Protein 8HGV (pdb70)

Solvent-accessible surface area: 23787 Å² total; per-residue (Å²): 111,96,87,35,70,1,137,43,12,95,0,20,26,36,31,48,59,66,154,93,66,12,2,0,0,0,4,5,12,25,1,14,33,30,10,11,24,0,0,36,34,6,44,94,6,16,134,30,1,11,134,65,2,53,0,0,0,0,0,6,6,5,12,11,95,0,25,36,16,116,78,80,112,53,11,24,5,69,15,9,3,67,9,1,6,35,0,1,89,88,45,52,11,162,75,1,2,2,0,0,12,18,67,0,0,4,2,0,13,1,6,0,24,74,75,51,156,38,10,73,12,0,0,1,0,1,4,30,29,7,1,38,20,17,96,89,72,107,111,35,72,66,50,6,92,82,86,26,133,51,27,38,24,6,133,50,25,25,66,19,0,11,35,65,111,50,102,49,89,83,117,33,12,30,57,0,15,129,14,26,114,39,140,51,25,120,77,1,72,36,8,61,81,179,8,6,137,127,28,9,70,63,23,30,61,83,6,40,119,60,1,45,78,61,3,81,88,79,5,8,74,9,38,0,10,0,0,0,0,52,64,11,147,24,4,41,33,51,17,0,107,14,8,39,95,54,2,45,68,59,5,175,88,26,51,57,78,63,3,91,70,0,0,5,32,0,18,59,12,25,105,128,101,1,19,63,27,0,0,65,23,12,78,159,98,95,106,47,87,0,151,56,12,62,0,42,30,50,33,42,16,35,90,86,66,15,2,0,0,0,2,4,9,22,2,11,26,27,1,10,19,0,8,37,18,4,18,81,3,28,74,31,0,16,139,65,2,27,0,1,0,0,0,7,10,9,13,21,61,10,28,56,14,125,79,57,67,52,11,29,8,56,20,7,0,53,13,0,4,46,0,2,93,94,29,34,13,66,84,1,1,2,0,0,11,19,67,0,0,4,2,0,6,2,10,0,23,76,76,54,183,44,11,77,16,0,0,0,0,2,4,24,20,4,0,43,83,74,186,129,85,42,52,110,151,6,91,193,78,28,76,68,46,19,20,79,29,1,139,49,10,41,74,23,0,45,52,29,122,69,87,106,8,45,39,55,0,26,142,28,25,114,36,69,60,20,118,81,2,66,56,3,54,82,150,6,11,89,70,59,10,84,63,12,32,72,90,4,66,113,68,0,52,86,63,3,80,86,80,5,8,72,10,44,0,10,0,0,0,0,51,60,11,137,26,5,61,30,72,20,0,100,13,5,43,90,54,1,45,70,65,7,170,97,26,55,49,72,67,1,94,74,0,0,6,35,0,10,57,16,38,117,79,108,0,15,65,25,0,0,63,22,14,86,171

Foldseek 3Di:
DDWDQQVNKIWDKDKQDDPWAEEEEFEDDAQQGLFADADCNLPCCQPLCVVQGIYMYIAWALGQPIAHDPDLQCLFLVNRLVSVVSVCVVVPRFAYEYAAAASRLLSQQVCLAVPVRRYAHYEYALYQLLFDDDPDAACQSVVLVVPAPVLRSVQSVQVSFWQLDDGDDVVVSVSRVCRSPDPSSVVRNVSCVVRVVPHYVVSSVVSSVVQLVCLQPQARPHQYEYEYECAARHRHVNRSVRVVVSRVNRPVRYYYYYHYSGYSPRCNNPVVVCSVVVSVVSND/DDWDAFPNKIWDKDKQDDPWAEEEEFEDDAFLQLFADAPCLCPCVQVLCVVLGIYMYIGWALGDPIYHDPDLLCLFLVNRLVRVVSVCVVVVHAQYEYEAAASRLLSQQVCLLVPVRRYAAYEHELYLLLFDDDPVQLSVVLVVPFDDDDLSSVVSVCVSWAQAAGPVCSVSRRVVSPDPSSVVRNVSCVPRVVPHYVVSSVVSSVVSLVSLQPQARPHQYEYEYECAAPNHHCVRSVRVQVSRVNRPVRYYYYYDYSAYSSRCVRPVVVVSVVVSVVSND

Structure (mmCIF, N/CA/C/O backbone):
data_8HGV
#
_entry.id   8HGV
#
_cell.length_a   77.69
_cell.length_b   128.12
_cell.length_c   54.46
_cell.angle_alpha   90.0
_cell.angle_beta   90.0
_cell.angle_gamma   90.0
#
_symmetry.space_group_name_H-M   'P 21 21 21'
#
loop_
_entity.id
_entity.type
_entity.pdbx_description
1 polymer 'Monoethylhexylphthalate hydrolase'
2 water water
#
loop_
_atom_site.group_PDB
_atom_site.id
_atom_site.type_symbol
_atom_site.label_atom_id
_atom_site.label_alt_id
_atom_site.label_comp_id
_atom_site.label_asym_id
_atom_site.label_entity_id
_atom_site.label_seq_id
_atom_site.pdbx_PDB_ins_code
_atom_site.Cartn_x
_atom_site.Cartn_y
_atom_site.Cartn_z
_atom_site.occupancy
_atom_site.B_iso_or_equiv
_atom_site.auth_seq_id
_atom_site.auth_comp_id
_atom_site.auth_asym_id
_atom_site.auth_atom_id
_atom_site.pdbx_PDB_model_num
ATOM 1 N N . PHE A 1 1 ? 13.52384 64.10194 66.01760 1.000 49.32946 24 PHE A N 1
ATOM 2 C CA . PHE A 1 1 ? 14.74468 63.69372 65.33387 1.000 48.51482 24 PHE A CA 1
ATOM 3 C C . PHE A 1 1 ? 15.59490 64.89020 64.93169 1.000 47.13346 24 PHE A C 1
ATOM 4 O O . PHE A 1 1 ? 15.24822 66.03994 65.21595 1.000 49.87957 24 PHE A O 1
ATOM 12 N N . HIS A 1 2 ? 16.70321 64.60572 64.25414 1.000 42.50332 25 HIS A N 1
ATOM 13 C CA . HIS A 1 2 ? 17.62392 65.63770 63.80451 1.000 47.07718 25 HIS A CA 1
ATOM 14 C C . HIS A 1 2 ? 17.87640 65.51082 62.30937 1.000 47.92252 25 HIS A C 1
ATOM 15 O O . HIS A 1 2 ? 17.64852 64.45381 61.72143 1.000 48.38094 25 HIS A O 1
ATOM 22 N N . THR A 1 3 ? 18.34948 66.59422 61.70266 1.000 47.90609 26 THR A N 1
ATOM 23 C CA . THR A 1 3 ? 18.73423 66.58723 60.29719 1.000 46.66275 26 THR A CA 1
ATOM 24 C C . THR A 1 3 ? 20.14234 67.14877 60.14461 1.000 47.30131 26 THR A C 1
ATOM 25 O O . THR A 1 3 ? 20.46271 68.19110 60.71639 1.000 49.58749 26 THR A O 1
ATOM 29 N N . VAL A 1 4 ? 20.97942 66.45197 59.38049 1.000 45.08748 27 VAL A N 1
ATOM 30 C CA . VAL A 1 4 ? 22.34340 66.89827 59.12529 1.000 45.28482 27 VAL A CA 1
ATOM 31 C C . VAL A 1 4 ? 22.71129 66.69959 57.65056 1.000 49.78941 27 VAL A C 1
ATOM 32 O O . VAL A 1 4 ? 22.29702 65.72302 57.02333 1.000 49.65080 27 VAL A O 1
ATOM 36 N N . ASP A 1 5 ? 23.46854 67.64297 57.09713 1.000 51.73214 28 ASP A N 1
ATOM 37 C CA . ASP A 1 5 ? 23.94233 67.54891 55.71909 1.000 53.74544 28 ASP A CA 1
ATOM 38 C C . ASP A 1 5 ? 25.10159 66.56147 55.61462 1.000 51.38048 28 ASP A C 1
ATOM 39 O O . ASP A 1 5 ? 26.17828 66.79990 56.15840 1.000 56.78402 28 ASP A O 1
ATOM 44 N N . VAL A 1 6 ? 24.87788 65.45555 54.91368 1.000 45.85900 29 VAL A N 1
ATOM 45 C CA . VAL A 1 6 ? 25.92354 64.46655 54.67757 1.000 42.86617 29 VAL A CA 1
ATOM 46 C C . VAL A 1 6 ? 26.31947 64.44470 53.20093 1.000 48.17043 29 VAL A C 1
ATOM 47 O O . VAL A 1 6 ? 25.62627 63.84893 52.37347 1.000 51.52089 29 VAL A O 1
ATOM 51 N N . LYS A 1 7 ? 27.43048 65.10840 52.88464 1.000 49.87738 30 LYS A N 1
ATOM 52 C CA . LYS A 1 7 ? 27.93849 65.20172 51.51540 1.000 52.34013 30 LYS A CA 1
ATOM 53 C C . LYS A 1 7 ? 26.88169 65.73271 50.55040 1.000 52.11243 30 LYS A C 1
ATOM 54 O O . LYS A 1 7 ? 26.76547 65.26221 49.41863 1.000 57.57834 30 LYS A O 1
ATOM 60 N N . GLY A 1 8 ? 26.11197 66.71332 51.00896 1.000 47.02460 31 GLY A N 1
ATOM 61 C CA . GLY A 1 8 ? 25.08429 67.32126 50.18556 1.000 43.29355 31 GLY A CA 1
ATOM 62 C C . GLY A 1 8 ? 23.73439 66.63898 50.29029 1.000 44.73539 31 GLY A C 1
ATOM 63 O O . GLY A 1 8 ? 22.74594 67.12363 49.73896 1.000 50.11771 31 GLY A O 1
ATOM 64 N N . VAL A 1 9 ? 23.68767 65.51049 50.99204 1.000 41.90575 32 VAL A N 1
ATOM 65 C CA . VAL A 1 9 ? 22.43487 64.78839 51.17497 1.000 40.25392 32 VAL A CA 1
ATOM 66 C C . VAL A 1 9 ? 21.82936 65.09089 52.53719 1.000 46.16993 32 VAL A C 1
ATOM 67 O O . VAL A 1 9 ? 22.43044 64.78923 53.56564 1.000 42.39766 32 VAL A O 1
ATOM 71 N N . GLN A 1 10 ? 20.63875 65.68459 52.54151 1.000 46.39904 33 GLN A N 1
ATOM 72 C CA . GLN A 1 10 ? 19.95343 65.99600 53.79091 1.000 49.84636 33 GLN A CA 1
ATOM 73 C C . GLN A 1 10 ? 19.53782 64.70333 54.48064 1.000 49.97789 33 GLN A C 1
ATOM 74 O O . GLN A 1 10 ? 18.77256 63.91472 53.93120 1.000 50.74862 33 GLN A O 1
ATOM 80 N N . THR A 1 11 ? 20.04708 64.49090 55.68783 1.000 49.60466 34 THR A N 1
ATOM 81 C CA . THR A 1 11 ? 19.93752 63.19304 56.34238 1.000 43.77157 34 THR A CA 1
ATOM 82 C C . THR A 1 11 ? 19.28053 63.26208 57.71899 1.000 44.07849 34 THR A C 1
ATOM 83 O O . THR A 1 11 ? 19.77602 63.93727 58.61796 1.000 50.82504 34 THR A O 1
ATOM 87 N N . ARG A 1 12 ? 18.16771 62.55039 57.87910 1.000 38.39743 35 ARG A N 1
ATOM 88 C CA . ARG A 1 12 ? 17.45950 62.49327 59.15517 1.000 37.75018 35 ARG A CA 1
ATOM 89 C C . ARG A 1 12 ? 18.01384 61.37277 60.03560 1.000 40.81227 35 ARG A C 1
ATOM 90 O O . ARG A 1 12 ? 18.36794 60.30288 59.53475 1.000 39.42725 35 ARG A O 1
ATOM 98 N N . TYR A 1 13 ? 18.09453 61.61583 61.34250 1.000 40.29314 36 TYR A N 1
ATOM 99 C CA . TYR A 1 13 ? 18.51790 60.57045 62.27304 1.000 33.93197 36 TYR A CA 1
ATOM 100 C C . TYR A 1 13 ? 17.97171 60.76048 63.68996 1.000 42.55579 36 TYR A C 1
ATOM 101 O O . TYR A 1 13 ? 17.48879 61.83002 64.05521 1.000 47.47585 36 TYR A O 1
ATOM 110 N N . PHE A 1 14 ? 18.05802 59.69009 64.47095 1.000 42.45095 37 PHE A N 1
ATOM 111 C CA . PHE A 1 14 ? 17.63894 59.64084 65.86226 1.000 40.17935 37 PHE A CA 1
ATOM 112 C C . PHE A 1 14 ? 18.87276 59.45012 66.73320 1.000 44.43984 37 PHE A C 1
ATOM 113 O O . PHE A 1 14 ? 19.75795 58.66797 66.38429 1.000 43.29624 37 PHE A O 1
ATOM 121 N N . ASP A 1 15 ? 18.92867 60.16772 67.85397 1.000 43.90358 38 ASP A N 1
ATOM 122 C CA . ASP A 1 15 ? 20.06245 60.10199 68.77584 1.000 47.41940 38 ASP A CA 1
ATOM 123 C C . ASP A 1 15 ? 19.56290 60.07187 70.21904 1.000 53.09884 38 ASP A C 1
ATOM 124 O O . ASP A 1 15 ? 18.58146 60.73264 70.55134 1.000 54.73318 38 ASP A O 1
ATOM 129 N N . ASP A 1 16 ? 20.26166 59.32950 71.07402 1.000 59.21720 39 ASP A N 1
ATOM 130 C CA . ASP A 1 16 ? 19.75346 59.00009 72.40523 1.000 63.27859 39 ASP A CA 1
ATOM 131 C C . ASP A 1 16 ? 19.54754 60.20818 73.34461 1.000 63.75291 39 ASP A C 1
ATOM 132 O O . ASP A 1 16 ? 18.44865 60.34565 73.87942 1.000 75.01356 39 ASP A O 1
ATOM 137 N N . GLY A 1 17 ? 20.54112 61.06802 73.59669 1.000 56.38178 40 GLY A N 1
ATOM 138 C CA . GLY A 1 17 ? 21.94257 60.91707 73.24344 1.000 52.44334 40 GLY A CA 1
ATOM 139 C C . GLY A 1 17 ? 22.72141 60.73995 74.53850 1.000 52.00877 40 GLY A C 1
ATOM 140 O O . GLY A 1 17 ? 23.27080 61.69759 75.08855 1.000 48.99214 40 GLY A O 1
ATOM 141 N N . GLN A 1 18 ? 22.74599 59.50668 75.03661 1.000 49.20468 41 GLN A N 1
ATOM 142 C CA . GLN A 1 18 ? 23.38351 59.19035 76.31060 1.000 50.44513 41 GLN A CA 1
ATOM 143 C C . GLN A 1 18 ? 24.90714 59.22848 76.22968 1.000 44.31160 41 GLN A C 1
ATOM 144 O O . GLN A 1 18 ? 25.48428 59.17754 75.14620 1.000 40.33113 41 GLN A O 1
ATOM 150 N N . ASP A 1 19 ? 25.55208 59.30979 77.38838 1.000 46.46298 42 ASP A N 1
ATOM 151 C CA . ASP A 1 19 ? 27.00674 59.25154 77.45795 1.000 53.65309 42 ASP A CA 1
ATOM 152 C C . ASP A 1 19 ? 27.46868 57.79703 77.47642 1.000 54.94806 42 ASP A C 1
ATOM 153 O O . ASP A 1 19 ? 27.98681 57.30871 78.48011 1.000 57.60785 42 ASP A O 1
ATOM 158 N N . LYS A 1 20 ? 27.26258 57.10692 76.35956 1.000 53.74696 43 LYS A N 1
ATOM 159 C CA . LYS A 1 20 ? 27.65173 55.70979 76.22828 1.000 52.32861 43 LYS A CA 1
ATOM 160 C C . LYS A 1 20 ? 28.25975 55.46722 74.85549 1.000 50.45822 43 LYS A C 1
ATOM 161 O O . LYS A 1 20 ? 28.16145 56.31737 73.96971 1.000 50.27512 43 LYS A O 1
ATOM 167 N N . ASP A 1 21 ? 28.88321 54.30672 74.67807 1.000 54.16632 44 ASP A N 1
ATOM 168 C CA . ASP A 1 21 ? 29.37457 53.91348 73.36361 1.000 53.23083 44 ASP A CA 1
ATOM 169 C C . ASP A 1 21 ? 28.20001 53.76980 72.39754 1.000 51.18402 44 ASP A C 1
ATOM 170 O O . ASP A 1 21 ? 27.16239 53.21092 72.75372 1.000 51.58244 44 ASP A O 1
ATOM 175 N N . PRO A 1 22 ? 28.35992 54.28554 71.16947 1.000 49.92713 45 PRO A N 1
ATOM 176 C CA . PRO A 1 22 ? 27.26687 54.34621 70.19036 1.000 45.85704 45 PRO A CA 1
ATOM 177 C C . PRO A 1 22 ? 26.84109 52.99114 69.61865 1.000 43.86191 45 PRO A C 1
ATOM 178 O O . PRO A 1 22 ? 27.67421 52.12587 69.35757 1.000 46.60625 45 PRO A O 1
ATOM 182 N N . ILE A 1 23 ? 25.53394 52.82580 69.44324 1.000 39.35965 46 ILE A N 1
ATOM 183 C CA . ILE A 1 23 ? 24.96054 51.70838 68.70323 1.000 39.57710 46 ILE A CA 1
ATOM 184 C C . ILE A 1 23 ? 24.22077 52.25925 67.48917 1.000 38.22420 46 ILE A C 1
ATOM 185 O O . ILE A 1 23 ? 23.26290 53.00625 67.64287 1.000 36.60454 46 ILE A O 1
ATOM 190 N N . LEU A 1 24 ? 24.65664 51.90219 66.28608 1.000 40.77219 47 LEU A N 1
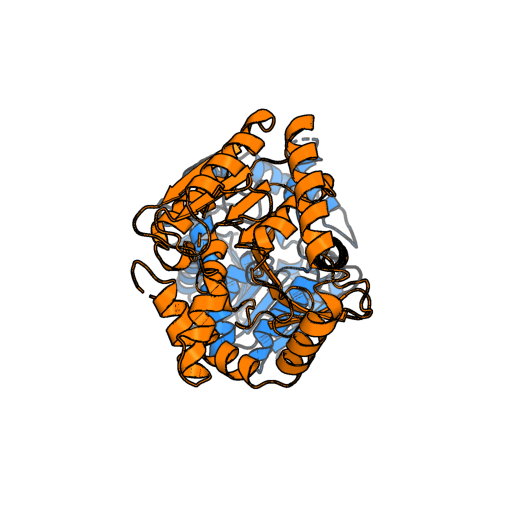ATOM 191 C CA . LEU A 1 24 ? 24.02942 52.44337 65.08271 1.000 39.15778 47 LEU A CA 1
ATOM 192 C C . LEU A 1 24 ? 23.11167 51.42898 64.41358 1.000 40.20012 47 LEU A C 1
ATOM 193 O O . LEU A 1 24 ? 23.56164 50.38595 63.93428 1.000 36.42660 47 LEU A O 1
ATOM 198 N N . LEU A 1 25 ? 21.82204 51.74869 64.38328 1.000 34.85887 48 LEU A N 1
ATOM 199 C CA . LEU A 1 25 ? 20.82996 50.88938 63.75072 1.000 33.31661 48 LEU A CA 1
ATOM 200 C C . LEU A 1 25 ? 20.66004 51.25279 62.27616 1.000 41.41472 48 LEU A C 1
ATOM 201 O O . LEU A 1 25 ? 20.46977 52.42407 61.93641 1.000 40.93231 48 LEU A O 1
ATOM 206 N N . ILE A 1 26 ? 20.73113 50.24394 61.40972 1.000 38.64408 49 ILE A N 1
ATOM 207 C CA . ILE A 1 26 ? 20.58930 50.43338 59.96540 1.000 38.75968 49 ILE A CA 1
ATOM 208 C C . ILE A 1 26 ? 19.44243 49.57959 59.41064 1.000 42.05286 49 ILE A C 1
ATOM 209 O O . ILE A 1 26 ? 19.57910 48.36061 59.25466 1.000 43.00000 49 ILE A O 1
ATOM 214 N N . HIS A 1 27 ? 18.31856 50.22337 59.10553 1.000 38.51103 50 HIS A N 1
ATOM 215 C CA . HIS A 1 27 ? 17.09629 49.50947 58.73633 1.000 40.05948 50 HIS A CA 1
ATOM 216 C C . HIS A 1 27 ? 17.18277 48.82355 57.37147 1.000 42.59347 50 HIS A C 1
ATOM 217 O O . HIS A 1 27 ? 18.17315 48.96472 56.65421 1.000 45.13582 50 HIS A O 1
ATOM 224 N N . GLY A 1 28 ? 16.13346 48.08368 57.02127 1.000 41.53923 51 GLY A N 1
ATOM 225 C CA . GLY A 1 28 ? 16.09269 47.35323 55.76545 1.000 42.44223 51 GLY A CA 1
ATOM 226 C C . GLY A 1 28 ? 15.53855 48.13960 54.59057 1.000 40.12925 51 GLY A C 1
ATOM 227 O O . GLY A 1 28 ? 15.56054 49.37216 54.58550 1.000 37.84275 51 GLY A O 1
ATOM 228 N N . GLY A 1 29 ? 15.04921 47.41649 53.58696 1.000 41.14331 52 GLY A N 1
ATOM 229 C CA . GLY A 1 29 ? 14.51437 48.02398 52.38083 1.000 41.25303 52 GLY A CA 1
ATOM 230 C C . GLY A 1 29 ? 15.58985 48.60691 51.47936 1.000 44.24646 52 GLY A C 1
ATOM 231 O O . GLY A 1 29 ? 16.78124 48.43529 51.72598 1.000 40.02366 52 GLY A O 1
ATOM 232 N N . HIS A 1 30 ? 15.16124 49.29367 50.42505 1.000 48.01113 53 HIS A N 1
ATOM 233 C CA . HIS A 1 30 ? 16.07251 50.00708 49.53496 1.000 47.86730 53 HIS A CA 1
ATOM 234 C C . HIS A 1 30 ? 15.33758 51.17317 48.87719 1.000 48.07826 53 HIS A C 1
ATOM 235 O O . HIS A 1 30 ? 14.11030 51.23483 48.91931 1.000 49.15291 53 HIS A O 1
ATOM 242 N N . PHE A 1 31 ? 16.07702 52.10781 48.28729 1.000 48.06611 54 PHE A N 1
ATOM 243 C CA . PHE A 1 31 ? 15.43116 53.23483 47.62434 1.000 41.51756 54 PHE A CA 1
ATOM 244 C C . PHE A 1 31 ? 14.57558 52.74842 46.45954 1.000 44.99816 54 PHE A C 1
ATOM 245 O O . PHE A 1 31 ? 15.03707 51.98238 45.61306 1.000 46.05176 54 PHE A O 1
ATOM 253 N N . GLY A 1 32 ? 13.31709 53.17894 46.43855 1.000 46.72699 55 GLY A N 1
ATOM 254 C CA . GLY A 1 32 ? 12.39274 52.78259 45.39246 1.000 50.54541 55 GLY A CA 1
ATOM 255 C C . GLY A 1 32 ? 11.56953 51.55046 45.72844 1.000 54.95632 55 GLY A C 1
ATOM 256 O O . GLY A 1 32 ? 10.67031 51.17858 44.97130 1.000 58.43504 55 GLY A O 1
ATOM 257 N N . PHE A 1 33 ? 11.88059 50.91519 46.85735 1.000 54.29739 56 PHE A N 1
ATOM 258 C CA . PHE A 1 33 ? 11.15694 49.72548 47.30630 1.000 53.21687 56 PHE A CA 1
ATOM 259 C C . PHE A 1 33 ? 9.69585 50.07348 47.56220 1.000 48.50382 56 PHE A C 1
ATOM 260 O O . PHE A 1 33 ? 9.39188 51.17671 48.01655 1.000 49.36693 56 PHE A O 1
ATOM 268 N N . PHE A 1 34 ? 8.79323 49.14007 47.27106 1.000 47.09625 57 PHE A N 1
ATOM 269 C CA . PHE A 1 34 ? 7.36673 49.45238 47.28872 1.000 50.84573 57 PHE A CA 1
ATOM 270 C C . PHE A 1 34 ? 6.83752 49.66591 48.70875 1.000 46.20925 57 PHE A C 1
ATOM 271 O O . PHE A 1 34 ? 5.77410 50.25691 48.89839 1.000 46.58930 57 PHE A O 1
ATOM 279 N N . ILE A 1 35 ? 7.58186 49.19097 49.70061 1.000 44.50142 58 ILE A N 1
ATOM 280 C CA . ILE A 1 35 ? 7.27367 49.49651 51.09564 1.000 46.42450 58 ILE A CA 1
ATOM 281 C C . ILE A 1 35 ? 8.27417 50.51478 51.63314 1.000 43.08750 58 ILE A C 1
ATOM 282 O O . ILE A 1 35 ? 9.47785 50.27747 51.59221 1.000 43.82472 58 ILE A O 1
ATOM 287 N N . PRO A 1 36 ? 7.77766 51.65744 52.13405 1.000 44.62060 59 PRO A N 1
ATOM 288 C CA . PRO A 1 36 ? 8.65834 52.67968 52.70704 1.000 44.18100 59 PRO A CA 1
ATOM 289 C C . PRO A 1 36 ? 9.21073 52.23016 54.05181 1.000 49.86742 59 PRO A C 1
ATOM 290 O O . PRO A 1 36 ? 8.46163 51.71628 54.88216 1.000 55.94691 59 PRO A O 1
ATOM 294 N N . VAL A 1 37 ? 10.50839 52.41077 54.25956 1.000 45.32298 60 VAL A N 1
ATOM 295 C CA . VAL A 1 37 ? 11.13525 52.02007 55.51189 1.000 42.28213 60 VAL A CA 1
ATOM 296 C C . VAL A 1 37 ? 11.91027 53.19786 56.08599 1.000 45.08629 60 VAL A C 1
ATOM 297 O O . VAL A 1 37 ? 12.53763 53.95388 55.34575 1.000 44.85856 60 VAL A O 1
ATOM 301 N N . GLY A 1 38 ? 11.85883 53.35599 57.40465 1.000 45.76566 61 GLY A N 1
ATOM 302 C CA . GLY A 1 38 ? 12.58378 54.42302 58.06791 1.000 43.96562 61 GLY A CA 1
ATOM 303 C C . GLY A 1 38 ? 12.91851 54.09209 59.50759 1.000 45.26448 61 GLY A C 1
ATOM 304 O O . GLY A 1 38 ? 12.78504 52.94663 59.93742 1.000 46.56896 61 GLY A O 1
ATOM 305 N N . ILE A 1 39 ? 13.35254 55.10497 60.25061 1.000 44.39945 62 ILE A N 1
ATOM 306 C CA . ILE A 1 39 ? 13.73553 54.94454 61.64917 1.000 45.36829 62 ILE A CA 1
ATOM 307 C C . ILE A 1 39 ? 12.61393 54.34134 62.49942 1.000 44.55803 62 ILE A C 1
ATOM 308 O O . ILE A 1 39 ? 12.84497 53.40532 63.26298 1.000 42.16493 62 ILE A O 1
ATOM 313 N N . GLU A 1 40 ? 11.40126 54.86864 62.34994 1.000 44.22808 63 GLU A N 1
ATOM 314 C CA . GLU A 1 40 ? 10.25160 54.41943 63.13477 1.000 46.02357 63 GLU A CA 1
ATOM 315 C C . GLU A 1 40 ? 9.94730 52.92950 62.95600 1.000 47.92399 63 GLU A C 1
ATOM 316 O O . GLU A 1 40 ? 9.27539 52.32182 63.79046 1.000 50.48375 63 GLU A O 1
ATOM 322 N N . SER A 1 41 ? 10.45737 52.34328 61.87773 1.000 44.02813 64 SER A N 1
ATOM 323 C CA . SER A 1 41 ? 10.26506 50.92109 61.61955 1.000 46.02658 64 SER A CA 1
ATOM 324 C C . SER A 1 41 ? 10.99700 50.05482 62.63979 1.000 46.20490 64 SER A C 1
ATOM 325 O O . SER A 1 41 ? 10.74320 48.85602 62.73388 1.000 47.42602 64 SER A O 1
ATOM 328 N N . TRP A 1 42 ? 11.90761 50.66364 63.39561 1.000 41.71967 65 TRP A N 1
ATOM 329 C CA . TRP A 1 42 ? 12.60782 49.96456 64.46996 1.000 41.99802 65 TRP A CA 1
ATOM 330 C C . TRP A 1 42 ? 11.72326 49.81244 65.70921 1.000 43.28726 65 TRP A C 1
ATOM 331 O O . TRP A 1 42 ? 12.06784 49.08393 66.65549 1.000 45.42920 65 TRP A O 1
ATOM 342 N N . GLY A 1 43 ? 10.59509 50.52068 65.69975 1.000 43.69879 66 GLY A N 1
ATOM 343 C CA . GLY A 1 43 ? 9.63151 50.45240 66.78165 1.000 44.33923 66 GLY A CA 1
ATOM 344 C C . GLY A 1 43 ? 10.26791 50.59605 68.14923 1.000 51.26918 66 GLY A C 1
ATOM 345 O O . GLY A 1 43 ? 10.94617 51.58562 68.42788 1.000 53.57885 66 GLY A O 1
ATOM 346 N N . ASN A 1 44 ? 10.07516 49.58473 68.99000 1.000 51.22692 67 ASN A N 1
ATOM 347 C CA . ASN A 1 44 ? 10.53852 49.63086 70.37175 1.000 47.60788 67 ASN A CA 1
ATOM 348 C C . ASN A 1 44 ? 12.05621 49.58924 70.54947 1.000 46.15231 67 ASN A C 1
ATOM 349 O O . ASN A 1 44 ? 12.55741 50.03809 71.58828 1.000 45.89249 67 ASN A O 1
ATOM 354 N N . VAL A 1 45 ? 12.79616 49.06825 69.56449 1.000 43.37737 68 VAL A N 1
ATOM 355 C CA . VAL A 1 45 ? 14.22170 48.81824 69.81789 1.000 43.36957 68 VAL A CA 1
ATOM 356 C C . VAL A 1 45 ? 14.94951 50.13407 70.12688 1.000 42.37823 68 VAL A C 1
ATOM 357 O O . VAL A 1 45 ? 15.82473 50.16695 71.00203 1.000 39.48661 68 VAL A O 1
ATOM 361 N N . LEU A 1 46 ? 14.52293 51.21600 69.46873 1.000 40.89921 69 LEU A N 1
ATOM 362 C CA . LEU A 1 46 ? 15.08468 52.55075 69.67415 1.000 44.11517 69 LEU A CA 1
ATOM 363 C C . LEU A 1 46 ? 15.19447 52.88174 71.15077 1.000 49.34012 69 LEU A C 1
ATOM 364 O O . LEU A 1 46 ? 16.18871 53.45301 71.59917 1.000 45.98812 69 LEU A O 1
ATOM 369 N N . GLU A 1 47 ? 14.16619 52.50529 71.90418 1.000 57.04630 70 GLU A N 1
ATOM 370 C CA . GLU A 1 47 ? 14.13721 52.78856 73.32917 1.000 57.81590 70 GLU A CA 1
ATOM 371 C C . GLU A 1 47 ? 14.87928 51.70371 74.09683 1.000 52.75702 70 GLU A C 1
ATOM 372 O O . GLU A 1 47 ? 15.70055 51.99682 74.96863 1.000 51.48829 70 GLU A O 1
ATOM 378 N N . ASP A 1 48 ? 14.61232 50.45018 73.74042 1.000 49.41150 71 ASP A N 1
ATOM 379 C CA . ASP A 1 48 ? 15.04948 49.32577 74.56139 1.000 48.36411 71 ASP A CA 1
ATOM 380 C C . ASP A 1 48 ? 16.56893 49.21488 74.59966 1.000 45.92300 71 ASP A C 1
ATOM 381 O O . ASP A 1 48 ? 17.16984 49.01801 75.65989 1.000 45.99739 71 ASP A O 1
ATOM 386 N N . PHE A 1 49 ? 17.18743 49.38291 73.43845 1.000 43.04763 72 PHE A N 1
ATOM 387 C CA . PHE A 1 49 ? 18.63578 49.29368 73.32201 1.000 47.34098 72 PHE A CA 1
ATOM 388 C C . PHE A 1 49 ? 19.32855 50.45934 74.01903 1.000 51.30082 72 PHE A C 1
ATOM 389 O O . PHE A 1 49 ? 20.55699 50.50248 74.09537 1.000 53.36505 72 PHE A O 1
ATOM 397 N N . GLY A 1 50 ? 18.53465 51.39715 74.53368 1.000 51.40267 73 GLY A N 1
ATOM 398 C CA . GLY A 1 50 ? 19.05458 52.45837 75.37469 1.000 49.63417 73 GLY A CA 1
ATOM 399 C C . GLY A 1 50 ? 19.63626 51.88534 76.65233 1.000 53.19140 73 GLY A C 1
ATOM 400 O O . GLY A 1 50 ? 20.39589 52.55440 77.35573 1.000 55.73247 73 GLY A O 1
ATOM 401 N N . GLU A 1 51 ? 19.27889 50.63891 76.95384 1.000 56.06240 74 GLU A N 1
ATOM 402 C CA . GLU A 1 51 ? 19.84147 49.94803 78.10970 1.000 60.24471 74 GLU A CA 1
ATOM 403 C C . GLU A 1 51 ? 21.29041 49.52627 77.87611 1.000 56.31977 74 GLU A C 1
ATOM 404 O O . GLU A 1 51 ? 22.03614 49.30909 78.82919 1.000 56.16769 74 GLU A O 1
ATOM 410 N N . TYR A 1 52 ? 21.68997 49.42313 76.61013 1.000 54.61228 75 TYR A N 1
ATOM 411 C CA . TYR A 1 52 ? 22.97972 48.82165 76.27100 1.000 49.53955 75 TYR A CA 1
ATOM 412 C C . TYR A 1 52 ? 23.97146 49.78446 75.62954 1.000 45.55184 75 TYR A C 1
ATOM 413 O O . TYR A 1 52 ? 25.10680 49.40430 75.34496 1.000 46.19183 75 TYR A O 1
ATOM 422 N N . GLY A 1 53 ? 23.54709 51.02226 75.39839 1.000 40.51486 76 GLY A N 1
ATOM 423 C CA . GLY A 1 53 ? 24.42738 52.01297 74.80975 1.000 37.57337 76 GLY A CA 1
ATOM 424 C C . GLY A 1 53 ? 23.70014 53.24653 74.31507 1.000 47.84985 76 GLY A C 1
ATOM 425 O O . GLY A 1 53 ? 22.49638 53.39639 74.52477 1.000 44.81166 76 GLY A O 1
ATOM 426 N N . ARG A 1 54 ? 24.44023 54.13654 73.66212 1.000 43.08395 77 ARG A N 1
ATOM 427 C CA . ARG A 1 54 ? 23.86077 55.32782 73.05947 1.000 41.27657 77 ARG A CA 1
ATOM 428 C C . ARG A 1 54 ? 23.28559 54.99160 71.69368 1.000 44.97805 77 ARG A C 1
ATOM 429 O O . ARG A 1 54 ? 24.01415 54.91706 70.70602 1.000 46.89198 77 ARG A O 1
ATOM 437 N N . VAL A 1 55 ? 21.97590 54.78644 71.63803 1.000 44.30577 78 VAL A N 1
ATOM 438 C CA . VAL A 1 55 ? 21.32845 54.40063 70.39353 1.000 40.37568 78 VAL A CA 1
ATOM 439 C C . VAL A 1 55 ? 21.21335 55.55542 69.40456 1.000 43.02147 78 VAL A C 1
ATOM 440 O O . VAL A 1 55 ? 20.76581 56.64871 69.75298 1.000 46.95696 78 VAL A O 1
ATOM 444 N N . LEU A 1 56 ? 21.64350 55.29308 68.17422 1.000 42.57626 79 LEU A N 1
ATOM 445 C CA . LEU A 1 56 ? 21.38683 56.16016 67.03523 1.000 42.59054 79 LEU A CA 1
ATOM 446 C C . LEU A 1 56 ? 20.73494 55.34487 65.92917 1.000 43.11215 79 LEU A C 1
ATOM 447 O O . LEU A 1 56 ? 20.96535 54.13710 65.81797 1.000 41.66544 79 LEU A O 1
ATOM 452 N N . ALA A 1 57 ? 19.91893 56.00297 65.11483 1.000 42.05592 80 ALA A N 1
ATOM 453 C CA . ALA A 1 57 ? 19.30938 55.33966 63.96617 1.000 37.38885 80 ALA A CA 1
ATOM 454 C C . ALA A 1 57 ? 19.20961 56.30740 62.79853 1.000 42.95968 80 ALA A C 1
ATOM 455 O O . ALA A 1 57 ? 18.73196 57.41906 62.95314 1.000 43.06258 80 ALA A O 1
ATOM 457 N N . VAL A 1 58 ? 19.65755 55.89444 61.62238 1.000 45.10843 81 VAL A N 1
ATOM 458 C CA . VAL A 1 58 ? 19.64859 56.80509 60.48722 1.000 44.91820 81 VAL A CA 1
ATOM 459 C C . VAL A 1 58 ? 18.74545 56.28513 59.36944 1.000 48.28154 81 VAL A C 1
ATOM 460 O O . VAL A 1 58 ? 18.71613 55.08485 59.09721 1.000 49.41737 81 VAL A O 1
ATOM 464 N N . ASP A 1 59 ? 17.97442 57.18290 58.75553 1.000 47.71910 82 ASP A N 1
ATOM 465 C CA . ASP A 1 59 ? 17.26664 56.84805 57.52409 1.000 45.52023 82 ASP A CA 1
ATOM 466 C C . ASP A 1 59 ? 18.30401 56.69464 56.41494 1.000 43.65356 82 ASP A C 1
ATOM 467 O O . ASP A 1 59 ? 19.08864 57.60863 56.16289 1.000 40.76564 82 ASP A O 1
ATOM 472 N N . LYS A 1 60 ? 18.31811 55.54122 55.75837 1.000 40.04910 83 LYS A N 1
ATOM 473 C CA . LYS A 1 60 ? 19.30170 55.29011 54.71243 1.000 37.87664 83 LYS A CA 1
ATOM 474 C C . LYS A 1 60 ? 19.07731 56.17637 53.49447 1.000 40.93662 83 LYS A C 1
ATOM 475 O O . LYS A 1 60 ? 18.02830 56.80719 53.35547 1.000 46.02364 83 LYS A O 1
ATOM 481 N N . LEU A 1 61 ? 20.07719 56.20815 52.61956 1.000 40.28205 84 LEU A N 1
ATOM 482 C CA . LEU A 1 61 ? 20.03629 56.98429 51.38485 1.000 39.11739 84 LEU A CA 1
ATOM 483 C C . LEU A 1 61 ? 18.76109 56.71820 50.59304 1.000 40.37776 84 LEU A C 1
ATOM 484 O O . LEU A 1 61 ? 18.44566 55.56985 50.28304 1.000 47.32877 84 LEU A O 1
ATOM 489 N N . GLY A 1 62 ? 18.02073 57.78137 50.28873 1.000 39.48918 85 GLY A N 1
ATOM 490 C CA . GLY A 1 62 ? 16.80485 57.67498 49.49818 1.000 41.19801 85 GLY A CA 1
ATOM 491 C C . GLY A 1 62 ? 15.63336 56.97623 50.17384 1.000 44.93894 85 GLY A C 1
ATOM 492 O O . GLY A 1 62 ? 14.67342 56.57155 49.50892 1.000 44.18110 85 GLY A O 1
ATOM 493 N N . GLN A 1 63 ? 15.70657 56.83045 51.49347 1.000 40.16030 86 GLN A N 1
ATOM 494 C CA . GLN A 1 63 ? 14.62021 56.22722 52.25673 1.000 39.09861 86 GLN A CA 1
ATOM 495 C C . GLN A 1 63 ? 14.20710 57.13046 53.41089 1.000 43.98564 86 GLN A C 1
ATOM 496 O O . GLN A 1 63 ? 14.89069 58.10994 53.71440 1.000 44.62582 86 GLN A O 1
ATOM 502 N N . GLY A 1 64 ? 13.09739 56.78635 54.05802 1.000 47.14093 87 GLY A N 1
ATOM 503 C CA . GLY A 1 64 ? 12.58028 57.56814 55.16414 1.000 45.55676 87 GLY A CA 1
ATOM 504 C C . GLY A 1 64 ? 12.40990 59.01924 54.77078 1.000 45.35239 87 GLY A C 1
ATOM 505 O O . GLY A 1 64 ? 11.57336 59.34658 53.93376 1.000 45.11152 87 GLY A O 1
ATOM 506 N N . GLU A 1 65 ? 13.22544 59.88739 55.35926 1.000 47.90131 88 GLU A N 1
ATOM 507 C CA . GLU A 1 65 ? 13.16845 61.30859 55.04801 1.000 49.76732 88 GLU A CA 1
ATOM 508 C C . GLU A 1 65 ? 14.52096 61.86976 54.62400 1.000 51.88286 88 GLU A C 1
ATOM 509 O O . GLU A 1 65 ? 14.70986 63.08495 54.61073 1.000 58.49086 88 GLU A O 1
ATOM 515 N N . THR A 1 66 ? 15.46411 60.99621 54.28147 1.000 48.03120 89 THR A N 1
ATOM 516 C CA . THR A 1 66 ? 16.71898 61.46969 53.70347 1.000 48.96650 89 THR A CA 1
ATOM 517 C C . THR A 1 66 ? 16.60793 61.52717 52.19011 1.000 44.29208 89 THR A C 1
ATOM 518 O O . THR A 1 66 ? 15.95807 60.68234 51.57413 1.000 43.74058 89 THR A O 1
ATOM 522 N N . GLY A 1 67 ? 17.24956 62.52841 51.59967 1.000 40.39239 90 GLY A N 1
ATOM 523 C CA . GLY A 1 67 ? 17.18838 62.73534 50.16822 1.000 38.40933 90 GLY A CA 1
ATOM 524 C C . GLY A 1 67 ? 17.72214 61.58150 49.33942 1.000 39.23093 90 GLY A C 1
ATOM 525 O O . GLY A 1 67 ? 18.42656 60.70151 49.83323 1.000 41.49427 90 GLY A O 1
ATOM 526 N N . LEU A 1 68 ? 17.36786 61.59819 48.06245 1.000 38.49816 91 LEU A N 1
ATOM 527 C CA . LEU A 1 68 ? 17.84508 60.62442 47.09425 1.000 39.89490 91 LEU A CA 1
ATOM 528 C C . LEU A 1 68 ? 19.30455 60.89380 46.73391 1.000 45.51676 91 LEU A C 1
ATOM 529 O O . LEU A 1 68 ? 19.81954 61.97739 47.02001 1.000 35.78641 91 LEU A O 1
ATOM 534 N N . PRO A 1 69 ? 19.98336 59.90239 46.12654 1.000 41.00585 92 PRO A N 1
ATOM 535 C CA . PRO A 1 69 ? 21.35656 60.10891 45.64706 1.000 41.93326 92 PRO A CA 1
ATOM 536 C C . PRO A 1 69 ? 21.45729 61.29750 44.69784 1.000 41.65515 92 PRO A C 1
ATOM 537 O O . PRO A 1 69 ? 20.51808 61.54463 43.94840 1.000 42.25418 92 PRO A O 1
ATOM 541 N N . LEU A 1 70 ? 22.57497 62.01695 44.72911 1.000 46.52443 93 LEU A N 1
ATOM 542 C CA . LEU A 1 70 ? 22.75672 63.18382 43.86810 1.000 41.45046 93 LEU A CA 1
ATOM 543 C C . LEU A 1 70 ? 23.29544 62.77306 42.50185 1.000 45.99785 93 LEU A C 1
ATOM 544 O O . LEU A 1 70 ? 23.29415 63.56296 41.55459 1.000 45.68178 93 LEU A O 1
ATOM 549 N N . ASN A 1 71 ? 23.76613 61.53164 42.41484 1.000 46.56125 94 ASN A N 1
ATOM 550 C CA . ASN A 1 71 ? 24.28725 60.97534 41.17005 1.000 49.42694 94 ASN A CA 1
ATOM 551 C C . ASN A 1 71 ? 23.54775 59.70084 40.78599 1.000 43.89797 94 ASN A C 1
ATOM 552 O O . ASN A 1 71 ? 23.06124 58.97769 41.65485 1.000 41.73309 94 ASN A O 1
ATOM 557 N N . ASP A 1 72 ? 23.47336 59.42026 39.48798 1.000 46.02099 95 ASP A N 1
ATOM 558 C CA . ASP A 1 72 ? 22.97706 58.13043 39.02254 1.000 45.89312 95 ASP A CA 1
ATOM 559 C C . ASP A 1 72 ? 23.94031 57.03363 39.46249 1.000 49.53106 95 ASP A C 1
ATOM 560 O O . ASP A 1 72 ? 23.53244 55.91309 39.77049 1.000 51.39669 95 ASP A O 1
ATOM 565 N N . GLU A 1 73 ? 25.22306 57.37677 39.49912 1.000 50.58230 96 GLU A N 1
ATOM 566 C CA . GLU A 1 73 ? 26.26734 56.44282 39.89845 1.000 58.48092 96 GLU A CA 1
ATOM 567 C C . GLU A 1 73 ? 26.15387 56.03950 41.36555 1.000 52.99885 96 GLU A C 1
ATOM 568 O O . GLU A 1 73 ? 26.75718 55.05417 41.78500 1.000 52.23591 96 GLU A O 1
ATOM 574 N N . ASP A 1 74 ? 25.38405 56.79826 42.14168 1.000 48.76481 97 ASP A N 1
ATOM 575 C CA . ASP A 1 74 ? 25.24972 56.53004 43.57157 1.000 44.13354 97 ASP A CA 1
ATOM 576 C C . ASP A 1 74 ? 24.03792 55.66570 43.90289 1.000 43.77305 97 ASP A C 1
ATOM 577 O O . ASP A 1 74 ? 23.64681 55.56060 45.06436 1.000 41.93698 97 ASP A O 1
ATOM 582 N N . TRP A 1 75 ? 23.43311 55.05862 42.88887 1.000 38.31242 98 TRP A N 1
ATOM 583 C CA . TRP A 1 75 ? 22.38564 54.07536 43.13379 1.000 39.94067 98 TRP A CA 1
ATOM 584 C C . TRP A 1 75 ? 23.03913 52.70491 43.27172 1.000 44.43181 98 TRP A C 1
ATOM 585 O O . TRP A 1 75 ? 22.76949 51.79252 42.48999 1.000 45.64745 98 TRP A O 1
ATOM 596 N N . THR A 1 76 ? 23.92587 52.58620 44.25971 1.000 47.85130 99 THR A N 1
ATOM 597 C CA . THR A 1 76 ? 24.68685 51.36039 44.50233 1.000 48.88861 99 THR A CA 1
ATOM 598 C C . THR A 1 76 ? 24.74479 51.03206 45.99315 1.000 48.26263 99 THR A C 1
ATOM 599 O O . THR A 1 76 ? 24.45385 51.88492 46.83948 1.000 43.59579 99 THR A O 1
ATOM 603 N N . VAL A 1 77 ? 25.13191 49.79693 46.30576 1.000 48.69464 100 VAL A N 1
ATOM 604 C CA . VAL A 1 77 ? 25.26537 49.35369 47.69114 1.000 48.27711 100 VAL A CA 1
ATOM 605 C C . VAL A 1 77 ? 26.43351 50.06580 48.36692 1.000 47.23049 100 VAL A C 1
ATOM 606 O O . VAL A 1 77 ? 26.36676 50.43209 49.55070 1.000 47.18818 100 VAL A O 1
ATOM 610 N N . ASP A 1 78 ? 27.50378 50.25516 47.59970 1.000 47.60899 101 ASP A N 1
ATOM 611 C CA . ASP A 1 78 ? 28.68306 50.96254 48.07588 1.000 51.06015 101 ASP A CA 1
ATOM 612 C C . ASP A 1 78 ? 28.35881 52.40487 48.43905 1.000 49.79339 101 ASP A C 1
ATOM 613 O O . ASP A 1 78 ? 28.93071 52.94971 49.37336 1.000 48.78630 101 ASP A O 1
ATOM 618 N N . ALA A 1 79 ? 27.44457 53.02119 47.69716 1.000 49.30289 102 ALA A N 1
ATOM 619 C CA . ALA A 1 79 ? 27.07186 54.40930 47.95598 1.000 44.02952 102 ALA A CA 1
ATOM 620 C C . ALA A 1 79 ? 26.20329 54.52973 49.20945 1.000 44.37623 102 ALA A C 1
ATOM 621 O O . ALA A 1 79 ? 26.27181 55.52674 49.92806 1.000 43.36488 102 ALA A O 1
ATOM 623 N N . VAL A 1 80 ? 25.38603 53.51175 49.46363 1.000 43.03833 103 VAL A N 1
ATOM 624 C CA . VAL A 1 80 ? 24.57420 53.45846 50.67545 1.000 39.18634 103 VAL A CA 1
ATOM 625 C C . VAL A 1 80 ? 25.47857 53.31313 51.89828 1.000 41.55214 103 VAL A C 1
ATOM 626 O O . VAL A 1 80 ? 25.39245 54.09876 52.86039 1.000 41.42806 103 VAL A O 1
ATOM 630 N N . ALA A 1 81 ? 26.35977 52.31613 51.84044 1.000 38.93097 104 ALA A N 1
ATOM 631 C CA . ALA A 1 81 ? 27.34566 52.09896 52.89686 1.000 40.47312 104 ALA A CA 1
ATOM 632 C C . ALA A 1 81 ? 28.20573 53.34326 53.13201 1.000 45.28752 104 ALA A C 1
ATOM 633 O O . ALA A 1 81 ? 28.46272 53.71907 54.27536 1.000 47.43987 104 ALA A O 1
ATOM 635 N N . GLU A 1 82 ? 28.64446 53.97491 52.04579 1.000 46.73486 105 GLU A N 1
ATOM 636 C CA . GLU A 1 82 ? 29.43582 55.20065 52.12141 1.000 49.59771 105 GLU A CA 1
ATOM 637 C C . GLU A 1 82 ? 28.65731 56.33790 52.75854 1.000 50.27101 105 GLU A C 1
ATOM 638 O O . GLU A 1 82 ? 29.22604 57.15390 53.48017 1.000 54.21308 105 GLU A O 1
ATOM 644 N N . HIS A 1 83 ? 27.36009 56.39958 52.47449 1.000 47.22139 106 HIS A N 1
ATOM 645 C CA . HIS A 1 83 ? 26.50444 57.40788 53.08421 1.000 46.39849 106 HIS A CA 1
ATOM 646 C C . HIS A 1 83 ? 26.46296 57.21599 54.59368 1.000 44.91073 106 HIS A C 1
ATOM 647 O O . HIS A 1 83 ? 26.60897 58.17785 55.35493 1.000 40.58649 106 HIS A O 1
ATOM 654 N N . VAL A 1 84 ? 26.26658 55.97065 55.02230 1.000 36.03249 107 VAL A N 1
ATOM 655 C CA . VAL A 1 84 ? 26.23842 55.67772 56.45219 1.000 39.07384 107 VAL A CA 1
ATOM 656 C C . VAL A 1 84 ? 27.58467 55.98038 57.11346 1.000 37.42313 107 VAL A C 1
ATOM 657 O O . VAL A 1 84 ? 27.63151 56.53236 58.21082 1.000 40.93664 107 VAL A O 1
ATOM 661 N N . ALA A 1 85 ? 28.67553 55.63723 56.43389 1.000 39.78153 108 ALA A N 1
ATOM 662 C CA . ALA A 1 85 ? 30.01582 55.86693 56.96710 1.000 42.08075 108 ALA A CA 1
ATOM 663 C C . ALA A 1 85 ? 30.32020 57.35358 57.12183 1.000 47.91633 108 ALA A C 1
ATOM 664 O O . ALA A 1 85 ? 30.84048 57.78602 58.15293 1.000 50.63525 108 ALA A O 1
ATOM 666 N N . ASN A 1 86 ? 30.00686 58.12466 56.08533 1.000 43.46614 109 ASN A N 1
ATOM 667 C CA . ASN A 1 86 ? 30.18325 59.56890 56.12327 1.000 47.59040 109 ASN A CA 1
ATOM 668 C C . ASN A 1 86 ? 29.32754 60.18284 57.22107 1.000 49.53031 109 ASN A C 1
ATOM 669 O O . ASN A 1 86 ? 29.76180 61.10543 57.92182 1.000 49.68519 109 ASN A O 1
ATOM 674 N N . PHE A 1 87 ? 28.11247 59.65724 57.36843 1.000 49.61766 110 PHE A N 1
ATOM 675 C CA . PHE A 1 87 ? 27.21735 60.08880 58.43291 1.000 46.43718 110 PHE A CA 1
ATOM 676 C C . PHE A 1 87 ? 27.85815 59.88065 59.80182 1.000 48.78562 110 PHE A C 1
ATOM 677 O O . PHE A 1 87 ? 27.89649 60.79690 60.62311 1.000 49.22406 110 PHE A O 1
ATOM 685 N N . ALA A 1 88 ? 28.35272 58.66953 60.04124 1.000 45.20165 111 ALA A N 1
ATOM 686 C CA . ALA A 1 88 ? 28.96803 58.33783 61.31855 1.000 40.41375 111 ALA A CA 1
ATOM 687 C C . ALA A 1 88 ? 30.19248 59.20859 61.57619 1.000 46.79321 111 ALA A C 1
ATOM 688 O O . ALA A 1 88 ? 30.42479 59.63860 62.70530 1.000 49.09943 111 ALA A O 1
ATOM 690 N N . THR A 1 89 ? 30.96891 59.47238 60.52751 1.000 41.38339 112 THR A N 1
ATOM 691 C CA . THR A 1 89 ? 32.16702 60.29490 60.66219 1.000 46.55843 112 THR A CA 1
ATOM 692 C C . THR A 1 89 ? 31.81338 61.73779 61.02913 1.000 49.90191 112 THR A C 1
ATOM 693 O O . THR A 1 89 ? 32.48313 62.34994 61.86240 1.000 54.13593 112 THR A O 1
ATOM 697 N N . GLN A 1 90 ? 30.75882 62.27644 60.42161 1.000 50.05673 113 GLN A N 1
ATOM 698 C CA . GLN A 1 90 ? 30.33394 63.64162 60.73234 1.000 52.77492 113 GLN A CA 1
ATOM 699 C C . GLN A 1 90 ? 30.00892 63.82525 62.21433 1.000 55.89912 113 GLN A C 1
ATOM 700 O O . GLN A 1 90 ? 30.28057 64.87672 62.78972 1.000 60.64771 113 GLN A O 1
ATOM 706 N N . LEU A 1 91 ? 29.42948 62.80027 62.82894 1.000 50.96351 114 LEU A N 1
ATOM 707 C CA . LEU A 1 91 ? 29.05654 62.87512 64.23686 1.000 50.57339 114 LEU A CA 1
ATOM 708 C C . LEU A 1 91 ? 30.19335 62.44130 65.15662 1.000 50.80012 114 LEU A C 1
ATOM 709 O O . LEU A 1 91 ? 30.05042 62.46738 66.37779 1.000 57.44856 114 LEU A O 1
ATOM 714 N N . GLY A 1 92 ? 31.31947 62.04727 64.56844 1.000 47.48682 115 GLY A N 1
ATOM 715 C CA . GLY A 1 92 ? 32.47689 61.62703 65.33788 1.000 47.27014 115 GLY A CA 1
ATOM 716 C C . GLY A 1 92 ? 32.26178 60.34788 66.12857 1.000 49.39077 115 GLY A C 1
ATOM 717 O O . GLY A 1 92 ? 32.82916 60.18151 67.21023 1.000 53.93779 115 GLY A O 1
ATOM 718 N N . LEU A 1 93 ? 31.44194 59.44550 65.59428 1.000 44.52653 116 LEU A N 1
ATOM 719 C CA . LEU A 1 93 ? 31.18875 58.15993 66.24280 1.000 48.70293 116 LEU A CA 1
ATOM 720 C C . LEU A 1 93 ? 32.44736 57.30183 66.23652 1.000 53.97594 116 LEU A C 1
ATOM 721 O O . LEU A 1 93 ? 33.08991 57.14850 65.19880 1.000 55.91505 116 LEU A O 1
ATOM 726 N N . LYS A 1 94 ? 32.79089 56.73694 67.39286 1.000 62.24989 117 LYS A N 1
ATOM 727 C CA . LYS A 1 94 ? 34.07204 56.04981 67.55437 1.000 69.29748 117 LYS A CA 1
ATOM 728 C C . LYS A 1 94 ? 33.97176 54.54278 67.80583 1.000 72.92002 117 LYS A C 1
ATOM 729 O O . LYS A 1 94 ? 34.37060 53.74492 66.96037 1.000 82.00407 117 LYS A O 1
ATOM 735 N N . ASN A 1 95 ? 33.46752 54.15217 68.97034 1.000 64.64758 118 ASN A N 1
ATOM 736 C CA . ASN A 1 95 ? 33.39653 52.73587 69.31945 1.000 59.52296 118 ASN A CA 1
ATOM 737 C C . ASN A 1 95 ? 32.06335 52.12289 68.90597 1.000 53.31004 118 ASN A C 1
ATOM 738 O O . ASN A 1 95 ? 31.30120 51.64746 69.74367 1.000 50.74618 118 ASN A O 1
ATOM 743 N N . LEU A 1 96 ? 31.81209 52.12282 67.60016 1.000 55.91062 119 LEU A N 1
ATOM 744 C CA . LEU A 1 96 ? 30.49712 51.82697 67.03889 1.000 53.59025 119 LEU A CA 1
ATOM 745 C C . LEU A 1 96 ? 30.09148 50.35644 67.03866 1.000 50.61040 119 LEU A C 1
ATOM 746 O O . LEU A 1 96 ? 30.84357 49.49113 66.59956 1.000 50.51214 119 LEU A O 1
ATOM 751 N N . THR A 1 97 ? 28.88242 50.08541 67.51562 1.000 48.28602 120 THR A N 1
ATOM 752 C CA . THR A 1 97 ? 28.26224 48.78725 67.30365 1.000 44.23825 120 THR A CA 1
ATOM 753 C C . THR A 1 97 ? 27.23974 48.92929 66.18538 1.000 43.40224 120 THR A C 1
ATOM 754 O O . THR A 1 97 ? 26.26033 49.66191 66.32957 1.000 49.59832 120 THR A O 1
ATOM 758 N N . LEU A 1 98 ? 27.47879 48.25138 65.06553 1.000 35.71547 121 LEU A N 1
ATOM 759 C CA . LEU A 1 98 ? 26.55919 48.30424 63.93185 1.000 36.46653 121 LEU A CA 1
ATOM 760 C C . LEU A 1 98 ? 25.48581 47.22684 64.03543 1.000 40.61618 121 LEU A C 1
ATOM 761 O O . LEU A 1 98 ? 25.79192 46.04297 64.19423 1.000 37.77905 121 LEU A O 1
ATOM 766 N N . VAL A 1 99 ? 24.22653 47.63880 63.94616 1.000 38.86933 122 VAL A N 1
ATOM 767 C CA . VAL A 1 99 ? 23.12219 46.68723 63.95474 1.000 39.90662 122 VAL A CA 1
ATOM 768 C C . VAL A 1 99 ? 22.32409 46.82705 62.66324 1.000 39.87569 122 VAL A C 1
ATOM 769 O O . VAL A 1 99 ? 21.70085 47.86283 62.41286 1.000 39.88454 122 VAL A O 1
ATOM 773 N N . GLY A 1 100 ? 22.35767 45.78643 61.83691 1.000 36.29855 123 GLY A N 1
ATOM 774 C CA . GLY A 1 100 ? 21.74083 45.84942 60.52519 1.000 34.75091 123 GLY A CA 1
ATOM 775 C C . GLY A 1 100 ? 20.65899 44.81427 60.30060 1.000 36.85853 123 GLY A C 1
ATOM 776 O O . GLY A 1 100 ? 20.88625 43.61827 60.47757 1.000 37.27537 123 GLY A O 1
ATOM 777 N N . HIS A 1 101 ? 19.47611 45.27671 59.90459 1.000 40.03297 124 HIS A N 1
ATOM 778 C CA . HIS A 1 101 ? 18.37602 44.37500 59.58658 1.000 40.24977 124 HIS A CA 1
ATOM 779 C C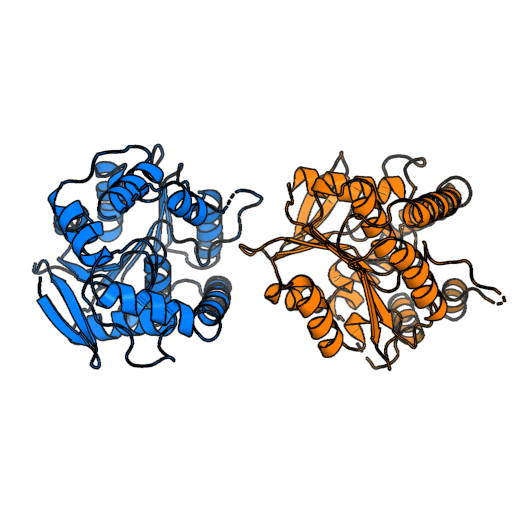 . HIS A 1 101 ? 18.14400 44.29194 58.08313 1.000 44.38386 124 HIS A C 1
ATOM 780 O O . HIS A 1 101 ? 18.09222 45.31971 57.40269 1.000 44.10925 124 HIS A O 1
ATOM 787 N N . SER A 1 102 ? 17.99965 43.06556 57.57860 1.000 44.76310 125 SER A N 1
ATOM 788 C CA . SER A 1 102 ? 17.76420 42.81479 56.15494 1.000 42.88170 125 SER A CA 1
ATOM 789 C C . SER A 1 102 ? 18.88172 43.44764 55.32161 1.000 42.40145 125 SER A C 1
ATOM 790 O O . SER A 1 102 ? 20.06050 43.18102 55.55852 1.000 44.29611 125 SER A O 1
ATOM 793 N N . ARG A 1 103 ? 18.52322 44.29822 54.36481 1.000 42.89026 126 ARG A N 1
ATOM 794 C CA . ARG A 1 103 ? 19.52995 44.91949 53.50339 1.000 46.14121 126 ARG A CA 1
ATOM 795 C C . ARG A 1 103 ? 20.51208 45.77128 54.30271 1.000 45.39899 126 ARG A C 1
ATOM 796 O O . ARG A 1 103 ? 21.68158 45.88564 53.93708 1.000 49.93496 126 ARG A O 1
ATOM 804 N N . GLY A 1 104 ? 20.03454 46.35373 55.39806 1.000 40.92730 127 GLY A N 1
ATOM 805 C CA . GLY A 1 104 ? 20.89230 47.10463 56.29669 1.000 42.04663 127 GLY A CA 1
ATOM 806 C C . GLY A 1 104 ? 22.04756 46.25181 56.78234 1.000 41.01868 127 GLY A C 1
ATOM 807 O O . GLY A 1 104 ? 23.18715 46.72083 56.87366 1.000 43.20564 127 GLY A O 1
ATOM 808 N N . GLY A 1 105 ? 21.74691 44.98964 57.07997 1.000 44.23574 128 GLY A N 1
ATOM 809 C CA . GLY A 1 105 ? 22.76623 44.01444 57.41717 1.000 42.56421 128 GLY A CA 1
ATOM 810 C C . GLY A 1 105 ? 23.88423 44.04015 56.39574 1.000 43.89612 128 GLY A C 1
ATOM 811 O O . GLY A 1 105 ? 25.05431 44.18911 56.75797 1.000 47.61494 128 GLY A O 1
ATOM 812 N N . MET A 1 106 ? 23.51933 43.92874 55.11881 1.000 43.03310 129 MET A N 1
ATOM 813 C CA . MET A 1 106 ? 24.49248 44.01741 54.03545 1.000 45.94680 129 MET A CA 1
ATOM 814 C C . MET A 1 106 ? 25.32482 45.27843 54.21213 1.000 46.14672 129 MET A C 1
ATOM 815 O O . MET A 1 106 ? 26.55525 45.20591 54.32078 1.000 47.11439 129 MET A O 1
ATOM 820 N N . THR A 1 107 ? 24.63840 46.41847 54.29669 1.000 44.78857 130 THR A N 1
ATOM 821 C CA . THR A 1 107 ? 25.29616 47.70131 54.51099 1.000 44.63867 130 THR A CA 1
ATOM 822 C C . THR A 1 107 ? 26.26601 47.56443 55.67289 1.000 46.48142 130 THR A C 1
ATOM 823 O O . THR A 1 107 ? 27.46645 47.83882 55.53997 1.000 49.46628 130 THR A O 1
ATOM 827 N N . ALA A 1 108 ? 25.74196 47.05847 56.78549 1.000 43.25744 131 ALA A N 1
ATOM 828 C CA . ALA A 1 108 ? 26.52557 46.88569 57.99493 1.000 42.63691 131 ALA A CA 1
ATOM 829 C C . ALA A 1 108 ? 27.79004 46.07967 57.70815 1.000 45.73695 131 ALA A C 1
ATOM 830 O O . ALA A 1 108 ? 28.89954 46.53735 58.01300 1.000 46.71674 131 ALA A O 1
ATOM 832 N N . VAL A 1 109 ? 27.62569 44.91001 57.08504 1.000 45.81795 132 VAL A N 1
ATOM 833 C CA . VAL A 1 109 ? 28.77094 44.05717 56.77611 1.000 45.83728 132 VAL A CA 1
ATOM 834 C C . VAL A 1 109 ? 29.79929 44.84360 55.98129 1.000 46.59371 132 VAL A C 1
ATOM 835 O O . VAL A 1 109 ? 30.98759 44.84718 56.32326 1.000 49.86734 132 VAL A O 1
ATOM 839 N N . LEU A 1 110 ? 29.32461 45.55491 54.95965 1.000 42.88723 133 LEU A N 1
ATOM 840 C CA . LEU A 1 110 ? 30.21812 46.27708 54.06642 1.000 46.81761 133 LEU A CA 1
ATOM 841 C C . LEU A 1 110 ? 31.05018 47.28612 54.83969 1.000 45.11925 133 LEU A C 1
ATOM 842 O O . LEU A 1 110 ? 32.20303 47.53440 54.50082 1.000 46.09735 133 LEU A O 1
ATOM 847 N N . LEU A 1 111 ? 30.47236 47.84890 55.89370 1.000 46.52615 134 LEU A N 1
ATOM 848 C CA . LEU A 1 111 ? 31.20275 48.80531 56.71165 1.000 52.26194 134 LEU A CA 1
ATOM 849 C C . LEU A 1 111 ? 32.24380 48.07654 57.54951 1.000 52.49979 134 LEU A C 1
ATOM 850 O O . LEU A 1 111 ? 33.41463 48.46856 57.58364 1.000 53.76684 134 LEU A O 1
ATOM 855 N N . ALA A 1 112 ? 31.81925 46.98945 58.18844 1.000 50.93412 135 ALA A N 1
ATOM 856 C CA . ALA A 1 112 ? 32.70115 46.22919 59.06528 1.000 47.85654 135 ALA A CA 1
ATOM 857 C C . ALA A 1 112 ? 33.89381 45.68086 58.28933 1.000 49.83034 135 ALA A C 1
ATOM 858 O O . ALA A 1 112 ? 34.98100 45.52049 58.83876 1.000 53.27286 135 ALA A O 1
ATOM 860 N N . LEU A 1 113 ? 33.68078 45.40650 57.00626 1.000 50.96394 136 LEU A N 1
ATOM 861 C CA . LEU A 1 113 ? 34.73705 44.89711 56.13957 1.000 50.93703 136 LEU A CA 1
ATOM 862 C C . LEU A 1 113 ? 35.64022 46.01407 55.62758 1.000 52.91480 136 LEU A C 1
ATOM 863 O O . LEU A 1 113 ? 36.82404 45.79294 55.37534 1.000 52.89827 136 LEU A O 1
ATOM 868 N N . LYS A 1 114 ? 35.08619 47.21604 55.49112 1.000 53.80117 137 LYS A N 1
ATOM 869 C CA . LYS A 1 114 ? 35.81999 48.30943 54.86009 1.000 60.48835 137 LYS A CA 1
ATOM 870 C C . LYS A 1 114 ? 36.38832 49.30764 55.86178 1.000 64.02302 137 LYS A C 1
ATOM 871 O O . LYS A 1 114 ? 37.40711 49.94240 55.59497 1.000 71.80665 137 LYS A O 1
ATOM 877 N N . TYR A 1 115 ? 35.73916 49.44754 57.01223 1.000 60.52334 138 TYR A N 1
ATOM 878 C CA . TYR A 1 115 ? 36.19361 50.41797 58.00255 1.000 60.92899 138 TYR A CA 1
ATOM 879 C C . TYR A 1 115 ? 36.26321 49.82989 59.40709 1.000 61.00741 138 TYR A C 1
ATOM 880 O O . TYR A 1 115 ? 35.50469 50.23278 60.28750 1.000 63.60543 138 TYR A O 1
ATOM 889 N N . PRO A 1 116 ? 37.19124 48.88090 59.62306 1.000 62.12186 139 PRO A N 1
ATOM 890 C CA . PRO A 1 116 ? 37.32533 48.19880 60.91539 1.000 60.35224 139 PRO A CA 1
ATOM 891 C C . PRO A 1 116 ? 37.68252 49.15803 62.04615 1.000 59.49999 139 PRO A C 1
ATOM 892 O O . PRO A 1 116 ? 37.25259 48.95303 63.18222 1.000 56.70825 139 PRO A O 1
ATOM 896 N N . GLU A 1 117 ? 38.46243 50.18785 61.72888 1.000 61.80022 140 GLU A N 1
ATOM 897 C CA . GLU A 1 117 ? 38.89089 51.17303 62.71653 1.000 66.94041 140 GLU A CA 1
ATOM 898 C C . GLU A 1 117 ? 37.69436 51.81026 63.41436 1.000 66.25709 140 GLU A C 1
ATOM 899 O O . GLU A 1 117 ? 37.73931 52.10957 64.60706 1.000 67.71629 140 GLU A O 1
ATOM 905 N N . MET A 1 118 ? 36.62330 52.00078 62.65253 1.000 65.42073 141 MET A N 1
ATOM 906 C CA . MET A 1 118 ? 35.41696 52.65997 63.13314 1.000 66.25371 141 MET A CA 1
ATOM 907 C C . MET A 1 118 ? 34.50369 51.70449 63.89823 1.000 62.74684 141 MET A C 1
ATOM 908 O O . MET A 1 118 ? 33.75568 52.12108 64.78149 1.000 63.20519 141 MET A O 1
ATOM 913 N N . VAL A 1 119 ? 34.57526 50.42071 63.56185 1.000 58.37545 142 VAL A N 1
ATOM 914 C CA . VAL A 1 119 ? 33.63065 49.44205 64.08946 1.000 52.44731 142 VAL A CA 1
ATOM 915 C C . VAL A 1 119 ? 34.22481 48.54461 65.17787 1.000 55.05858 142 VAL A C 1
ATOM 916 O O . VAL A 1 119 ? 35.31795 48.00186 65.02792 1.000 56.70879 142 VAL A O 1
ATOM 920 N N . LYS A 1 120 ? 33.48081 48.39659 66.27025 1.000 58.81733 143 LYS A N 1
ATOM 921 C CA . LYS A 1 120 ? 33.84391 47.51016 67.37090 1.000 56.08331 143 LYS A CA 1
ATOM 922 C C . LYS A 1 120 ? 33.09742 46.18088 67.27636 1.000 52.78543 143 LYS A C 1
ATOM 923 O O . LYS A 1 120 ? 33.67152 45.11534 67.50441 1.000 51.82081 143 LYS A O 1
ATOM 929 N N . LYS A 1 121 ? 31.81499 46.25830 66.93095 1.000 50.99224 144 LYS A N 1
ATOM 930 C CA . LYS A 1 121 ? 30.93358 45.09213 66.90719 1.000 49.29569 144 LYS A CA 1
ATOM 931 C C . LYS A 1 121 ? 29.96265 45.12815 65.73427 1.000 44.82485 144 LYS A C 1
ATOM 932 O O . LYS A 1 121 ? 29.55755 46.20179 65.28407 1.000 43.92765 144 LYS A O 1
ATOM 938 N N . LEU A 1 122 ? 29.56536 43.94670 65.27095 1.000 36.75452 145 LEU A N 1
ATOM 939 C CA . LEU A 1 122 ? 28.59991 43.83506 64.18509 1.000 35.31010 145 LEU A CA 1
ATOM 940 C C . LEU A 1 122 ? 27.46665 42.87560 64.53753 1.000 36.67029 145 LEU A C 1
ATOM 941 O O . LEU A 1 122 ? 27.70395 41.73802 64.94542 1.000 34.48110 145 LEU A O 1
ATOM 946 N N . VAL A 1 123 ? 26.23400 43.34619 64.38378 1.000 36.98106 146 VAL A N 1
ATOM 947 C CA . VAL A 1 123 ? 25.06336 42.49822 64.55459 1.000 35.85252 146 VAL A CA 1
ATOM 948 C C . VAL A 1 123 ? 24.30384 42.42034 63.23839 1.000 39.41495 146 VAL A C 1
ATOM 949 O O . VAL A 1 123 ? 23.98089 43.44744 62.63974 1.000 38.79344 146 VAL A O 1
ATOM 953 N N . ILE A 1 124 ? 24.02810 41.20135 62.78765 1.000 35.05369 147 ILE A N 1
ATOM 954 C CA . ILE A 1 124 ? 23.34618 40.99468 61.51734 1.000 43.39863 147 ILE A CA 1
ATOM 955 C C . ILE A 1 124 ? 22.01270 40.29090 61.72101 1.000 43.60578 147 ILE A C 1
ATOM 956 O O . ILE A 1 124 ? 21.95920 39.18307 62.25837 1.000 45.93351 147 ILE A O 1
ATOM 961 N N . ILE A 1 125 ? 20.93700 40.93907 61.28867 1.000 39.54925 148 ILE A N 1
ATOM 962 C CA . ILE A 1 125 ? 19.59552 40.40210 61.48167 1.000 40.17013 148 ILE A CA 1
ATOM 963 C C . ILE A 1 125 ? 18.87420 40.16713 60.15479 1.000 44.39155 148 ILE A C 1
ATOM 964 O O . ILE A 1 125 ? 18.53659 41.12044 59.44938 1.000 46.67084 148 ILE A O 1
ATOM 969 N N . SER A 1 126 ? 18.64253 38.89673 59.82834 1.000 43.73947 149 SER A N 1
ATOM 970 C CA . SER A 1 126 ? 17.83304 38.50869 58.67102 1.000 42.28494 149 SER A CA 1
ATOM 971 C C . SER A 1 126 ? 18.32558 39.10318 57.35227 1.000 45.57614 149 SER A C 1
ATOM 972 O O . SER A 1 126 ? 17.52400 39.57016 56.54223 1.000 49.03918 149 SER A O 1
ATOM 975 N N . SER A 1 127 ? 19.63820 39.08262 57.13984 1.000 46.21857 150 SER A N 1
ATOM 976 C CA . SER A 1 127 ? 20.22686 39.61521 55.91349 1.000 49.33081 150 SER A CA 1
ATOM 977 C C . SER A 1 127 ? 20.59860 38.49332 54.94594 1.000 55.37840 150 SER A C 1
ATOM 978 O O . SER A 1 127 ? 21.47262 37.67931 55.23394 1.000 58.09913 150 SER A O 1
ATOM 981 N N . ALA A 1 128 ? 19.94717 38.46513 53.78826 1.000 55.02488 151 ALA A N 1
ATOM 982 C CA . ALA A 1 128 ? 20.07646 37.32955 52.88391 1.000 56.53353 151 ALA A CA 1
ATOM 983 C C . ALA A 1 128 ? 20.82172 37.65269 51.59284 1.000 57.60673 151 ALA A C 1
ATOM 984 O O . ALA A 1 128 ? 20.93334 36.79733 50.71536 1.000 62.29349 151 ALA A O 1
ATOM 986 N N . THR A 1 129 ? 21.33305 38.87483 51.47650 1.000 54.22452 152 THR A N 1
ATOM 987 C CA . THR A 1 129 ? 21.99184 39.30890 50.24704 1.000 57.90895 152 THR A CA 1
ATOM 988 C C . THR A 1 129 ? 23.23167 38.47508 49.92927 1.000 54.34773 152 THR A C 1
ATOM 989 O O . THR A 1 129 ? 23.46012 38.10232 48.77607 1.000 56.22191 152 THR A O 1
ATOM 993 N N . ALA A 1 130 ? 24.02458 38.17854 50.95376 1.000 46.24599 153 ALA A N 1
ATOM 994 C CA . ALA A 1 130 ? 25.23804 37.39048 50.77077 1.000 47.12741 153 ALA A CA 1
ATOM 995 C C . ALA A 1 130 ? 24.99482 35.91644 51.08258 1.000 49.19247 153 ALA A C 1
ATOM 996 O O . ALA A 1 130 ? 25.84149 35.06719 50.81316 1.000 51.62985 153 ALA A O 1
ATOM 998 N N . ALA A 1 131 ? 23.83072 35.62045 51.64867 1.000 53.86728 154 ALA A N 1
ATOM 999 C CA . ALA A 1 131 ? 23.49290 34.25951 52.05199 1.000 57.79049 154 ALA A CA 1
ATOM 1000 C C . ALA A 1 131 ? 23.45416 33.29262 50.87156 1.000 63.04988 154 ALA A C 1
ATOM 1001 O O . ALA A 1 131 ? 23.05138 33.66147 49.76639 1.000 62.57232 154 ALA A O 1
ATOM 1003 N N . PRO A 1 132 ? 23.88000 32.04424 51.10668 1.000 69.10340 155 PRO A N 1
ATOM 1004 C CA . PRO A 1 132 ? 23.76604 30.98671 50.09747 1.000 76.86667 155 PRO A CA 1
ATOM 1005 C C . PRO A 1 132 ? 22.30513 30.69301 49.77203 1.000 82.05209 155 PRO A C 1
ATOM 1006 O O . PRO A 1 132 ? 21.46468 30.71893 50.67036 1.000 85.15247 155 PRO A O 1
ATOM 1010 N N . ALA A 1 133 ? 22.01165 30.41708 48.506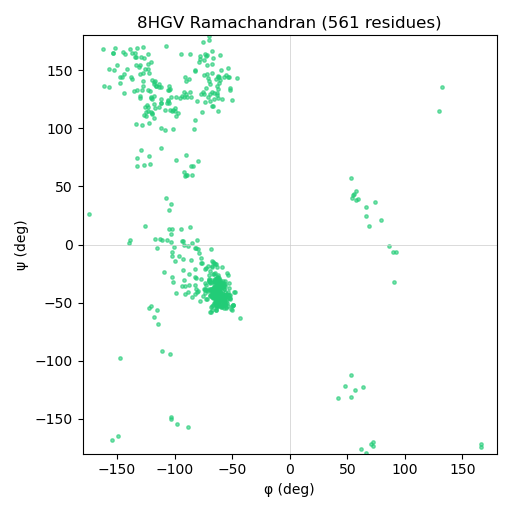94 1.000 83.71842 156 ALA A N 1
ATOM 1011 C CA . ALA A 1 133 ? 20.64430 30.14843 48.08007 1.000 86.13626 156 ALA A CA 1
ATOM 1012 C C . ALA A 1 133 ? 20.06942 28.91726 48.76998 1.000 89.90374 156 ALA A C 1
ATOM 1013 O O . ALA A 1 133 ? 20.78615 27.94846 49.02364 1.000 95.42442 156 ALA A O 1
ATOM 1015 N N . PRO A 1 134 ? 18.76567 28.95582 49.08231 1.000 89.03091 157 PRO A N 1
ATOM 1016 C CA . PRO A 1 134 ? 18.07724 27.78445 49.63107 1.000 91.13941 157 PRO A CA 1
ATOM 1017 C C . PRO A 1 134 ? 18.00767 26.67403 48.58860 1.000 97.94978 157 PRO A C 1
ATOM 1018 O O . PRO A 1 134 ? 18.17067 26.96327 47.40277 1.000 101.32683 157 PRO A O 1
ATOM 1022 N N . PRO A 1 135 ? 17.78680 25.42088 49.01610 1.000 101.05077 158 PRO A N 1
ATOM 1023 C CA . PRO A 1 135 ? 17.63007 24.35578 48.01880 1.000 109.72674 158 PRO A CA 1
ATOM 1024 C C . PRO A 1 135 ? 16.42268 24.62188 47.12433 1.000 116.37928 158 PRO A C 1
ATOM 1025 O O . PRO A 1 135 ? 16.54099 24.58319 45.89823 1.000 118.09024 158 PRO A O 1
ATOM 1029 N N . VAL A 1 136 ? 15.28445 24.90268 47.75399 1.000 119.14872 159 VAL A N 1
ATOM 1030 C CA . VAL A 1 136 ? 14.04882 25.26263 47.06658 1.000 122.22437 159 VAL A CA 1
ATOM 1031 C C . VAL A 1 136 ? 13.11570 25.95135 48.06187 1.000 120.47195 159 VAL A C 1
ATOM 1032 O O . VAL A 1 136 ? 12.98617 25.51609 49.20712 1.000 122.49950 159 VAL A O 1
ATOM 1036 N N . GLY A 1 137 ? 12.49017 27.04245 47.63259 1.000 115.95257 160 GLY A N 1
ATOM 1037 C CA . GLY A 1 137 ? 11.57877 27.77685 48.48911 1.000 111.29923 160 GLY A CA 1
ATOM 1038 C C . GLY A 1 137 ? 10.44154 28.41085 47.71548 1.000 113.20891 160 GLY A C 1
ATOM 1039 O O . GLY A 1 137 ? 10.66684 29.10353 46.72438 1.000 113.31588 160 GLY A O 1
ATOM 1040 N N . MET A 1 140 ? 10.32145 31.65383 46.67043 1.000 101.59356 163 MET A N 1
ATOM 1041 C CA . MET A 1 140 ? 11.10813 32.83849 46.99089 1.000 97.28926 163 MET A CA 1
ATOM 1042 C C . MET A 1 140 ? 10.53576 34.08848 46.32239 1.000 101.15844 163 MET A C 1
ATOM 1043 O O . MET A 1 140 ? 11.26219 35.04707 46.05703 1.000 98.41882 163 MET A O 1
ATOM 1045 N N . ASP A 1 141 ? 9.23214 34.07078 46.05391 1.000 104.95833 164 ASP A N 1
ATOM 1046 C CA . ASP A 1 141 ? 8.55123 35.21089 45.44423 1.000 105.38701 164 ASP A CA 1
ATOM 1047 C C . ASP A 1 141 ? 7.65891 35.93237 46.45264 1.000 101.00542 164 ASP A C 1
ATOM 1048 O O . ASP A 1 141 ? 6.55588 36.36551 46.11697 1.000 106.40577 164 ASP A O 1
ATOM 1053 N N . PHE A 1 142 ? 8.14772 36.06521 47.68220 1.000 89.94809 165 PHE A N 1
ATOM 1054 C CA . PHE A 1 142 ? 7.34945 36.59803 48.78298 1.000 82.75758 165 PHE A CA 1
ATOM 1055 C C . PHE A 1 142 ? 6.88472 38.03074 48.54871 1.000 84.58458 165 PHE A C 1
ATOM 1056 O O . PHE A 1 142 ? 5.69693 38.32358 48.65899 1.000 88.42238 165 PHE A O 1
ATOM 1064 N N . TYR A 1 143 ? 7.81982 38.91797 48.22635 1.000 82.60375 166 TYR A N 1
ATOM 1065 C CA . TYR A 1 143 ? 7.51194 40.34178 48.10799 1.000 79.56565 166 TYR A CA 1
ATOM 1066 C C . TYR A 1 143 ? 6.55985 40.64584 46.95474 1.000 80.26888 166 TYR A C 1
ATOM 1067 O O . TYR A 1 143 ? 5.69326 41.51571 47.07019 1.000 81.39564 166 TYR A O 1
ATOM 1076 N N . GLU A 1 144 ? 6.72468 39.93003 45.84717 1.000 82.24249 167 GLU A N 1
ATOM 1077 C CA . GLU A 1 144 ? 5.81706 40.06230 44.71568 1.000 83.05272 167 GLU A CA 1
ATOM 1078 C C . GLU A 1 144 ? 4.40578 39.67563 45.13874 1.000 84.26246 167 GLU A C 1
ATOM 1079 O O . GLU A 1 144 ? 3.43055 40.34438 44.78733 1.000 85.62035 167 GLU A O 1
ATOM 1081 N N . ARG A 1 145 ? 4.31078 38.59706 45.90931 1.000 84.25471 168 ARG A N 1
ATOM 1082 C CA . ARG A 1 145 ? 3.02865 38.11536 46.40606 1.000 86.50402 168 ARG A CA 1
ATOM 1083 C C . ARG A 1 145 ? 2.38217 39.13705 47.33598 1.000 83.86254 168 ARG A C 1
ATOM 1084 O O . ARG A 1 145 ? 1.20408 39.46716 47.18312 1.000 86.83672 168 ARG A O 1
ATOM 1086 N N . VAL A 1 146 ? 3.16385 39.63532 48.29084 1.000 74.70781 169 VAL A N 1
ATOM 1087 C CA . VAL A 1 146 ? 2.68936 40.61969 49.25844 1.000 71.65454 169 VAL A CA 1
ATOM 1088 C C . VAL A 1 146 ? 2.17549 41.86898 48.55721 1.000 72.46992 169 VAL A C 1
ATOM 1089 O O . VAL A 1 146 ? 1.11438 42.39355 48.90226 1.000 67.28818 169 VAL A O 1
ATOM 1093 N N . GLU A 1 147 ? 2.92702 42.33250 47.56339 1.000 72.83796 170 GLU A N 1
ATOM 1094 C CA . GLU A 1 147 ? 2.51992 43.49768 46.78803 1.000 78.02154 170 GLU A CA 1
ATOM 1095 C C . GLU A 1 147 ? 1.23880 43.20642 46.01120 1.000 78.46762 170 GLU A C 1
ATOM 1096 O O . GLU A 1 147 ? 0.36699 44.06686 45.88642 1.000 77.63796 170 GLU A O 1
ATOM 1102 N N . ARG A 1 148 ? 1.12547 41.98448 45.50123 1.000 79.78692 171 ARG A N 1
ATOM 1103 C CA . ARG A 1 148 ? -0.02944 41.59982 44.69879 1.000 84.23167 171 ARG A CA 1
ATOM 1104 C C . ARG A 1 148 ? -1.31098 41.48814 45.52345 1.000 86.50516 171 ARG A C 1
ATOM 1105 O O . ARG A 1 148 ? -2.38553 41.86940 45.06373 1.000 89.68508 171 ARG A O 1
ATOM 1107 N N . THR A 1 149 ? -1.19381 40.97301 46.74291 1.000 89.07061 172 THR A N 1
ATOM 1108 C CA . THR A 1 149 ? -2.36552 40.68663 47.56993 1.000 90.77636 172 THR A CA 1
ATOM 1109 C C . THR A 1 149 ? -2.84291 41.88062 48.39917 1.000 90.70866 172 THR A C 1
ATOM 1110 O O . THR A 1 149 ? -3.62991 41.71876 49.33157 1.000 90.38471 172 THR A O 1
ATOM 1114 N N . ALA A 1 150 ? -2.37561 43.07564 48.05438 1.000 90.18860 173 ALA A N 1
ATOM 1115 C CA . ALA A 1 150 ? -2.73220 44.27428 48.80621 1.000 88.51198 173 ALA A CA 1
ATOM 1116 C C . ALA A 1 150 ? -3.85067 45.06470 48.13266 1.000 93.43839 173 ALA A C 1
ATOM 1117 O O . ALA A 1 150 ? -3.75349 45.40280 46.95375 1.000 96.45552 173 ALA A O 1
ATOM 1119 N N . PRO A 1 151 ? -4.91918 45.36759 48.88886 1.000 94.73320 174 PRO A N 1
ATOM 1120 C CA . PRO A 1 151 ? -6.04748 46.17400 48.40229 1.000 97.79139 174 PRO A CA 1
ATOM 1121 C C . PRO A 1 151 ? -5.65325 47.61501 48.07911 1.000 96.77791 174 PRO A C 1
ATOM 1122 O O . PRO A 1 151 ? -4.51122 48.00847 48.33171 1.000 95.25130 174 PRO A O 1
ATOM 1126 N N . SER A 1 154 ? -1.05642 54.29843 50.74766 1.000 75.05414 177 SER A N 1
ATOM 1127 C CA . SER A 1 154 ? -2.09076 53.38262 51.21992 1.000 71.23607 177 SER A CA 1
ATOM 1128 C C . SER A 1 154 ? -1.72279 52.77650 52.57085 1.000 70.93901 177 SER A C 1
ATOM 1129 O O . SER A 1 154 ? -0.74637 52.03614 52.68830 1.000 63.14385 177 SER A O 1
ATOM 1132 N N . ALA A 1 155 ? -2.51212 53.10234 53.58833 1.000 72.01728 178 ALA A N 1
ATOM 1133 C CA . ALA A 1 155 ? -2.32585 52.54480 54.92075 1.000 70.03146 178 ALA A CA 1
ATOM 1134 C C . ALA A 1 155 ? -2.56979 51.04117 54.89784 1.000 70.65894 178 ALA A C 1
ATOM 1135 O O . ALA A 1 155 ? -1.89315 50.26802 55.59364 1.000 73.15938 178 ALA A O 1
ATOM 1137 N N . GLU A 1 156 ? -3.54283 50.64172 54.08318 1.000 68.24093 179 GLU A N 1
ATOM 1138 C CA . GLU A 1 156 ? -3.90139 49.24010 53.92028 1.000 71.03413 179 GLU A CA 1
ATOM 1139 C C . GLU A 1 156 ? -2.70158 48.40098 53.49570 1.000 67.93556 179 GLU A C 1
ATOM 1140 O O . GLU A 1 156 ? -2.49643 47.30868 54.01382 1.000 68.14640 179 GLU A O 1
ATOM 1142 N N . LEU A 1 157 ? -1.91148 48.91968 52.55948 1.000 67.55376 180 LEU A N 1
ATOM 1143 C CA . LEU A 1 157 ? -0.72153 48.22000 52.07852 1.000 65.21337 180 LEU A CA 1
ATOM 1144 C C . LEU A 1 157 ? 0.27746 47.95375 53.20278 1.000 63.52960 180 LEU A C 1
ATOM 1145 O O . LEU A 1 157 ? 0.77503 46.83725 53.34853 1.000 62.63208 180 LEU A O 1
ATOM 1150 N N . ILE A 1 158 ? 0.56178 48.98461 53.99223 1.000 59.37274 181 ILE A N 1
ATOM 1151 C CA . ILE A 1 158 ? 1.47138 48.86566 55.12581 1.000 57.58278 181 ILE A CA 1
ATOM 1152 C C . ILE A 1 158 ? 0.97383 47.82920 56.13404 1.000 57.34170 181 ILE A C 1
ATOM 1153 O O . ILE A 1 158 ? 1.71043 46.89072 56.48711 1.000 57.80199 181 ILE A O 1
ATOM 1158 N N . ARG A 1 159 ? -0.27273 47.99343 56.58184 1.000 58.82399 182 ARG A N 1
ATOM 1159 C CA . ARG A 1 159 ? -0.89324 47.03017 57.49670 1.000 64.24304 182 ARG A CA 1
ATOM 1160 C C . ARG A 1 159 ? -0.77917 45.60157 56.96796 1.000 63.88781 182 ARG A C 1
ATOM 1161 O O . ARG A 1 159 ? -0.46761 44.66097 57.71017 1.000 67.62747 182 ARG A O 1
ATOM 1169 N N . HIS A 1 160 ? -1.03753 45.45988 55.67283 1.000 60.91832 183 HIS A N 1
ATOM 1170 C CA . HIS A 1 160 ? -1.03661 44.16869 55.00020 1.000 62.03336 183 HIS A CA 1
ATOM 1171 C C . HIS A 1 160 ? 0.34317 43.53057 54.99321 1.000 64.70033 183 HIS A C 1
ATOM 1172 O O . HIS A 1 160 ? 0.47870 42.33844 55.24640 1.000 63.55792 183 HIS A O 1
ATOM 1179 N N . TYR A 1 161 ? 1.35951 44.33089 54.68925 1.000 58.53648 184 TYR A N 1
ATOM 1180 C CA . TYR A 1 161 ? 2.73653 43.86040 54.67466 1.000 63.95338 184 TYR A CA 1
ATOM 1181 C C . TYR A 1 161 ? 3.15872 43.37774 56.06043 1.000 63.96253 184 TYR A C 1
ATOM 1182 O O . TYR A 1 161 ? 3.68410 42.25598 56.21861 1.000 62.96991 184 TYR A O 1
ATOM 1191 N N . HIS A 1 162 ? 2.91600 44.22447 57.06134 1.000 62.60398 185 HIS A N 1
ATOM 1192 C CA . HIS A 1 162 ? 3.24176 43.86760 58.43852 1.000 63.76632 185 HIS A CA 1
ATOM 1193 C C . HIS A 1 162 ? 2.57723 42.56125 58.84651 1.000 64.38436 185 HIS A C 1
ATOM 1194 O O . HIS A 1 162 ? 3.23206 41.66766 59.38510 1.000 63.57493 185 HIS A O 1
ATOM 1201 N N . ALA A 1 163 ? 1.27729 42.45475 58.58785 1.000 66.13669 186 ALA A N 1
ATOM 1202 C CA . ALA A 1 163 ? 0.53763 41.24700 58.93549 1.000 70.19965 186 ALA A CA 1
ATOM 1203 C C . ALA A 1 163 ? 1.06551 40.03266 58.17302 1.000 71.14717 186 ALA A C 1
ATOM 1204 O O . ALA A 1 163 ? 1.06759 38.91402 58.69117 1.000 71.33971 186 ALA A O 1
ATOM 1206 N N . ALA A 1 164 ? 1.52037 40.26519 56.94528 1.000 72.04493 187 ALA A N 1
ATOM 1207 C CA . ALA A 1 164 ? 2.00282 39.19375 56.08232 1.000 70.68336 187 ALA A CA 1
ATOM 1208 C C . ALA A 1 164 ? 3.29372 38.58410 56.60860 1.000 74.12708 187 ALA A C 1
ATOM 1209 O O . ALA A 1 164 ? 3.47113 37.36454 56.57216 1.000 77.25417 187 ALA A O 1
ATOM 1211 N N . GLN A 1 165 ? 4.20146 39.42340 57.09584 1.000 68.88119 188 GLN A N 1
ATOM 1212 C CA . GLN A 1 165 ? 5.49050 38.89087 57.52494 1.000 67.06680 188 GLN A CA 1
ATOM 1213 C C . GLN A 1 165 ? 5.57218 38.52012 59.00507 1.000 66.02942 188 GLN A C 1
ATOM 1214 O O . GLN A 1 165 ? 6.51231 37.84501 59.42475 1.000 70.88941 188 GLN A O 1
ATOM 1220 N N . ALA A 1 166 ? 4.59221 38.94800 59.79089 1.000 59.37704 189 ALA A N 1
ATOM 1221 C CA . ALA A 1 166 ? 4.60778 38.68468 61.22601 1.000 56.46282 189 ALA A CA 1
ATOM 1222 C C . ALA A 1 166 ? 4.26989 37.22816 61.54379 1.000 64.25315 189 ALA A C 1
ATOM 1223 O O . ALA A 1 166 ? 3.47493 36.59901 60.84381 1.000 59.51578 189 ALA A O 1
ATOM 1225 N N . VAL A 1 167 ? 4.88401 36.70045 62.60083 1.000 62.83590 190 VAL A N 1
ATOM 1226 C CA . VAL A 1 167 ? 4.61766 35.33744 63.06145 1.000 67.61804 190 VAL A CA 1
ATOM 1227 C C . VAL A 1 167 ? 3.98356 35.36015 64.44833 1.000 73.66182 190 VAL A C 1
ATOM 1228 O O . VAL A 1 167 ? 2.90268 34.80734 64.65249 1.000 80.20498 190 VAL A O 1
ATOM 1232 N N . ASN A 1 168 ? 4.66729 35.98731 65.40191 1.000 74.52287 191 ASN A N 1
ATOM 1233 C CA . ASN A 1 168 ? 4.05633 36.31247 66.68450 1.000 83.11047 191 ASN A CA 1
ATOM 1234 C C . ASN A 1 168 ? 3.45358 37.70297 66.55870 1.000 89.69187 191 ASN A C 1
ATOM 1235 O O . ASN A 1 168 ? 3.80495 38.62704 67.29336 1.000 88.70531 191 ASN A O 1
ATOM 1240 N N . GLU A 1 169 ? 2.53670 37.81776 65.60385 1.000 96.08112 192 GLU A N 1
ATOM 1241 C CA . GLU A 1 169 ? 1.97090 39.08182 65.14964 1.000 96.79161 192 GLU A CA 1
ATOM 1242 C C . GLU A 1 169 ? 1.37379 39.96103 66.23934 1.000 96.68675 192 GLU A C 1
ATOM 1243 O O . GLU A 1 169 ? 0.78274 39.47570 67.20402 1.000 104.45176 192 GLU A O 1
ATOM 1249 N N . GLY A 1 170 ? 1.54118 41.26455 66.06129 1.000 89.56809 193 GLY A N 1
ATOM 1250 C CA . GLY A 1 170 ? 0.78054 42.25814 66.79109 1.000 85.36695 193 GLY A CA 1
ATOM 1251 C C . GLY A 1 170 ? 0.28982 43.25468 65.75902 1.000 79.81549 193 GLY A C 1
ATOM 1252 O O . GLY A 1 170 ? 0.72803 43.21488 64.60876 1.000 78.88196 193 GLY A O 1
ATOM 1253 N N . ASP A 1 171 ? -0.62226 44.13776 66.14699 1.000 76.63113 194 ASP A N 1
ATOM 1254 C CA . ASP A 1 171 ? -1.07723 45.18284 65.23784 1.000 75.14640 194 ASP A CA 1
ATOM 1255 C C . ASP A 1 171 ? -0.19850 46.41820 65.38523 1.000 74.16312 194 ASP A C 1
ATOM 1256 O O . ASP A 1 171 ? 0.20803 46.77021 66.49152 1.000 76.41519 194 ASP A O 1
ATOM 1258 N N . LEU A 1 172 ? 0.10444 47.06626 64.26632 1.000 73.78189 195 LEU A N 1
ATOM 1259 C CA . LEU A 1 172 ? 0.88639 48.29612 64.29017 1.000 72.43269 195 LEU A CA 1
ATOM 1260 C C . LEU A 1 172 ? 0.09104 49.44378 64.90234 1.000 75.14720 195 LEU A C 1
ATOM 1261 O O . LEU A 1 172 ? -1.09959 49.59539 64.62522 1.000 81.52743 195 LEU A O 1
ATOM 1266 N N . PRO A 1 173 ? 0.74919 50.25678 65.74234 1.000 70.96993 196 PRO A N 1
ATOM 1267 C CA . PRO A 1 173 ? 0.12265 51.47928 66.25703 1.000 71.47702 196 PRO A CA 1
ATOM 1268 C C . PRO A 1 173 ? -0.26000 52.41886 65.11826 1.000 73.18421 196 PRO A C 1
ATOM 1269 O O . PRO A 1 173 ? 0.40203 52.42085 64.08082 1.000 72.64192 196 PRO A O 1
ATOM 1273 N N . GLU A 1 174 ? -1.31505 53.20213 65.31177 1.000 64.37181 197 GLU A N 1
ATOM 1274 C CA . GLU A 1 174 ? -1.83643 54.06487 64.25634 1.000 62.65052 197 GLU A CA 1
ATOM 1275 C C . GLU A 1 174 ? -0.85421 55.16547 63.85250 1.000 62.63744 197 GLU A C 1
ATOM 1276 O O . GLU A 1 174 ? -0.85330 55.61479 62.70361 1.000 63.14858 197 GLU A O 1
ATOM 1278 N N . ASP A 1 175 ? -0.02136 55.59398 64.79578 1.000 62.16824 198 ASP A N 1
ATOM 1279 C CA . ASP A 1 175 ? 0.96903 56.62985 64.52432 1.000 62.90946 198 ASP A CA 1
ATOM 1280 C C . ASP A 1 175 ? 1.95732 56.19337 63.44835 1.000 59.35099 198 ASP A C 1
ATOM 1281 O O . ASP A 1 175 ? 2.23743 56.94914 62.51488 1.000 63.17267 198 ASP A O 1
ATOM 1286 N N . TYR A 1 176 ? 2.47575 54.97352 63.56946 1.000 59.12248 199 TYR A N 1
ATOM 1287 C CA . TYR A 1 176 ? 3.40609 54.45490 62.56912 1.000 58.40684 199 TYR A CA 1
ATOM 1288 C C . TYR A 1 176 ? 2.73531 54.30804 61.21072 1.000 55.14266 199 TYR A C 1
ATOM 1289 O O . TYR A 1 176 ? 3.34777 54.58634 60.17786 1.000 55.85744 199 TYR A O 1
ATOM 1298 N N . ILE A 1 177 ? 1.48811 53.84702 61.21944 1.000 53.21006 200 ILE A N 1
ATOM 1299 C CA . ILE A 1 177 ? 0.71012 53.72453 59.99447 1.000 52.66594 200 ILE A CA 1
ATOM 1300 C C . ILE A 1 177 ? 0.61434 55.08169 59.31180 1.000 52.83621 200 ILE A C 1
ATOM 1301 O O . ILE A 1 177 ? 0.77203 55.18578 58.09770 1.000 56.25327 200 ILE A O 1
ATOM 1306 N N . GLY A 1 178 ? 0.37688 56.12122 60.10616 1.000 52.32272 201 GLY A N 1
ATOM 1307 C CA . GLY A 1 178 ? 0.29673 57.47546 59.58861 1.000 54.21405 201 GLY A CA 1
ATOM 1308 C C . GLY A 1 178 ? 1.60286 57.94230 58.97670 1.000 54.52683 201 GLY A C 1
ATOM 1309 O O . GLY A 1 178 ? 1.62248 58.43859 57.84699 1.000 57.65851 201 GLY A O 1
ATOM 1310 N N . ILE A 1 179 ? 2.69534 57.77550 59.71948 1.000 53.79522 202 ILE A N 1
ATOM 1311 C CA . ILE A 1 179 ? 4.01506 58.19029 59.24592 1.000 52.06374 202 ILE A CA 1
ATOM 1312 C C . ILE A 1 179 ? 4.39048 57.50307 57.93369 1.000 48.30295 202 ILE A C 1
ATOM 1313 O O . ILE A 1 179 ? 4.80548 58.15197 56.96366 1.000 49.29896 202 ILE A O 1
ATOM 1318 N N . ALA A 1 180 ? 4.22928 56.18451 57.91065 1.000 45.32161 203 ALA A N 1
ATOM 1319 C CA . ALA A 1 180 ? 4.58592 55.38823 56.74729 1.000 43.03284 203 ALA A CA 1
ATOM 1320 C C . ALA A 1 180 ? 3.65868 55.66370 55.56489 1.000 45.99505 203 ALA A C 1
ATOM 1321 O O . ALA A 1 180 ? 4.07438 55.55820 54.41433 1.000 46.91087 203 ALA A O 1
ATOM 1323 N N . THR A 1 181 ? 2.40465 56.00530 55.84661 1.000 49.23731 204 THR A N 1
ATOM 1324 C CA . THR A 1 181 ? 1.46679 56.39433 54.79568 1.000 50.61124 204 THR A CA 1
ATOM 1325 C C . THR A 1 181 ? 1.91672 57.70626 54.16397 1.000 54.08523 204 THR A C 1
ATOM 1326 O O . THR A 1 181 ? 1.88031 57.86562 52.93573 1.000 61.93582 204 THR A O 1
ATOM 1330 N N . LYS A 1 182 ? 2.35052 58.63886 55.00941 1.000 51.30494 205 LYS A N 1
ATOM 1331 C CA . LYS A 1 182 ? 2.90161 59.89860 54.52644 1.000 54.09257 205 LYS A CA 1
ATOM 1332 C C . LYS A 1 182 ? 4.10963 59.64500 53.63287 1.000 49.56171 205 LYS A C 1
ATOM 1333 O O . LYS A 1 182 ? 4.22483 60.23863 52.56063 1.000 52.55594 205 LYS A O 1
ATOM 1339 N N . TRP A 1 183 ? 5.00145 58.75885 54.06968 1.000 44.89587 206 TRP A N 1
ATOM 1340 C CA . TRP A 1 183 ? 6.14264 58.36639 53.24004 1.000 44.89410 206 TRP A CA 1
ATOM 1341 C C . TRP A 1 183 ? 5.70329 57.78768 51.89755 1.000 45.47058 206 TRP A C 1
ATOM 1342 O O . TRP A 1 183 ? 6.22154 58.15897 50.84446 1.000 43.38940 206 TRP A O 1
ATOM 1353 N N . LEU A 1 184 ? 4.73943 56.87569 51.95518 1.000 48.52807 207 LEU A N 1
ATOM 1354 C CA . LEU A 1 184 ? 4.28895 56.13145 50.78888 1.000 50.61815 207 LEU A CA 1
ATOM 1355 C C . LEU A 1 184 ? 3.64526 57.04452 49.75466 1.000 55.70689 207 LEU A C 1
ATOM 1356 O O . LEU A 1 184 ? 3.72793 56.78457 48.55215 1.000 53.92141 207 LEU A O 1
ATOM 1361 N N . GLU A 1 185 ? 3.01337 58.11838 50.22134 1.000 56.51642 208 GLU A N 1
ATOM 1362 C CA . GLU A 1 185 ? 2.35425 59.04759 49.30674 1.000 57.88460 208 GLU A CA 1
ATOM 1363 C C . GLU A 1 185 ? 3.13756 60.34427 49.07980 1.000 55.57748 208 GLU A C 1
ATOM 1364 O O . GLU A 1 185 ? 2.62671 61.27745 48.46353 1.000 57.91009 208 GLU A O 1
ATOM 1370 N N . SER A 1 186 ? 4.37617 60.39933 49.56283 1.000 53.11063 209 SER A N 1
ATOM 1371 C CA . SER A 1 186 ? 5.19463 61.60368 49.40459 1.000 51.20515 209 SER A CA 1
ATOM 1372 C C . SER A 1 186 ? 5.78575 61.70042 48.00367 1.000 53.65827 209 SER A C 1
ATOM 1373 O O . SER A 1 186 ? 5.92584 60.69610 47.30759 1.000 56.58279 209 SER A O 1
ATOM 1376 N N . GLU A 1 187 ? 6.13211 62.91797 47.60058 1.000 56.68950 210 GLU A N 1
ATOM 1377 C CA . GLU A 1 187 ? 6.75943 63.15911 46.30797 1.000 58.19970 210 GLU A CA 1
ATOM 1378 C C . GLU A 1 187 ? 8.08051 62.40373 46.19568 1.000 53.35054 210 GLU A C 1
ATOM 1379 O O . GLU A 1 187 ? 8.43155 61.88552 45.13042 1.000 55.08140 210 GLU A O 1
ATOM 1385 N N . LYS A 1 188 ? 8.80689 62.34132 47.30623 1.000 50.14048 211 LYS A N 1
ATOM 1386 C CA . LYS A 1 188 ? 10.12497 61.72447 47.31849 1.000 50.35351 211 LYS A CA 1
ATOM 1387 C C . LYS A 1 188 ? 10.03698 60.23378 47.01622 1.000 45.19806 211 LYS A C 1
ATOM 1388 O O . LYS A 1 188 ? 10.94498 59.66970 46.41588 1.000 45.56374 211 LYS A O 1
ATOM 1394 N N . GLN A 1 189 ? 8.94111 59.60171 47.42413 1.000 42.75570 212 GLN A N 1
ATOM 1395 C CA . GLN A 1 189 ? 8.72726 58.18903 47.12261 1.000 46.07909 212 GLN A CA 1
ATOM 1396 C C . GLN A 1 189 ? 8.49860 57.97614 45.62779 1.000 45.70068 212 GLN A C 1
ATOM 1397 O O . GLN A 1 189 ? 9.04918 57.04603 45.03535 1.000 44.29969 212 GLN A O 1
ATOM 1403 N N . LEU A 1 190 ? 7.68430 58.84259 45.02898 1.000 39.30223 213 LEU A N 1
ATOM 1404 C CA . LEU A 1 190 ? 7.44250 58.80997 43.58949 1.000 46.07501 213 LEU A CA 1
ATOM 1405 C C . LEU A 1 190 ? 8.76416 58.94634 42.83876 1.000 50.85602 213 LEU A C 1
ATOM 1406 O O . LEU A 1 190 ? 9.06080 58.17449 41.91555 1.000 54.57318 213 LEU A O 1
ATOM 1411 N N . ASP A 1 191 ? 9.55920 59.92885 43.25557 1.000 49.32060 214 ASP A N 1
ATOM 1412 C CA . ASP A 1 191 ? 10.88381 60.13657 42.68523 1.000 47.73344 214 ASP A CA 1
ATOM 1413 C C . ASP A 1 191 ? 11.78840 58.91787 42.88428 1.000 47.24833 214 ASP A C 1
ATOM 1414 O O . ASP A 1 191 ? 12.59954 58.60377 42.02155 1.000 47.66025 214 ASP A O 1
ATOM 1419 N N . ALA A 1 192 ? 11.65222 58.24240 44.02323 1.000 42.03680 215 ALA A N 1
ATOM 1420 C CA . ALA A 1 192 ? 12.47579 57.07479 44.32984 1.000 45.49794 215 ALA A CA 1
ATOM 1421 C C . ALA A 1 192 ? 12.12533 55.90100 43.42119 1.000 44.68082 215 ALA A C 1
ATOM 1422 O O . ALA A 1 192 ? 13.00422 55.15982 42.98045 1.000 47.36109 215 ALA A O 1
ATOM 1424 N N . VAL A 1 193 ? 10.83410 55.74172 43.14838 1.000 44.02167 216 VAL A N 1
ATOM 1425 C CA . VAL A 1 193 ? 10.35325 54.69839 42.24927 1.000 42.80906 216 VAL A CA 1
ATOM 1426 C C . VAL A 1 193 ? 10.80008 54.97431 40.81351 1.000 45.35494 216 VAL A C 1
ATOM 1427 O O . VAL A 1 193 ? 11.27453 54.07128 40.11245 1.000 44.48038 216 VAL A O 1
ATOM 1431 N N . ALA A 1 194 ? 10.65714 56.22554 40.38275 1.000 48.59516 217 ALA A N 1
ATOM 1432 C CA . ALA A 1 194 ? 11.12927 56.62355 39.05899 1.000 48.78065 217 ALA A CA 1
ATOM 1433 C C . ALA A 1 194 ? 12.63848 56.40129 38.92896 1.000 46.79595 217 ALA A C 1
ATOM 1434 O O . ALA A 1 194 ? 13.13000 55.92415 37.90164 1.000 50.52924 217 ALA A O 1
ATOM 1436 N N . GLY A 1 195 ? 13.36220 56.73787 39.99100 1.000 44.09514 218 GLY A N 1
ATOM 1437 C CA . GLY A 1 195 ? 14.80632 56.62152 40.01552 1.000 42.08101 218 GLY A CA 1
ATOM 1438 C C . GLY A 1 195 ? 15.25795 55.17824 39.95917 1.000 41.59545 218 GLY A C 1
ATOM 1439 O O . GLY A 1 195 ? 16.22430 54.85737 39.27045 1.000 43.22134 218 GLY A O 1
ATOM 1440 N N . TYR A 1 196 ? 14.56394 54.30499 40.68372 1.000 40.57005 219 TYR A N 1
ATOM 1441 C CA . TYR A 1 196 ? 14.85821 52.88060 40.61037 1.000 41.08063 219 TYR A CA 1
ATOM 1442 C C . TYR A 1 196 ? 14.60073 52.37353 39.19860 1.000 45.63515 219 TYR A C 1
ATOM 1443 O O . TYR A 1 196 ? 15.43585 51.67562 38.63181 1.000 49.09017 219 TYR A O 1
ATOM 1452 N N . ALA A 1 197 ? 13.45053 52.73147 38.63219 1.000 41.96469 220 ALA A N 1
ATOM 1453 C CA . ALA A 1 197 ? 13.13263 52.33148 37.26314 1.000 47.11783 220 ALA A CA 1
ATOM 1454 C C . ALA A 1 197 ? 14.20854 52.79455 36.28042 1.000 47.86889 220 ALA A C 1
ATOM 1455 O O . ALA A 1 197 ? 14.47317 52.13023 35.28034 1.000 49.95704 220 ALA A O 1
ATOM 1457 N N . ARG A 1 198 ? 14.83220 53.92921 36.58016 1.000 46.97045 221 ARG A N 1
ATOM 1458 C CA . ARG A 1 198 ? 15.83603 54.51497 35.69671 1.000 48.84354 221 ARG A CA 1
ATOM 1459 C C . ARG A 1 198 ? 17.23591 53.90173 35.86495 1.000 46.00720 221 ARG A C 1
ATOM 1460 O O . ARG A 1 198 ? 17.98263 53.77139 34.89317 1.000 45.50300 221 ARG A O 1
ATOM 1468 N N . ASN A 1 199 ? 17.58203 53.52395 37.09343 1.000 43.17662 222 ASN A N 1
ATOM 1469 C CA . ASN A 1 199 ? 18.95129 53.13420 37.42776 1.000 44.60550 222 ASN A CA 1
ATOM 1470 C C . ASN A 1 199 ? 19.13493 51.68163 37.89092 1.000 48.01924 222 ASN A C 1
ATOM 1471 O O . ASN A 1 199 ? 20.23752 51.29327 38.27411 1.000 50.64573 222 ASN A O 1
ATOM 1476 N N . ALA A 1 200 ? 18.07095 50.88442 37.85718 1.000 46.16752 223 ALA A N 1
ATOM 1477 C CA . ALA A 1 200 ? 18.12584 49.51435 38.37782 1.000 46.03578 223 ALA A CA 1
ATOM 1478 C C . ALA A 1 200 ? 19.09089 48.61098 37.61133 1.000 47.01395 223 ALA A C 1
ATOM 1479 O O . ALA A 1 200 ? 19.99891 48.02131 38.19855 1.000 46.80743 223 ALA A O 1
ATOM 1481 N N . GLU A 1 201 ? 18.88115 48.49751 36.30343 1.000 49.76490 224 GLU A N 1
ATOM 1482 C CA . GLU A 1 201 ? 19.65549 47.57714 35.47789 1.000 53.51554 224 GLU A CA 1
ATOM 1483 C C . GLU A 1 201 ? 21.10698 48.01396 35.30950 1.000 51.59445 224 GLU A C 1
ATOM 1484 O O . GLU A 1 201 ? 21.99753 47.18060 35.16850 1.000 56.87188 224 GLU A O 1
ATOM 1490 N N . GLU A 1 202 ? 21.34256 49.31987 35.32246 1.000 48.75765 225 GLU A N 1
ATOM 1491 C CA . GLU A 1 202 ? 22.66983 49.84797 35.02723 1.000 52.85700 225 GLU A CA 1
ATOM 1492 C C . GLU A 1 202 ? 23.56467 49.93377 36.26014 1.000 54.32890 225 GLU A C 1
ATOM 1493 O O . GLU A 1 202 ? 24.77194 49.71583 36.16677 1.000 56.22846 225 GLU A O 1
ATOM 1499 N N . HIS A 1 203 ? 22.97496 50.23973 37.41355 1.000 48.23729 226 HIS A N 1
ATOM 1500 C CA . HIS A 1 203 ? 23.76805 50.53519 38.60763 1.000 48.44632 226 HIS A CA 1
ATOM 1501 C C . HIS A 1 203 ? 23.48021 49.63148 39.81030 1.000 48.71273 226 HIS A C 1
ATOM 1502 O O . HIS A 1 203 ? 24.39836 49.02371 40.35928 1.000 53.16670 226 HIS A O 1
ATOM 1509 N N . TRP A 1 204 ? 22.21677 49.54807 40.22009 1.000 45.40757 227 TRP A N 1
ATOM 1510 C CA . TRP A 1 204 ? 21.85725 48.87351 41.47141 1.000 48.26903 227 TRP A CA 1
ATOM 1511 C C . TRP A 1 204 ? 22.05144 47.35554 41.44705 1.000 47.06010 227 TRP A C 1
ATOM 1512 O O . TRP A 1 204 ? 22.78090 46.81324 42.27526 1.000 44.48027 227 TRP A O 1
ATOM 1523 N N . LEU A 1 205 ? 21.39214 46.67228 40.51716 1.000 43.76994 228 LEU A N 1
ATOM 1524 C CA . LEU A 1 205 ? 21.49480 45.21311 40.42911 1.000 46.12459 228 LEU A CA 1
ATOM 1525 C C . LEU A 1 205 ? 22.93449 44.69550 40.23216 1.000 50.31824 228 LEU A C 1
ATOM 1526 O O . LEU A 1 205 ? 23.34715 43.74699 40.91282 1.000 54.51619 228 LEU A O 1
ATOM 1531 N N . PRO A 1 206 ? 23.70748 45.30388 39.30832 1.000 51.36202 229 PRO A N 1
ATOM 1532 C CA . PRO A 1 206 ? 25.08497 44.81548 39.17287 1.000 49.89500 229 PRO A CA 1
ATOM 1533 C C . PRO A 1 206 ? 25.91055 45.03334 40.43718 1.000 49.62814 229 PRO A C 1
ATOM 1534 O O . PRO A 1 206 ? 26.69801 44.16038 40.81277 1.000 50.96537 229 PRO A O 1
ATOM 1538 N N . SER A 1 207 ? 25.72448 46.18104 41.08528 1.000 48.67069 230 SER A N 1
ATOM 1539 C CA . SER A 1 207 ? 26.41522 46.46602 42.33895 1.000 48.95144 230 SER A CA 1
ATOM 1540 C C . SER A 1 207 ? 26.00230 45.46259 43.40742 1.000 47.40197 230 SER A C 1
ATOM 1541 O O . SER A 1 207 ? 26.77148 45.14799 44.31187 1.000 50.19804 230 SER A O 1
ATOM 1544 N N . LEU A 1 208 ? 24.77488 44.97071 43.29326 1.000 46.20272 231 LEU A N 1
ATOM 1545 C CA . LEU A 1 208 ? 24.25400 43.96396 44.20594 1.000 50.43904 231 LEU A CA 1
ATOM 1546 C C . LEU A 1 208 ? 24.98912 42.63648 44.01269 1.000 49.24129 231 LEU A C 1
ATOM 1547 O O . LEU A 1 208 ? 25.51638 42.05879 44.97155 1.000 47.21330 231 LEU A O 1
ATOM 1552 N N . SER A 1 209 ? 25.03966 42.16578 42.76831 1.000 55.13396 232 SER A N 1
ATOM 1553 C CA . SER A 1 209 ? 25.71033 40.89928 42.47651 1.000 59.77786 232 SER A CA 1
ATOM 1554 C C . SER A 1 209 ? 27.18816 40.95729 42.86302 1.000 63.49260 232 SER A C 1
ATOM 1555 O O . SER A 1 209 ? 27.70380 40.05596 43.54259 1.000 64.02885 232 SER A O 1
ATOM 1558 N N . GLU A 1 210 ? 27.86023 42.02726 42.44294 1.000 61.19798 233 GLU A N 1
ATOM 1559 C CA . GLU A 1 210 ? 29.27460 42.20789 42.75835 1.000 58.16019 233 GLU A CA 1
ATOM 1560 C C . GLU A 1 210 ? 29.49867 42.32870 44.26313 1.000 53.93544 233 GLU A C 1
ATOM 1561 O O . GLU A 1 210 ? 30.48516 41.82482 44.79253 1.000 52.59981 233 GLU A O 1
ATOM 1567 N N . GLY A 1 211 ? 28.57636 42.99312 44.94739 1.000 51.37748 234 GLY A N 1
ATOM 1568 C CA . GLY A 1 211 ? 28.64876 43.11523 46.39041 1.000 51.52137 234 GLY A CA 1
ATOM 1569 C C . GLY A 1 211 ? 28.61372 41.74991 47.04758 1.000 53.02156 234 GLY A C 1
ATOM 1570 O O . GLY A 1 211 ? 29.40981 41.46422 47.94610 1.000 49.96402 234 GLY A O 1
ATOM 1571 N N . ARG A 1 212 ? 27.69565 40.90140 46.58900 1.000 54.98736 235 ARG A N 1
ATOM 1572 C CA . ARG A 1 212 ? 27.60612 39.53033 47.09125 1.000 55.35784 235 ARG A CA 1
ATOM 1573 C C . ARG A 1 212 ? 28.90169 38.75710 46.84168 1.000 53.61724 235 ARG A C 1
ATOM 1574 O O . ARG A 1 212 ? 29.43117 38.10034 47.74910 1.000 55.79754 235 ARG A O 1
ATOM 1582 N N . ARG A 1 213 ? 29.41898 38.84902 45.61820 1.000 53.13756 236 ARG A N 1
ATOM 1583 C CA . ARG A 1 213 ? 30.65026 38.14116 45.27070 1.000 54.44239 236 ARG A CA 1
ATOM 1584 C C . ARG A 1 213 ? 31.84381 38.59488 46.11736 1.000 53.61132 236 ARG A C 1
ATOM 1585 O O . ARG A 1 213 ? 32.64966 37.77317 46.55961 1.000 51.79612 236 ARG A O 1
ATOM 1593 N N . TRP A 1 214 ? 31.94775 39.90049 46.34396 1.000 51.88506 237 TRP A N 1
ATOM 1594 C CA . TRP A 1 214 ? 33.06406 40.46254 47.09664 1.000 54.47645 237 TRP A CA 1
ATOM 1595 C C . TRP A 1 214 ? 32.96531 40.13245 48.58177 1.000 52.46669 237 TRP A C 1
ATOM 1596 O O . TRP A 1 214 ? 33.97481 39.84917 49.23014 1.000 53.02445 237 TRP A O 1
ATOM 1607 N N . VAL A 1 215 ? 31.75118 40.17849 49.11962 1.000 51.95773 238 VAL A N 1
ATOM 1608 C CA . VAL A 1 215 ? 31.54652 39.82749 50.51834 1.000 50.29164 238 VAL A CA 1
ATOM 1609 C C . VAL A 1 215 ? 31.89730 38.36557 50.74208 1.000 53.33557 238 VAL A C 1
ATOM 1610 O O . VAL A 1 215 ? 32.66541 38.04344 51.65172 1.000 56.23374 238 VAL A O 1
ATOM 1614 N N . GLN A 1 216 ? 31.35048 37.48424 49.90689 1.000 51.52838 239 GLN A N 1
ATOM 1615 C CA . GLN A 1 216 ? 31.63300 36.05861 50.05117 1.000 54.55202 239 GLN A CA 1
ATOM 1616 C C . GLN A 1 216 ? 33.12367 35.78015 49.87025 1.000 59.68213 239 GLN A C 1
ATOM 1617 O O . GLN A 1 216 ? 33.68871 34.91693 50.54704 1.000 57.92667 239 GLN A O 1
ATOM 1623 N N . GLU A 1 217 ? 33.75564 36.52680 48.96800 1.000 62.52563 240 GLU A N 1
ATOM 1624 C CA . GLU A 1 217 ? 35.19719 36.42112 48.75806 1.000 64.44184 240 GLU A CA 1
ATOM 1625 C C . GLU A 1 217 ? 35.97447 36.80449 50.01883 1.000 60.51548 240 GLU A C 1
ATOM 1626 O O . GLU A 1 217 ? 36.95571 36.15299 50.37240 1.000 64.01989 240 GLU A O 1
ATOM 1632 N N . ARG A 1 218 ? 35.53025 37.85781 50.69668 1.000 58.55211 241 ARG A N 1
ATOM 1633 C CA . ARG A 1 218 ? 36.17016 38.28727 51.93788 1.000 57.16448 241 ARG A CA 1
ATOM 1634 C C . ARG A 1 218 ? 35.96008 37.29081 53.07759 1.000 56.34296 241 ARG A C 1
ATOM 1635 O O . ARG A 1 218 ? 36.86452 37.06695 53.88552 1.000 54.93278 241 ARG A O 1
ATOM 1643 N N . LEU A 1 219 ? 34.76747 36.70214 53.14314 1.000 53.01105 242 LEU A N 1
ATOM 1644 C CA . LEU A 1 219 ? 34.45341 35.71281 54.17316 1.000 53.12418 242 LEU A CA 1
ATOM 1645 C C . LEU A 1 219 ? 35.27811 34.44118 53.99153 1.000 59.16102 242 LEU A C 1
ATOM 1646 O O . LEU A 1 219 ? 35.52040 33.70404 54.94723 1.000 58.54299 242 LEU A O 1
ATOM 1651 N N . ALA A 1 220 ? 35.70589 34.19137 52.75825 1.000 61.69472 243 ALA A N 1
ATOM 1652 C CA . ALA A 1 220 ? 36.51099 33.01596 52.44713 1.000 64.71902 243 ALA A CA 1
ATOM 1653 C C . ALA A 1 220 ? 38.00479 33.33254 52.50227 1.000 66.57686 243 ALA A C 1
ATOM 1654 O O . ALA A 1 220 ? 38.83999 32.47907 52.20975 1.000 71.11434 243 ALA A O 1
ATOM 1656 N N . ASP A 1 221 ? 38.33448 34.56405 52.87711 1.000 68.11222 244 ASP A N 1
ATOM 1657 C CA . ASP A 1 221 ? 39.72768 34.97552 53.01017 1.000 74.28329 244 ASP A CA 1
ATOM 1658 C C . ASP A 1 221 ? 40.08357 35.20433 54.47785 1.000 70.68468 244 ASP A C 1
ATOM 1659 O O . ASP A 1 221 ? 40.49090 34.27706 55.17450 1.000 75.18761 244 ASP A O 1
ATOM 1664 N N . ALA A 1 222 ? 39.91737 36.43984 54.94203 1.000 66.49119 245 ALA A N 1
ATOM 1665 C CA . ALA A 1 222 ? 40.26225 36.80754 56.31224 1.000 64.72461 245 ALA A CA 1
ATOM 1666 C C . ALA A 1 222 ? 39.02889 36.90521 57.20553 1.000 62.60544 245 ALA A C 1
ATOM 1667 O O . ALA A 1 222 ? 39.14382 37.02250 58.42566 1.000 60.68718 245 ALA A O 1
ATOM 1669 N N . GLY A 1 223 ? 37.85074 36.86033 56.59250 1.000 64.75734 246 GLY A N 1
ATOM 1670 C CA . GLY A 1 223 ? 36.60460 36.96082 57.32999 1.000 62.94176 246 GLY A CA 1
ATOM 1671 C C . GLY A 1 223 ? 36.33154 38.35870 57.85491 1.000 60.27027 246 GLY A C 1
ATOM 1672 O O . GLY A 1 223 ? 37.01249 39.31754 57.48982 1.000 67.77169 246 GLY A O 1
ATOM 1673 N N . ILE A 1 224 ? 35.32292 38.47179 58.71257 1.000 55.13466 247 ILE A N 1
ATOM 1674 C CA . ILE A 1 224 ? 34.97160 39.74629 59.32113 1.000 53.94728 247 ILE A CA 1
ATOM 1675 C C . ILE A 1 224 ? 35.96232 40.07110 60.43747 1.000 56.66636 247 ILE A C 1
ATOM 1676 O O . ILE A 1 224 ? 36.22678 39.23369 61.29989 1.000 59.30451 247 ILE A O 1
ATOM 1681 N N . PRO A 1 225 ? 36.53019 41.28821 60.41210 1.000 53.84540 248 PRO A N 1
ATOM 1682 C CA . PRO A 1 225 ? 37.56320 41.70428 61.37038 1.000 53.75541 248 PRO A CA 1
ATOM 1683 C C . PRO A 1 225 ? 37.03069 42.14702 62.73329 1.000 54.40333 248 PRO A C 1
ATOM 1684 O O . PRO A 1 225 ? 37.82144 42.57883 63.57268 1.000 58.96581 248 PRO A O 1
ATOM 1688 N N . VAL A 1 226 ? 35.72209 42.04859 62.94758 1.000 51.89959 249 VAL A N 1
ATOM 1689 C CA . VAL A 1 226 ? 35.12463 42.41879 64.22889 1.000 52.48350 249 VAL A CA 1
ATOM 1690 C C . VAL A 1 226 ? 34.20773 41.30533 64.73059 1.000 50.84013 249 VAL A C 1
ATOM 1691 O O . VAL A 1 226 ? 33.69843 40.52150 63.93060 1.000 54.33165 249 VAL A O 1
ATOM 1695 N N . PRO A 1 227 ? 34.00967 41.22136 66.05940 1.000 49.05273 250 PRO A N 1
ATOM 1696 C CA . PRO A 1 227 ? 33.04294 40.28074 66.63976 1.000 49.41686 250 PRO A CA 1
ATOM 1697 C C . PRO A 1 227 ? 31.66867 40.40653 65.98689 1.000 49.43431 250 PRO A C 1
ATOM 1698 O O . PRO A 1 227 ? 31.17954 41.52161 65.79379 1.000 44.66924 250 PRO A O 1
ATOM 1702 N N . THR A 1 228 ? 31.05980 39.27528 65.64834 1.000 37.48024 251 THR A N 1
ATOM 1703 C CA . THR A 1 228 ? 29.85293 39.28257 64.83267 1.000 35.90768 251 THR A CA 1
ATOM 1704 C C . THR A 1 228 ? 28.78362 38.33714 65.36826 1.000 44.98104 251 THR A C 1
ATOM 1705 O O . THR A 1 228 ? 29.06032 37.18124 65.69006 1.000 41.79680 251 THR A O 1
ATOM 1709 N N . LEU A 1 229 ? 27.55951 38.84065 65.47097 1.000 39.96687 252 LEU A N 1
ATOM 1710 C CA . LEU A 1 229 ? 26.42300 38.01149 65.84131 1.000 39.10253 252 LEU A CA 1
ATOM 1711 C C . LEU A 1 229 ? 25.43000 37.97201 64.69168 1.000 41.26767 252 LEU A C 1
ATOM 1712 O O . LEU A 1 229 ? 25.14991 38.99669 64.06749 1.000 39.18803 252 LEU A O 1
ATOM 1717 N N . VAL A 1 230 ? 24.91397 36.78370 64.40135 1.000 38.32364 253 VAL A N 1
ATOM 1718 C CA . VAL A 1 230 ? 23.86839 36.64034 63.40183 1.000 41.37056 253 VAL A CA 1
ATOM 1719 C C . VAL A 1 230 ? 22.57315 36.23730 64.08922 1.000 43.34668 253 VAL A C 1
ATOM 1720 O O . VAL A 1 230 ? 22.52662 35.22432 64.77818 1.000 45.25373 253 VAL A O 1
ATOM 1724 N N . VAL A 1 231 ? 21.52896 37.04017 63.91266 1.000 44.91891 254 VAL A N 1
ATOM 1725 C CA . VAL A 1 231 ? 20.23406 36.75476 64.51860 1.000 41.55036 254 VAL A CA 1
ATOM 1726 C C . VAL A 1 231 ? 19.21911 36.40120 63.43919 1.000 46.59146 254 VAL A C 1
ATOM 1727 O O . VAL A 1 231 ? 19.15601 37.05883 62.39858 1.000 48.38566 254 VAL A O 1
ATOM 1731 N N . TRP A 1 232 ? 18.43001 35.35830 63.68226 1.000 45.81255 255 TRP A N 1
ATOM 1732 C CA . TRP A 1 232 ? 17.42893 34.93774 62.70970 1.000 42.56663 255 TRP A CA 1
ATOM 1733 C C . TRP A 1 232 ? 16.19425 34.35753 63.39284 1.000 43.47866 255 TRP A C 1
ATOM 1734 O O . TRP A 1 232 ? 16.30055 33.70420 64.42738 1.000 43.71131 255 TRP A O 1
ATOM 1745 N N . GLY A 1 233 ? 15.02370 34.60765 62.81148 1.000 40.71600 256 GLY A N 1
ATOM 1746 C CA . GLY A 1 233 ? 13.79004 34.00527 63.28171 1.000 38.89851 256 GLY A CA 1
ATOM 1747 C C . GLY A 1 233 ? 13.52643 32.71605 62.52745 1.000 44.95087 256 GLY A C 1
ATOM 1748 O O . GLY A 1 233 ? 13.60376 32.68768 61.29801 1.000 48.87478 256 GLY A O 1
ATOM 1749 N N . VAL A 1 234 ? 13.21880 31.65172 63.26266 1.000 43.58179 257 VAL A N 1
ATOM 1750 C CA . VAL A 1 234 ? 13.04148 30.32578 62.67813 1.000 43.71447 257 VAL A CA 1
ATOM 1751 C C . VAL A 1 234 ? 11.95752 30.30660 61.60289 1.000 44.39922 257 VAL A C 1
ATOM 1752 O O . VAL A 1 234 ? 12.06026 29.58443 60.61377 1.000 48.47868 257 VAL A O 1
ATOM 1756 N N . ASN A 1 235 ? 10.93003 31.12704 61.77859 1.000 46.37797 258 ASN A N 1
ATOM 1757 C CA . ASN A 1 235 ? 9.79611 31.10321 60.86280 1.000 45.52768 258 ASN A CA 1
ATOM 1758 C C . ASN A 1 235 ? 9.77065 32.28377 59.89309 1.000 45.41087 258 ASN A C 1
ATOM 1759 O O . ASN A 1 235 ? 8.70397 32.71811 59.46385 1.000 49.24397 258 ASN A O 1
ATOM 1764 N N . ASP A 1 236 ? 10.95151 32.78980 59.54928 1.000 42.76501 259 ASP A N 1
ATOM 1765 C CA . ASP A 1 236 ? 11.08557 33.86988 58.57645 1.000 43.14882 259 ASP A CA 1
ATOM 1766 C C . ASP A 1 236 ? 10.48876 33.43227 57.24192 1.000 48.10360 259 ASP A C 1
ATOM 1767 O O . ASP A 1 236 ? 10.86435 32.39554 56.69825 1.000 45.60589 259 ASP A O 1
ATOM 1772 N N . ARG A 1 237 ? 9.55817 34.22569 56.72055 1.000 54.52655 260 ARG A N 1
ATOM 1773 C CA . ARG A 1 237 ? 8.81200 33.84363 55.52629 1.000 59.18905 260 ARG A CA 1
ATOM 1774 C C . ARG A 1 237 ? 9.44384 34.36494 54.23898 1.000 57.38110 260 ARG A C 1
ATOM 1775 O O . ARG A 1 237 ? 9.19377 33.82755 53.16429 1.000 63.13456 260 ARG A O 1
ATOM 1783 N N . SER A 1 238 ? 10.26130 35.40837 54.34940 1.000 50.87121 261 SER A N 1
ATOM 1784 C CA . SER A 1 238 ? 10.87477 36.02058 53.17223 1.000 49.03247 261 SER A CA 1
ATOM 1785 C C . SER A 1 238 ? 12.37527 35.76118 53.08268 1.000 47.76832 261 SER A C 1
ATOM 1786 O O . SER A 1 238 ? 12.96026 35.83111 52.00426 1.000 49.05176 261 SER A O 1
ATOM 1789 N N . ALA A 1 239 ? 12.99744 35.48087 54.22111 1.000 50.15245 262 ALA A N 1
ATOM 1790 C CA . ALA A 1 239 ? 14.40645 35.10296 54.25197 1.000 51.15864 262 ALA A CA 1
ATOM 1791 C C . ALA A 1 239 ? 14.57508 33.82623 55.06010 1.000 51.67983 262 ALA A C 1
ATOM 1792 O O . ALA A 1 239 ? 14.94405 33.88204 56.23387 1.000 52.75371 262 ALA A O 1
ATOM 1794 N N . PRO A 1 240 ? 14.30954 32.67052 54.42565 1.000 51.08202 263 PRO A N 1
ATOM 1795 C CA . PRO A 1 240 ? 14.29013 31.34378 55.06018 1.000 53.33021 263 PRO A CA 1
ATOM 1796 C C . PRO A 1 240 ? 15.49221 31.09766 55.96896 1.000 53.22885 263 PRO A C 1
ATOM 1797 O O . PRO A 1 240 ? 16.59011 31.54645 55.64241 1.000 56.79574 263 PRO A O 1
ATOM 1801 N N . VAL A 1 241 ? 15.28347 30.40071 57.08459 1.000 51.51169 264 VAL A N 1
ATOM 1802 C CA . VAL A 1 241 ? 16.35370 30.15553 58.05132 1.000 51.72094 264 VAL A CA 1
ATOM 1803 C C . VAL A 1 241 ? 17.55560 29.46960 57.43225 1.000 51.21425 264 VAL A C 1
ATOM 1804 O O . VAL A 1 241 ? 18.68224 29.71567 57.84437 1.000 50.49897 264 VAL A O 1
ATOM 1808 N N . SER A 1 242 ? 17.30564 28.60316 56.45540 1.000 52.07291 265 SER A N 1
ATOM 1809 C CA . SER A 1 242 ? 18.37085 27.89008 55.76151 1.000 54.57487 265 SER A CA 1
ATOM 1810 C C . SER A 1 242 ? 19.41550 28.86437 55.22443 1.000 52.85464 265 SER A C 1
ATOM 1811 O O . SER A 1 242 ? 20.61778 28.58976 55.25731 1.000 52.70980 265 SER A O 1
ATOM 1814 N N . MET A 1 243 ? 18.94667 30.01222 54.74738 1.000 51.91037 266 MET A N 1
ATOM 1815 C CA . MET A 1 243 ? 19.83774 31.04512 54.23957 1.000 54.25771 266 MET A CA 1
ATOM 1816 C C . MET A 1 243 ? 20.63425 31.67453 55.37713 1.000 51.75567 266 MET A C 1
ATOM 1817 O O . MET A 1 243 ? 21.78197 32.07272 55.19054 1.000 52.08129 266 MET A O 1
ATOM 1822 N N . GLY A 1 244 ? 20.02053 31.76027 56.55403 1.000 48.99528 267 GLY A N 1
ATOM 1823 C CA . GLY A 1 244 ? 20.68588 32.30912 57.72142 1.000 42.44379 267 GLY A CA 1
ATOM 1824 C C . GLY A 1 244 ? 21.78605 31.39196 58.21779 1.000 43.60104 267 GLY A C 1
ATOM 1825 O O . GLY A 1 244 ? 22.88855 31.83827 58.53412 1.000 48.02036 267 GLY A O 1
ATOM 1826 N N . LYS A 1 245 ? 21.47992 30.10046 58.27753 1.000 44.45473 268 LYS A N 1
ATOM 1827 C CA . LYS A 1 245 ? 22.43085 29.08915 58.71508 1.000 49.01872 268 LYS A CA 1
ATOM 1828 C C . LYS A 1 245 ? 23.57261 28.95946 57.71053 1.000 53.88445 268 LYS A C 1
ATOM 1829 O O . LYS A 1 245 ? 24.73030 28.78163 58.09434 1.000 58.20299 268 LYS A O 1
ATOM 1835 N N . GLY A 1 246 ? 23.24368 29.06189 56.42552 1.000 52.66729 269 GLY A N 1
ATOM 1836 C CA . GLY A 1 246 ? 24.25377 29.04774 55.38256 1.000 51.79358 269 GLY A CA 1
ATOM 1837 C C . GLY A 1 246 ? 25.15916 30.26116 55.48291 1.000 54.22342 269 GLY A C 1
ATOM 1838 O O . GLY A 1 246 ? 26.38320 30.15068 55.36744 1.000 61.37785 269 GLY A O 1
ATOM 1839 N N . LEU A 1 247 ? 24.55187 31.42267 55.70731 1.000 50.69686 270 LEU A N 1
ATOM 1840 C CA . LEU A 1 247 ? 25.30224 32.66022 55.87857 1.000 50.62937 270 LEU A CA 1
ATOM 1841 C C . LEU A 1 247 ? 26.26537 32.54542 57.04674 1.000 50.07290 270 LEU A C 1
ATOM 1842 O O . LEU A 1 247 ? 27.44278 32.88517 56.92580 1.000 52.57008 270 LEU A O 1
ATOM 1847 N N . PHE A 1 248 ? 25.76242 32.06162 58.17824 1.000 49.41084 271 PHE A N 1
ATOM 1848 C CA . PHE A 1 248 ? 26.60495 31.89951 59.35314 1.000 52.68410 271 PHE A CA 1
ATOM 1849 C C . PHE A 1 248 ? 27.69658 30.86152 59.10766 1.000 56.99011 271 PHE A C 1
ATOM 1850 O O . PHE A 1 248 ? 28.77492 30.94663 59.68903 1.000 58.68531 271 PHE A O 1
ATOM 1858 N N . ASP A 1 249 ? 27.42027 29.87921 58.25607 1.000 58.52000 272 ASP A N 1
ATOM 1859 C CA . ASP A 1 249 ? 28.44964 28.91283 57.89238 1.000 60.27371 272 ASP A CA 1
ATOM 1860 C C . ASP A 1 249 ? 29.55586 29.62506 57.12558 1.000 59.84291 272 ASP A C 1
ATOM 1861 O O . ASP A 1 249 ? 30.73986 29.38542 57.35693 1.000 61.48666 272 ASP A O 1
ATOM 1866 N N . LEU A 1 250 ? 29.15976 30.51380 56.22044 1.000 56.36939 273 LEU A N 1
ATOM 1867 C CA . LEU A 1 250 ? 30.12353 31.31699 55.47747 1.000 53.83875 273 LEU A CA 1
ATOM 1868 C C . LEU A 1 250 ? 30.94975 32.20178 56.40985 1.000 51.03135 273 LEU A C 1
ATOM 1869 O O . LEU A 1 250 ? 32.14850 32.38070 56.20492 1.000 54.01270 273 LEU A O 1
ATOM 1874 N N . ILE A 1 251 ? 30.30463 32.73199 57.44460 1.000 51.02249 274 ILE A N 1
ATOM 1875 C CA . ILE A 1 251 ? 30.94539 33.67085 58.36320 1.000 50.84430 274 ILE A CA 1
ATOM 1876 C C . ILE A 1 251 ? 31.90703 32.98974 59.33576 1.000 53.92145 274 ILE A C 1
ATOM 1877 O O . ILE A 1 251 ? 33.01936 33.47030 59.55533 1.000 56.35743 274 ILE A O 1
ATOM 1882 N N . ALA A 1 252 ? 31.48502 31.86362 59.90224 1.000 55.25150 275 ALA A N 1
ATOM 1883 C CA . ALA A 1 252 ? 32.28751 31.14317 60.88847 1.000 57.06036 275 ALA A CA 1
ATOM 1884 C C . ALA A 1 252 ? 33.56574 30.55855 60.28913 1.000 60.06387 275 ALA A C 1
ATOM 1885 O O . ALA A 1 252 ? 34.47534 30.16586 61.02231 1.000 58.89566 275 ALA A O 1
ATOM 1887 N N . ALA A 1 253 ? 33.62585 30.50521 58.96089 1.000 56.64857 276 ALA A N 1
ATOM 1888 C CA . ALA A 1 253 ? 34.75567 29.91233 58.25284 1.000 56.61278 276 ALA A CA 1
ATOM 1889 C C . ALA A 1 253 ? 36.08934 30.56400 58.61264 1.000 57.29017 276 ALA A C 1
ATOM 1890 O O . ALA A 1 253 ? 37.10408 29.87642 58.73270 1.000 61.76128 276 ALA A O 1
ATOM 1892 N N . ASN A 1 254 ? 36.09143 31.88382 58.78340 1.000 56.50680 277 ASN A N 1
ATOM 1893 C CA . ASN A 1 254 ? 37.31975 32.59354 59.14488 1.000 62.63918 277 ASN A CA 1
ATOM 1894 C C . ASN A 1 254 ? 37.11580 33.69984 60.17881 1.000 61.05452 277 ASN A C 1
ATOM 1895 O O . ASN A 1 254 ? 38.06491 34.38970 60.54956 1.000 62.30254 277 ASN A O 1
ATOM 1900 N N . THR A 1 255 ? 35.88224 33.87575 60.63777 1.000 59.32232 278 THR A N 1
ATOM 1901 C CA . THR A 1 255 ? 35.62104 34.80960 61.72747 1.000 57.61324 278 THR A CA 1
ATOM 1902 C C . THR A 1 255 ? 35.45382 34.03112 63.02418 1.000 56.15690 278 THR A C 1
ATOM 1903 O O . THR A 1 255 ? 34.38778 33.47811 63.29412 1.000 56.54520 278 THR A O 1
ATOM 1907 N N . LEU A 1 256 ? 36.52137 33.98298 63.81419 1.000 58.83152 279 LEU A N 1
ATOM 1908 C CA . LEU A 1 256 ? 36.53687 33.20870 65.04971 1.000 60.47583 279 LEU A CA 1
ATOM 1909 C C . LEU A 1 256 ? 35.53236 33.74413 66.06333 1.000 61.00147 279 LEU A C 1
ATOM 1910 O O . LEU A 1 256 ? 34.81249 32.97896 66.70816 1.000 60.99316 279 LEU A O 1
ATOM 1915 N N . ASP A 1 257 ? 35.49312 35.06603 66.19058 1.000 59.26712 280 ASP A N 1
ATOM 1916 C CA . ASP A 1 257 ? 34.61063 35.73450 67.13444 1.000 54.69462 280 ASP A CA 1
ATOM 1917 C C . ASP A 1 257 ? 33.22445 35.94909 66.52317 1.000 50.39741 280 ASP A C 1
ATOM 1918 O O . ASP A 1 257 ? 32.82258 37.08311 66.26552 1.000 49.07356 280 ASP A O 1
ATOM 1923 N N . SER A 1 258 ? 32.50069 34.85718 66.28533 1.000 47.90663 281 SER A N 1
ATOM 1924 C CA . SER A 1 258 ? 31.16121 34.93546 65.70144 1.000 43.27599 281 SER A CA 1
ATOM 1925 C C . SER A 1 258 ? 30.16766 34.04326 66.43745 1.000 37.60574 281 SER A C 1
ATOM 1926 O O . SER A 1 258 ? 30.56436 33.12308 67.15479 1.000 38.67533 281 SER A O 1
ATOM 1929 N N . SER A 1 259 ? 28.87856 34.32525 66.25430 1.000 36.65133 282 SER A N 1
ATOM 1930 C CA . SER A 1 259 ? 27.81260 33.61723 66.96417 1.000 42.64555 282 SER A CA 1
ATOM 1931 C C . SER A 1 259 ? 26.53561 33.54475 66.13449 1.000 48.08953 282 SER A C 1
ATOM 1932 O O . SER A 1 259 ? 26.30530 34.39103 65.26922 1.000 53.92690 282 SER A O 1
ATOM 1935 N N . LEU A 1 260 ? 25.70768 32.53555 66.39710 1.000 41.86277 283 LEU A N 1
ATOM 1936 C CA . LEU A 1 260 ? 24.41624 32.42055 65.72246 1.000 43.17973 283 LEU A CA 1
ATOM 1937 C C . LEU A 1 260 ? 23.28136 32.19996 66.71429 1.000 41.74224 283 LEU A C 1
ATOM 1938 O O . LEU A 1 260 ? 23.32034 31.27905 67.52602 1.000 44.18788 283 LEU A O 1
ATOM 1943 N N . TYR A 1 261 ? 22.26705 33.05100 66.63368 1.000 40.87407 284 TYR A N 1
ATOM 1944 C CA . TYR A 1 261 ? 21.10223 32.94274 67.49415 1.000 42.74820 284 TYR A CA 1
ATOM 1945 C C . TYR A 1 261 ? 19.83201 32.82333 66.65631 1.000 47.42628 284 TYR A C 1
ATOM 1946 O O . TYR A 1 261 ? 19.49898 33.71765 65.87357 1.000 44.75603 284 TYR A O 1
ATOM 1955 N N . LEU A 1 262 ? 19.13881 31.70015 66.81481 1.000 51.61412 285 LEU A N 1
ATOM 1956 C CA . LEU A 1 262 ? 17.87853 31.46116 66.12269 1.000 50.64685 285 LEU A CA 1
ATOM 1957 C C . LEU A 1 262 ? 16.73194 31.45070 67.12458 1.000 47.00633 285 LEU A C 1
ATOM 1958 O O . LEU A 1 262 ? 16.72686 30.65538 68.06393 1.000 44.87905 285 LEU A O 1
ATOM 1963 N N . ILE A 1 263 ? 15.76447 32.33845 66.92669 1.000 45.22312 286 ILE A N 1
ATOM 1964 C CA . ILE A 1 263 ? 14.60253 32.39898 67.80347 1.000 41.43513 286 ILE A CA 1
ATOM 1965 C C . ILE A 1 263 ? 13.39327 31.76113 67.13274 1.000 43.64797 286 ILE A C 1
ATOM 1966 O O . ILE A 1 263 ? 13.03939 32.11759 66.01016 1.000 43.57054 286 ILE A O 1
ATOM 1971 N N . ASN A 1 264 ? 12.76673 30.81152 67.82115 1.000 47.77685 287 ASN A N 1
ATOM 1972 C CA . ASN A 1 264 ? 11.57430 30.15581 67.29647 1.000 47.68036 287 ASN A CA 1
ATOM 1973 C C . ASN A 1 264 ? 10.34546 31.04181 67.45494 1.000 48.24109 287 ASN A C 1
ATOM 1974 O O . ASN A 1 264 ? 10.34246 31.96198 68.27575 1.000 47.24914 287 ASN A O 1
ATOM 1979 N N . ASN A 1 265 ? 9.31141 30.75712 66.66430 1.000 45.95798 288 ASN A N 1
ATOM 1980 C CA . ASN A 1 265 ? 8.07389 31.52862 66.68406 1.000 47.92457 288 ASN A CA 1
ATOM 1981 C C . ASN A 1 265 ? 8.36153 33.00471 66.39506 1.000 50.04984 288 ASN A C 1
ATOM 1982 O O . ASN A 1 265 ? 7.86719 33.89907 67.08441 1.000 51.02084 288 ASN A O 1
ATOM 1987 N N . ALA A 1 266 ? 9.17406 33.24194 65.36746 1.000 49.21121 289 ALA A N 1
ATOM 1988 C CA . ALA A 1 266 ? 9.57259 34.59159 64.97705 1.000 49.36460 289 ALA A CA 1
ATOM 1989 C C . ALA A 1 266 ? 9.74319 34.69080 63.46562 1.000 50.67889 289 ALA A C 1
ATOM 1990 O O . ALA A 1 266 ? 10.20486 33.74864 62.82033 1.000 53.44129 289 ALA A O 1
ATOM 1992 N N . GLY A 1 267 ? 9.37450 35.83627 62.90390 1.000 52.58368 290 GLY A N 1
ATOM 1993 C CA . GLY A 1 267 ? 9.45430 36.03041 61.46879 1.000 54.96945 290 GLY A CA 1
ATOM 1994 C C . GLY A 1 267 ? 10.63304 36.88083 61.03719 1.000 53.40183 290 GLY A C 1
ATOM 1995 O O . GLY A 1 267 ? 11.67792 36.89781 61.68829 1.000 50.18509 290 GLY A O 1
ATOM 1996 N N . HIS A 1 268 ? 10.45771 37.58674 59.92537 1.000 53.75227 291 HIS A N 1
ATOM 1997 C CA . HIS A 1 268 ? 11.49671 38.45239 59.37899 1.000 50.25002 291 HIS A CA 1
ATOM 1998 C C . HIS A 1 268 ? 11.81503 39.59758 60.33583 1.000 48.21909 291 HIS A C 1
ATOM 1999 O O . HIS A 1 268 ? 12.94670 40.07773 60.39099 1.000 51.39061 291 HIS A O 1
ATOM 2006 N N . HIS A 1 269 ? 10.80550 40.03122 61.08411 1.000 46.02170 292 HIS A N 1
ATOM 2007 C CA . HIS A 1 269 ? 10.98604 41.05692 62.10317 1.000 47.48652 292 HIS A CA 1
ATOM 2008 C C . HIS A 1 269 ? 11.11486 40.41365 63.47961 1.000 45.96549 292 HIS A C 1
ATOM 2009 O O . HIS A 1 269 ? 10.19627 40.49946 64.29430 1.000 46.02833 292 HIS A O 1
ATOM 2016 N N . VAL A 1 270 ? 12.25683 39.77351 63.72333 1.000 44.93314 293 VAL A N 1
ATOM 2017 C CA . VAL A 1 270 ? 12.50240 39.02663 64.95604 1.000 44.34916 293 VAL A CA 1
ATOM 2018 C C . VAL A 1 270 ? 12.32822 39.89130 66.19521 1.000 50.27519 293 VAL A C 1
ATOM 2019 O O . VAL A 1 270 ? 11.70727 39.47737 67.17528 1.000 50.15117 293 VAL A O 1
ATOM 2023 N N . PHE A 1 271 ? 12.88733 41.09547 66.14170 1.000 51.63397 294 PHE A N 1
ATOM 2024 C CA . PHE A 1 271 ? 12.80112 42.03280 67.25140 1.000 50.24536 294 PHE A CA 1
ATOM 2025 C C . PHE A 1 271 ? 11.35378 42.39078 67.57134 1.000 51.29745 294 PHE A C 1
ATOM 2026 O O . PHE A 1 271 ? 11.01523 42.67712 68.71740 1.000 55.81850 294 PHE A O 1
ATOM 2034 N N . SER A 1 272 ? 10.50322 42.36990 66.55156 1.000 51.19634 295 SER A N 1
ATOM 2035 C CA . SER A 1 272 ? 9.09239 42.69387 66.72174 1.000 52.14803 295 SER A CA 1
ATOM 2036 C C . SER A 1 272 ? 8.30260 41.50016 67.25391 1.000 51.27898 295 SER A C 1
ATOM 2037 O O . SER A 1 272 ? 7.40110 41.65707 68.07603 1.000 50.72826 295 SER A O 1
ATOM 2040 N N . ASP A 1 273 ? 8.65058 40.30750 66.78249 1.000 47.76651 296 ASP A N 1
ATOM 2041 C CA . ASP A 1 273 ? 7.93634 39.09216 67.16796 1.000 48.19635 296 ASP A CA 1
ATOM 2042 C C . ASP A 1 273 ? 8.32862 38.60411 68.55941 1.000 45.12550 296 ASP A C 1
ATOM 2043 O O . ASP A 1 273 ? 7.47129 38.30068 69.38382 1.000 45.22380 296 ASP A O 1
ATOM 2048 N N . GLN A 1 274 ? 9.62951 38.52961 68.81124 1.000 46.03038 297 GLN A N 1
ATOM 2049 C CA . GLN A 1 274 ? 10.14095 38.05709 70.09284 1.000 46.95474 297 GLN A CA 1
ATOM 2050 C C . GLN A 1 274 ? 10.99847 39.13150 70.74972 1.000 45.22389 297 GLN A C 1
ATOM 2051 O O . GLN A 1 274 ? 12.21439 38.98454 70.86827 1.000 45.79744 297 GLN A O 1
ATOM 2057 N N . ARG A 1 275 ? 10.33837 40.20384 71.17876 1.000 52.07620 298 ARG A N 1
ATOM 2058 C CA . ARG A 1 275 ? 10.99456 41.40261 71.69459 1.000 49.16904 298 ARG A CA 1
ATOM 2059 C C . ARG A 1 275 ? 11.91840 41.13877 72.87926 1.000 47.41844 298 ARG A C 1
ATOM 2060 O O . ARG A 1 275 ? 13.07915 41.54911 72.86869 1.000 49.01795 298 ARG A O 1
ATOM 2068 N N . GLU A 1 276 ? 11.40070 40.45296 73.89301 1.000 51.04727 299 GLU A N 1
ATOM 2069 C CA . GLU A 1 276 ? 12.15478 40.19292 75.11496 1.000 54.27444 299 GLU A CA 1
ATOM 2070 C C . GLU A 1 276 ? 13.40634 39.35038 74.85741 1.000 51.50064 299 GLU A C 1
ATOM 2071 O O . GLU A 1 276 ? 14.50594 39.73421 75.26195 1.000 49.94295 299 GLU A O 1
ATOM 2077 N N . LYS A 1 277 ? 13.23119 38.20766 74.19284 1.000 52.26993 300 LYS A N 1
ATOM 2078 C CA . LYS A 1 277 ? 14.35180 37.34352 73.81619 1.000 52.68360 300 LYS A CA 1
ATOM 2079 C C . LYS A 1 277 ? 15.41576 38.09468 73.01990 1.000 49.11198 300 LYS A C 1
ATOM 2080 O O . LYS A 1 277 ? 16.60721 38.03043 73.33660 1.000 51.32373 300 LYS A O 1
ATOM 2086 N N . PHE A 1 278 ? 14.97097 38.79364 71.97985 1.000 45.08237 301 PHE A N 1
ATOM 2087 C CA . PHE A 1 278 ? 15.85754 39.57213 71.11943 1.000 44.12178 301 PHE A CA 1
ATOM 2088 C C . PHE A 1 278 ? 16.67253 40.57426 71.93267 1.000 50.25843 301 PHE A C 1
ATOM 2089 O O . PHE A 1 278 ? 17.90523 40.58429 71.86465 1.000 54.31872 301 PHE A O 1
ATOM 2097 N N . ASN A 1 279 ? 15.97377 41.40896 72.69969 1.000 51.88893 302 ASN A N 1
ATOM 2098 C CA . ASN A 1 279 ? 16.61702 42.39501 73.56211 1.000 47.53295 302 ASN A CA 1
ATOM 2099 C C . ASN A 1 279 ? 17.64095 41.76216 74.49979 1.000 48.98657 302 ASN A C 1
ATOM 2100 O O . ASN A 1 279 ? 18.74312 42.28456 74.67220 1.000 50.67955 302 ASN A O 1
ATOM 2105 N N . ALA A 1 280 ? 17.27429 40.63270 75.09635 1.000 47.75608 303 ALA A N 1
ATOM 2106 C CA . ALA A 1 280 ? 18.14776 39.95009 76.04710 1.000 49.32540 303 ALA A CA 1
ATOM 2107 C C . ALA A 1 280 ? 19.43752 39.45159 75.39634 1.000 47.78389 303 ALA A C 1
ATOM 2108 O O . ALA A 1 280 ? 20.53567 39.79365 75.84075 1.000 49.28006 303 ALA A O 1
ATOM 2110 N N . ALA A 1 281 ? 19.29856 38.64604 74.34671 1.000 45.77929 304 ALA A N 1
ATOM 2111 C CA . ALA A 1 281 ? 20.45510 38.05952 73.67423 1.000 43.11599 304 ALA A CA 1
ATOM 2112 C C . ALA A 1 281 ? 21.35146 39.11637 73.03510 1.000 41.97660 304 ALA A C 1
ATOM 2113 O O . ALA A 1 281 ? 22.56672 39.13444 73.26055 1.000 46.66907 304 ALA A O 1
ATOM 2115 N N . VAL A 1 282 ? 20.75379 39.99158 72.23383 1.000 41.24210 305 VAL A N 1
ATOM 2116 C CA . VAL A 1 282 ? 21.52900 40.99725 71.51888 1.000 42.94912 305 VAL A CA 1
ATOM 2117 C C . VAL A 1 282 ? 22.15700 41.98716 72.49705 1.000 40.26347 305 VAL A C 1
ATOM 2118 O O . VAL A 1 282 ? 23.29262 42.42387 72.31092 1.000 44.20628 305 VAL A O 1
ATOM 2122 N N . GLY A 1 283 ? 21.42281 42.32023 73.55103 1.000 39.51296 306 GLY A N 1
ATOM 2123 C CA . GLY A 1 283 ? 21.94095 43.20169 74.57930 1.000 42.10289 306 GLY A CA 1
ATOM 2124 C C . GLY A 1 283 ? 23.12781 42.59070 75.29338 1.000 40.79996 306 GLY A C 1
ATOM 2125 O O . GLY A 1 283 ? 24.13637 43.25971 75.53497 1.000 43.75592 306 GLY A O 1
ATOM 2126 N N . ALA A 1 284 ? 23.00946 41.31148 75.63186 1.000 39.24342 307 ALA A N 1
ATOM 2127 C CA . ALA A 1 284 ? 24.11105 40.59825 76.26120 1.000 40.25123 307 ALA A CA 1
ATOM 2128 C C . ALA A 1 284 ? 25.32619 40.58214 75.33720 1.000 37.07775 307 ALA A C 1
ATOM 2129 O O . ALA A 1 284 ? 26.45432 40.75595 75.79248 1.000 40.11878 307 ALA A O 1
ATOM 2131 N N . PHE A 1 285 ? 25.09659 40.38418 74.04007 1.000 34.48650 308 PHE A N 1
ATOM 2132 C CA . PHE A 1 285 ? 26.19974 40.39369 73.07916 1.000 41.09873 308 PHE A CA 1
ATOM 2133 C C . PHE A 1 285 ? 26.88991 41.75614 73.01859 1.000 45.87391 308 PHE A C 1
ATOM 2134 O O . PHE A 1 285 ? 28.11265 41.83939 73.10122 1.000 50.34329 308 PHE A O 1
ATOM 2142 N N . ILE A 1 286 ? 26.10732 42.81894 72.86426 1.000 46.55440 309 ILE A N 1
ATOM 2143 C CA . ILE A 1 286 ? 26.66192 44.16721 72.80532 1.000 49.04719 309 ILE A CA 1
ATOM 2144 C C . ILE A 1 286 ? 27.41959 44.50889 74.09010 1.000 53.54679 309 ILE A C 1
ATOM 2145 O O . ILE A 1 286 ? 28.42580 45.21822 74.05984 1.000 56.53341 309 ILE A O 1
ATOM 2150 N N . SER A 1 287 ? 26.95122 43.97202 75.21267 1.000 55.42718 310 SER A N 1
ATOM 2151 C CA . SER A 1 287 ? 27.46493 44.36607 76.52238 1.000 61.67537 310 SER A CA 1
ATOM 2152 C C . SER A 1 287 ? 28.82628 43.77560 76.91157 1.000 65.43866 310 SER A C 1
ATOM 2153 O O . SER A 1 287 ? 29.45908 44.26192 77.84990 1.000 73.84331 310 SER A O 1
ATOM 2156 N N . LEU A 1 288 ? 29.28092 42.73110 76.22427 1.000 61.82775 311 LEU A N 1
ATOM 2157 C CA . LEU A 1 288 ? 30.59026 42.15963 76.55808 1.000 67.82590 311 LEU A CA 1
ATOM 2158 C C . LEU A 1 288 ? 31.71574 42.85438 75.78204 1.000 70.03432 311 LEU A C 1
ATOM 2159 O O . LEU A 1 288 ? 32.90271 42.71143 76.08299 1.000 74.86574 311 LEU A O 1
ATOM 2165 N N . PHE B 1 1 ? 30.97115 19.21799 43.39553 1.000 73.86243 24 PHE B N 1
ATOM 2166 C CA . PHE B 1 1 ? 31.24765 19.91795 44.65042 1.000 78.01911 24 PHE B CA 1
ATOM 2167 C C . PHE B 1 1 ? 30.22554 19.56057 45.72656 1.000 80.08083 24 PHE B C 1
ATOM 2168 O O . PHE B 1 1 ? 30.41928 19.84947 46.91109 1.000 86.37271 24 PHE B O 1
ATOM 2170 N N . HIS B 1 2 ? 29.12895 18.94645 45.29615 1.000 77.04959 25 HIS B N 1
ATOM 2171 C CA . HIS B 1 2 ? 28.08275 18.48673 46.20062 1.000 80.91321 25 HIS B CA 1
ATOM 2172 C C . HIS B 1 2 ? 27.71405 17.05209 45.87770 1.000 80.88470 25 HIS B C 1
ATOM 2173 O O . HIS B 1 2 ? 27.86053 16.61805 44.73986 1.000 76.34383 25 HIS B O 1
ATOM 2180 N N . THR B 1 3 ? 27.24205 16.31664 46.87804 1.000 87.53278 26 THR B N 1
ATOM 2181 C CA . THR B 1 3 ? 26.81282 14.93899 46.66871 1.000 94.14601 26 THR B CA 1
ATOM 2182 C C . THR B 1 3 ? 25.43012 14.71021 47.26990 1.000 94.88232 26 THR B C 1
ATOM 2183 O O . THR B 1 3 ? 25.07993 15.30009 48.29371 1.000 96.99657 26 THR B O 1
ATOM 2187 N N . VAL B 1 4 ? 24.65190 13.84839 46.62469 1.000 91.62542 27 VAL B N 1
ATOM 2188 C CA . VAL B 1 4 ? 23.30028 13.53781 47.06949 1.000 91.64164 27 VAL B CA 1
ATOM 2189 C C . VAL B 1 4 ? 22.89553 12.17533 46.51015 1.000 89.72084 27 VAL B C 1
ATOM 2190 O O . VAL B 1 4 ? 23.38095 11.76451 45.45859 1.000 89.57446 27 VAL B O 1
ATOM 2194 N N . ASP B 1 5 ? 22.02425 11.46680 47.21928 1.000 90.08405 28 ASP B N 1
ATOM 2195 C CA . ASP B 1 5 ? 21.56216 10.16059 46.76443 1.000 92.29707 28 ASP B CA 1
ATOM 2196 C C . ASP B 1 5 ? 20.36482 10.31202 45.82726 1.000 91.63329 28 ASP B C 1
ATOM 2197 O O . ASP B 1 5 ? 19.41726 11.03494 46.13266 1.000 94.52986 28 ASP B O 1
ATOM 2202 N N . VAL B 1 6 ? 20.41759 9.63342 44.68406 1.000 88.17442 29 VAL B N 1
ATOM 2203 C CA . VAL B 1 6 ? 19.31686 9.64892 43.72457 1.000 86.21091 29 VAL B CA 1
ATOM 2204 C C . VAL B 1 6 ? 18.90760 8.22982 43.34474 1.000 87.39810 29 VAL B C 1
ATOM 2205 O O . VAL B 1 6 ? 19.58378 7.57931 42.54901 1.000 86.78297 29 VAL B O 1
ATOM 2209 N N . LYS B 1 7 ? 17.80109 7.76217 43.91958 1.000 93.28481 30 LYS B N 1
ATOM 2210 C CA . LYS B 1 7 ? 17.28553 6.41452 43.67294 1.000 96.45261 30 LYS B CA 1
ATOM 2211 C C . LYS B 1 7 ? 18.31400 5.34235 44.01838 1.000 98.71941 30 LYS B C 1
ATOM 2212 O O . LYS B 1 7 ? 18.43299 4.33706 43.31784 1.000 100.41290 30 LYS B O 1
ATOM 2218 N N . GLY B 1 8 ? 19.05453 5.56033 45.10020 1.000 99.28250 31 GLY B N 1
ATOM 2219 C CA . GLY B 1 8 ? 20.08911 4.62899 45.51119 1.000 99.52833 31 GLY B CA 1
ATOM 2220 C C . GLY B 1 8 ? 21.37344 4.78363 44.71743 1.000 93.62192 31 GLY B C 1
ATOM 2221 O O . GLY B 1 8 ? 22.18646 3.86101 44.65604 1.000 92.27244 31 GLY B O 1
ATOM 2222 N N . VAL B 1 9 ? 21.55648 5.95173 44.10685 1.000 89.31361 32 VAL B N 1
ATOM 2223 C CA . VAL B 1 9 ? 22.75216 6.22569 43.31266 1.000 83.90686 32 VAL B CA 1
ATOM 2224 C C . VAL B 1 9 ? 23.46160 7.49309 43.78277 1.000 84.10781 32 VAL B C 1
ATOM 2225 O O . VAL B 1 9 ? 22.89152 8.58523 43.73690 1.000 82.35406 32 VAL B O 1
ATOM 2229 N N . GLN B 1 10 ? 24.70468 7.34004 44.23401 1.000 83.41624 33 GLN B N 1
ATOM 2230 C CA . GLN B 1 10 ? 25.51856 8.47905 44.64460 1.000 81.03787 33 GLN B CA 1
ATOM 2231 C C . GLN B 1 10 ? 25.75263 9.40770 43.46109 1.000 78.71938 33 GLN B C 1
ATOM 2232 O O . GLN B 1 10 ? 26.40165 9.03339 42.48614 1.000 77.19389 33 GLN B O 1
ATOM 2234 N N . THR B 1 11 ? 25.21491 10.61894 43.55380 1.000 77.40684 34 THR B N 1
ATOM 2235 C CA . THR B 1 11 ? 25.26947 11.57067 42.45436 1.000 70.23022 34 THR B CA 1
ATOM 2236 C C . THR B 1 11 ? 25.93722 12.87624 42.87656 1.000 66.49978 34 THR B C 1
ATOM 2237 O O . THR B 1 11 ? 25.62272 13.43919 43.92484 1.000 69.42764 34 THR B O 1
ATOM 2241 N N . ARG B 1 12 ? 26.86708 13.34118 42.04816 1.000 61.83777 35 ARG B N 1
ATOM 2242 C CA . ARG B 1 12 ? 27.61881 14.56158 42.30785 1.000 63.78825 35 ARG B CA 1
ATOM 2243 C C . ARG B 1 12 ? 27.11634 15.69254 41.42289 1.000 60.24535 35 ARG B C 1
ATOM 2244 O O . ARG B 1 12 ? 26.87785 15.49635 40.22775 1.000 58.11342 35 ARG B O 1
ATOM 2252 N N . TYR B 1 13 ? 26.95672 16.87518 42.00782 1.000 60.63639 36 TYR B N 1
ATOM 2253 C CA . TYR B 1 13 ? 26.48376 18.02069 41.24793 1.000 61.53526 36 TYR B CA 1
ATOM 2254 C C . TYR B 1 13 ? 27.11377 19.33436 41.70884 1.000 65.30701 36 TYR B C 1
ATOM 2255 O O . TYR B 1 13 ? 27.72931 19.41304 42.77553 1.000 71.89181 36 TYR B O 1
ATOM 2264 N N . PHE B 1 14 ? 26.95486 20.35446 40.87217 1.000 65.38351 37 PHE B N 1
ATOM 2265 C CA . PHE B 1 14 ? 27.46348 21.69738 41.11819 1.000 66.48861 37 PHE B CA 1
ATOM 2266 C C . PHE B 1 14 ? 26.30519 22.68416 41.24564 1.000 68.91956 37 PHE B C 1
ATOM 2267 O O . PHE B 1 14 ? 25.35557 22.63486 40.45957 1.000 67.40069 37 PHE B O 1
ATOM 2275 N N . ASP B 1 15 ? 26.39267 23.57406 42.23260 1.000 72.24227 38 ASP B N 1
ATOM 2276 C CA . ASP B 1 15 ? 25.39394 24.62278 42.43496 1.000 72.20183 38 ASP B CA 1
ATOM 2277 C C . ASP B 1 15 ? 26.07889 25.98845 42.52205 1.000 75.31155 38 ASP B C 1
ATOM 2278 O O . ASP B 1 15 ? 27.19824 26.08690 43.02318 1.000 75.64983 38 ASP B O 1
ATOM 2283 N N . ASP B 1 16 ? 25.40397 27.03795 42.05207 1.000 78.75208 39 ASP B N 1
ATOM 2284 C CA . ASP B 1 16 ? 26.04360 28.34878 41.90018 1.000 78.34374 39 ASP B CA 1
ATOM 2285 C C . ASP B 1 16 ? 26.43673 29.03009 43.23287 1.000 83.09220 39 ASP B C 1
ATOM 2286 O O . ASP B 1 16 ? 27.61035 29.36943 43.39140 1.000 87.07150 39 ASP B O 1
ATOM 2288 N N . GLY B 1 17 ? 25.52627 29.25748 44.18699 1.000 82.84589 40 GLY B N 1
ATOM 2289 C CA . GLY B 1 17 ? 24.09051 29.05682 44.08927 1.000 83.20434 40 GLY B CA 1
ATOM 2290 C C . GLY B 1 17 ? 23.40567 30.37585 44.39721 1.000 87.75918 40 GLY B C 1
ATOM 2291 O O . GLY B 1 17 ? 23.49883 30.87774 45.51690 1.000 92.29781 40 GLY B O 1
ATOM 2292 N N . GLN B 1 18 ? 22.72558 30.94481 43.40508 1.000 85.54772 41 GLN B N 1
ATOM 2293 C CA . GLN B 1 18 ? 22.15299 32.28199 43.54134 1.000 85.81443 41 GLN B CA 1
ATOM 2294 C C . GLN B 1 18 ? 20.63348 32.25763 43.68362 1.000 85.37858 41 GLN B C 1
ATOM 2295 O O . GLN B 1 18 ? 20.00169 31.21503 43.51037 1.000 84.36054 41 GLN B O 1
ATOM 2301 N N . ASP B 1 19 ? 20.05638 33.41526 43.99904 1.000 84.84911 42 ASP B N 1
ATOM 2302 C CA . ASP B 1 19 ? 18.60622 33.56612 44.05971 1.000 85.90934 42 ASP B CA 1
ATOM 2303 C C . ASP B 1 19 ? 18.04471 33.86709 42.67388 1.000 84.41183 42 ASP B C 1
ATOM 2304 O O . ASP B 1 19 ? 17.41999 34.90609 42.45711 1.000 86.39820 42 ASP B O 1
ATOM 2306 N N . LYS B 1 20 ? 18.27767 32.94869 41.74061 1.000 80.08481 43 LYS B N 1
ATOM 2307 C CA . LYS B 1 20 ? 17.83776 33.10756 40.35969 1.000 78.34055 43 LYS B CA 1
ATOM 2308 C C . LYS B 1 20 ? 17.18405 31.83247 39.83925 1.000 73.86838 43 LYS B C 1
ATOM 2309 O O . LYS B 1 20 ? 17.31939 30.76725 40.44056 1.000 71.61245 43 LYS B O 1
ATOM 2315 N N . ASP B 1 21 ? 16.47698 31.94717 38.71909 1.000 73.06480 44 ASP B N 1
ATOM 2316 C CA . ASP B 1 21 ? 15.90958 30.78041 38.05780 1.000 73.28959 44 ASP B CA 1
ATOM 2317 C C . ASP B 1 21 ? 17.02826 29.83261 37.63313 1.000 70.37253 44 ASP B C 1
ATOM 2318 O O . ASP B 1 21 ? 18.07320 30.27554 37.15739 1.000 70.16748 44 ASP B O 1
ATOM 2323 N N . PRO B 1 22 ? 16.81083 28.52085 37.80921 1.000 67.63917 45 PRO B N 1
ATOM 2324 C CA . PRO B 1 22 ? 17.83539 27.49624 37.56829 1.000 62.06627 45 PRO B CA 1
ATOM 2325 C C . PRO B 1 22 ? 18.18183 27.24665 36.09926 1.000 58.38497 45 PRO B C 1
ATOM 2326 O O . PRO B 1 22 ? 17.33033 27.34287 35.21502 1.000 56.85912 45 PRO B O 1
ATOM 2330 N N . ILE B 1 23 ? 19.44946 26.92019 35.86890 1.000 55.70408 46 ILE B N 1
ATOM 2331 C CA . ILE B 1 23 ? 19.96031 26.51310 34.56699 1.000 53.04462 46 ILE B CA 1
ATOM 2332 C C . ILE B 1 23 ? 20.68290 25.18415 34.72761 1.000 54.09744 46 ILE B C 1
ATOM 2333 O O . ILE B 1 23 ? 21.73978 25.13482 35.35023 1.000 58.51866 46 ILE B O 1
ATOM 2338 N N . LEU B 1 24 ? 20.12994 24.10992 34.17432 1.000 53.99742 47 LEU B N 1
ATOM 2339 C CA . LEU B 1 24 ? 20.73291 22.78841 34.35364 1.000 55.12886 47 LEU B CA 1
ATOM 2340 C C . LEU B 1 24 ? 21.58083 22.35990 33.15900 1.000 49.16495 47 LEU B C 1
ATOM 2341 O O . LEU B 1 24 ? 21.06062 22.07950 32.08061 1.000 46.79283 47 LEU B O 1
ATOM 2346 N N . LEU B 1 25 ? 22.89103 22.30323 33.37626 1.000 49.87003 48 LEU B N 1
ATOM 2347 C CA . LEU B 1 25 ? 23.84131 21.88658 32.35393 1.000 45.79999 48 LEU B CA 1
ATOM 2348 C C . LEU B 1 25 ? 23.99761 20.36943 32.33785 1.000 44.71618 48 LEU B C 1
ATOM 2349 O O . LEU B 1 25 ? 24.26606 19.75599 33.36777 1.000 46.53873 48 LEU B O 1
ATOM 2354 N N . ILE B 1 26 ? 23.82920 19.76924 31.16523 1.000 45.26036 49 ILE B N 1
ATOM 2355 C CA . ILE B 1 26 ? 23.97541 18.32615 31.01337 1.000 46.31228 49 ILE B CA 1
ATOM 2356 C C . ILE B 1 26 ? 25.09239 18.01570 30.01878 1.000 48.47599 49 ILE B C 1
ATOM 2357 O O . ILE B 1 26 ? 24.96797 18.30330 28.82573 1.000 46.72347 49 ILE B O 1
ATOM 2362 N N . HIS B 1 27 ? 26.17976 17.42783 30.51152 1.000 48.56637 50 HIS B N 1
ATOM 2363 C CA . HIS B 1 27 ? 27.34680 17.15233 29.67461 1.000 47.19769 50 HIS B CA 1
ATOM 2364 C C . HIS B 1 27 ? 27.12624 15.95649 28.75055 1.000 45.05736 50 HIS B C 1
ATOM 2365 O O . HIS B 1 27 ? 26.10673 15.27021 28.83334 1.000 48.85834 50 HIS B O 1
ATOM 2372 N N . GLY B 1 28 ? 28.09459 15.71424 27.87208 1.000 42.72899 51 GLY B N 1
ATOM 2373 C CA . GLY B 1 28 ? 27.96939 14.68083 26.86226 1.000 43.80035 51 GLY B CA 1
ATOM 2374 C C . GLY B 1 28 ? 28.63583 13.36874 27.21899 1.000 46.09714 51 GLY B C 1
ATOM 2375 O O . GLY B 1 28 ? 28.80208 13.04233 28.39704 1.000 45.25731 51 GLY B O 1
ATOM 2376 N N . GLY B 1 29 ? 29.01417 12.61533 26.18931 1.000 46.15388 52 GLY B N 1
ATOM 2377 C CA . GLY B 1 29 ? 29.61064 11.30492 26.36750 1.000 47.13735 52 GLY B CA 1
ATOM 2378 C C . GLY B 1 29 ? 28.59370 10.30005 26.86965 1.000 51.94057 52 GLY B C 1
ATOM 2379 O O . GLY B 1 29 ? 27.39825 10.58679 26.91656 1.000 56.79891 52 GLY B O 1
ATOM 2380 N N . HIS B 1 30 ? 29.06962 9.11471 27.23407 1.000 50.04423 53 HIS B N 1
ATOM 2381 C CA . HIS B 1 30 ? 28.22728 8.10505 27.86309 1.000 52.53549 53 HIS B CA 1
ATOM 2382 C C . HIS B 1 30 ? 29.07657 7.21620 28.76355 1.000 53.76687 53 HIS B C 1
ATOM 2383 O O . HIS B 1 30 ? 30.30430 7.29453 28.73931 1.000 55.89953 53 HIS B O 1
ATOM 2390 N N . PHE B 1 31 ? 28.42303 6.38776 29.57168 1.000 53.75500 54 PHE B N 1
ATOM 2391 C CA . PHE B 1 31 ? 29.14326 5.46844 30.44618 1.000 57.38418 54 PHE B CA 1
ATOM 2392 C C . PHE B 1 31 ? 29.96142 4.46892 29.63087 1.000 61.02646 54 PHE B C 1
ATOM 2393 O O . PHE B 1 31 ? 29.45679 3.85927 28.68946 1.000 63.16531 54 PHE B O 1
ATOM 2401 N N . GLY B 1 32 ? 31.23310 4.31870 29.98315 1.000 62.08388 55 GLY B N 1
ATOM 2402 C CA . GLY B 1 32 ? 32.10274 3.38909 29.28514 1.000 65.63577 55 GLY B CA 1
ATOM 2403 C C . GLY B 1 32 ? 32.76815 3.98549 28.05854 1.000 65.28389 55 GLY B C 1
ATOM 2404 O O . GLY B 1 32 ? 33.54130 3.31011 27.37795 1.000 67.99514 55 GLY B O 1
ATOM 2405 N N . PHE B 1 33 ? 32.45446 5.24656 27.77045 1.000 60.93121 56 PHE B N 1
ATOM 2406 C CA . PHE B 1 33 ? 33.10044 5.98261 26.68875 1.000 54.71483 56 PHE B CA 1
ATOM 2407 C C . PHE B 1 33 ? 34.59536 6.06033 26.98164 1.000 55.05954 56 PHE B C 1
ATOM 2408 O O . PHE B 1 33 ? 34.98909 6.22471 28.13633 1.000 54.47591 56 PHE B O 1
ATOM 2416 N N . PHE B 1 34 ? 35.42580 5.93347 25.94871 1.000 53.69608 57 PHE B N 1
ATOM 2417 C CA . PHE B 1 34 ? 36.87161 5.84780 26.15065 1.000 53.07303 57 PHE B CA 1
ATOM 2418 C C . PHE B 1 34 ? 37.45705 7.16072 26.67938 1.000 49.50508 57 PHE B C 1
ATOM 2419 O O . PHE B 1 34 ? 38.55644 7.18108 27.23243 1.000 49.59613 57 PHE B O 1
ATOM 2427 N N . ILE B 1 35 ? 36.70971 8.24703 26.51885 1.000 47.79118 58 ILE B N 1
ATOM 2428 C CA . ILE B 1 35 ? 37.06125 9.52877 27.12107 1.000 45.94355 58 ILE B CA 1
ATOM 2429 C C . ILE B 1 35 ? 36.09698 9.83734 28.26579 1.000 48.67704 58 ILE B C 1
ATOM 2430 O O . ILE B 1 35 ? 34.90003 9.99341 28.03711 1.000 50.83948 58 ILE B O 1
ATOM 2435 N N . PRO B 1 36 ? 36.60884 9.91451 29.50459 1.000 51.03775 59 PRO B N 1
ATOM 2436 C CA . PRO B 1 36 ? 35.74331 10.24289 30.64670 1.000 51.01596 59 PRO B CA 1
ATOM 2437 C C . PRO B 1 36 ? 35.28717 11.70271 30.64086 1.000 52.18813 59 PRO B C 1
ATOM 2438 O O . PRO B 1 36 ? 36.11746 12.60378 30.55332 1.000 56.51559 59 PRO B O 1
ATOM 2442 N N . VAL B 1 37 ? 33.97877 11.92165 30.73139 1.000 50.77160 60 VAL B N 1
ATOM 2443 C CA . VAL B 1 37 ? 33.40523 13.26578 30.72255 1.000 48.03315 60 VAL B CA 1
ATOM 2444 C C . VAL B 1 37 ? 32.68818 13.55880 32.03698 1.000 51.64731 60 VAL B C 1
ATOM 2445 O O . VAL B 1 37 ? 32.02710 12.68393 32.59568 1.000 55.38156 60 VAL B O 1
ATOM 2449 N N . GLY B 1 38 ? 32.81732 14.78639 32.52957 1.000 50.17034 61 GLY B N 1
ATOM 2450 C CA . GLY B 1 38 ? 32.13460 15.18898 33.74511 1.000 47.18255 61 GLY B CA 1
ATOM 2451 C C . GLY B 1 38 ? 31.77090 16.66125 33.75699 1.000 49.09067 61 GLY B C 1
ATOM 2452 O O . GLY B 1 38 ? 31.79758 17.32267 32.72200 1.000 49.07422 61 GLY B O 1
ATOM 2453 N N . ILE B 1 39 ? 31.43419 17.16820 34.93976 1.000 53.04409 62 ILE B N 1
ATOM 2454 C CA . ILE B 1 39 ? 31.06212 18.56886 35.12884 1.000 54.11730 62 ILE B CA 1
ATOM 2455 C C . ILE B 1 39 ? 32.15358 19.52611 34.65075 1.000 56.83596 62 ILE B C 1
ATOM 2456 O O . ILE B 1 39 ? 31.87267 20.50583 33.95591 1.000 58.15807 62 ILE B O 1
ATOM 2461 N N . GLU B 1 40 ? 33.39690 19.21837 35.01107 1.000 56.83900 63 GLU B N 1
ATOM 2462 C CA . GLU B 1 40 ? 34.54992 20.05716 34.68927 1.000 53.93836 63 GLU B CA 1
ATOM 2463 C C . GLU B 1 40 ? 34.67466 20.37725 33.19957 1.000 51.26637 63 GLU B C 1
ATOM 2464 O O . GLU B 1 40 ? 35.23960 21.40501 32.82785 1.000 54.62218 63 GLU B O 1
ATOM 2470 N N . SER B 1 41 ? 34.13472 19.50703 32.35229 1.000 49.25221 64 SER B N 1
ATOM 2471 C CA . SER B 1 41 ? 34.21386 19.69929 30.90841 1.000 48.56658 64 SER B CA 1
ATOM 2472 C C . SER B 1 41 ? 33.45414 20.94636 30.44814 1.000 47.96024 64 SER B C 1
ATOM 2473 O O . SER B 1 41 ? 33.67051 21.43221 29.33996 1.000 50.91006 64 SER B O 1
ATOM 2476 N N . TRP B 1 42 ? 32.56936 21.46400 31.29660 1.000 41.97606 65 TRP B N 1
ATOM 2477 C CA . TRP B 1 42 ? 31.82502 22.67948 30.96775 1.000 40.05369 65 TRP B CA 1
ATOM 2478 C C . TRP B 1 42 ? 32.69516 23.92156 31.12544 1.000 44.86233 65 TRP B C 1
ATOM 2479 O O . TRP B 1 42 ? 32.34785 25.00756 30.64543 1.000 46.28148 65 TRP B O 1
ATOM 2490 N N . GLY B 1 43 ? 33.81786 23.74833 31.81762 1.000 50.49325 66 GLY B N 1
ATOM 2491 C CA . GLY B 1 43 ? 34.75741 24.82631 32.06253 1.000 52.92395 66 GLY B CA 1
ATOM 2492 C C . GLY B 1 43 ? 34.11250 26.14937 32.42984 1.000 55.02876 66 GLY B C 1
ATOM 2493 O O . GLY B 1 43 ? 33.19827 26.20662 33.26370 1.000 60.79386 66 GLY B O 1
ATOM 2494 N N . ASN B 1 44 ? 34.56762 27.20940 31.76844 1.000 53.76154 67 ASN B N 1
ATOM 2495 C CA . ASN B 1 44 ? 34.11932 28.56321 32.06482 1.000 54.25454 67 ASN B CA 1
ATOM 2496 C C . ASN B 1 44 ? 32.61004 28.74488 32.01200 1.000 52.58813 67 ASN B C 1
ATOM 2497 O O . ASN B 1 44 ? 32.08477 29.65237 32.66511 1.000 56.51095 67 ASN B O 1
ATOM 2502 N N . VAL B 1 45 ? 31.91533 27.88847 31.25724 1.000 47.41617 68 VAL B N 1
ATOM 2503 C CA . VAL B 1 45 ? 30.46016 27.99116 31.18097 1.000 46.46224 68 VAL B CA 1
ATOM 2504 C C . VAL B 1 45 ? 29.88068 28.00068 32.58707 1.000 48.96302 68 VAL B C 1
ATOM 2505 O O . VAL B 1 45 ? 29.05431 28.85914 32.91597 1.000 49.87819 68 VAL B O 1
ATOM 2509 N N . LEU B 1 46 ? 30.37189 27.08364 33.42280 1.000 49.83111 69 LEU B N 1
ATOM 2510 C CA . LEU B 1 46 ? 29.90031 26.95292 34.80004 1.000 49.74464 69 LEU B CA 1
ATOM 2511 C C . LEU B 1 46 ? 29.85547 28.29512 35.52292 1.000 55.02923 69 LEU B C 1
ATOM 2512 O O . LEU B 1 46 ? 28.90550 28.58168 36.25005 1.000 59.87530 69 LEU B O 1
ATOM 2517 N N . GLU B 1 47 ? 30.87079 29.12549 35.30269 1.000 55.28294 70 GLU B N 1
ATOM 2518 C CA . GLU B 1 47 ? 30.90935 30.43855 35.93390 1.000 56.23292 70 GLU B CA 1
ATOM 2519 C C . GLU B 1 47 ? 30.18724 31.46704 35.07653 1.000 58.11329 70 GLU B C 1
ATOM 2520 O O . GLU B 1 47 ? 29.44383 32.30520 35.59025 1.000 60.06820 70 GLU B O 1
ATOM 2522 N N . ASP B 1 48 ? 30.38513 31.37557 33.76467 1.000 57.97321 71 ASP B N 1
ATOM 2523 C CA . ASP B 1 48 ? 29.92482 32.41655 32.85125 1.000 56.52758 71 ASP B CA 1
ATOM 2524 C C . ASP B 1 48 ? 28.40952 32.56183 32.84525 1.000 55.05270 71 ASP B C 1
ATOM 2525 O O . ASP B 1 48 ? 27.88552 33.64970 32.61161 1.000 57.78659 71 ASP B O 1
ATOM 2530 N N . PHE B 1 49 ? 27.70661 31.46855 33.11383 1.000 49.79398 72 PHE B N 1
ATOM 2531 C CA . PHE B 1 49 ? 26.25053 31.49542 33.08445 1.000 48.86737 72 PHE B CA 1
ATOM 2532 C C . PHE B 1 49 ? 25.66264 31.98202 34.40324 1.000 53.73715 72 PHE B C 1
ATOM 2533 O O . PHE B 1 49 ? 24.44282 32.05118 34.55614 1.000 55.13189 72 PHE B O 1
ATOM 2541 N N . GLY B 1 50 ? 26.53099 32.32592 35.35180 1.000 52.28257 73 GLY B N 1
ATOM 2542 C CA . GLY B 1 50 ? 26.08473 32.90297 36.60572 1.000 54.64498 73 GLY B CA 1
ATOM 2543 C C . GLY B 1 50 ? 25.39450 34.23583 36.38299 1.000 59.97588 73 GLY B C 1
ATOM 2544 O O . GLY B 1 50 ? 24.64737 34.71238 37.23912 1.000 62.36732 73 GLY B O 1
ATOM 2545 N N . GLU B 1 51 ? 25.65072 34.83446 35.22188 1.000 61.98996 74 GLU B N 1
ATOM 2546 C CA . GLU B 1 51 ? 25.03484 36.09914 34.83174 1.000 68.01188 74 GLU B CA 1
ATOM 2547 C C . GLU B 1 51 ? 23.59133 35.91561 34.37560 1.000 65.10643 74 GLU B C 1
ATOM 2548 O O . GLU B 1 51 ? 22.76589 36.81567 34.52842 1.000 67.07958 74 GLU B O 1
ATOM 2554 N N . TYR B 1 52 ? 23.29115 34.74792 33.81485 1.000 59.43880 75 TYR B N 1
ATOM 2555 C CA . TYR B 1 52 ? 21.98659 34.51497 33.20459 1.000 60.18760 75 TYR B CA 1
ATOM 2556 C C . TYR B 1 52 ? 21.07055 33.68724 34.10066 1.000 63.29948 75 TYR B C 1
ATOM 2557 O O . TYR B 1 52 ? 19.89401 33.50210 33.79309 1.000 66.85045 75 TYR B O 1
ATOM 2566 N N . GLY B 1 53 ? 21.60949 33.19237 35.20868 1.000 60.85218 76 GLY B N 1
ATOM 2567 C CA . GLY B 1 53 ? 20.80532 32.44608 36.15596 1.000 63.32679 76 GLY B CA 1
ATOM 2568 C C . GLY B 1 53 ? 21.60470 31.67014 37.18210 1.000 64.98791 76 GLY B C 1
ATOM 2569 O O . GLY B 1 53 ? 22.82280 31.81767 37.28504 1.000 68.40197 76 GLY B O 1
ATOM 2570 N N . ARG B 1 54 ? 20.90290 30.84503 37.95116 1.000 65.35133 77 ARG B N 1
ATOM 2571 C CA . ARG B 1 54 ? 21.53073 29.98400 38.94119 1.000 66.34607 77 ARG B CA 1
ATOM 2572 C C . ARG B 1 54 ? 22.04763 28.72324 38.26508 1.000 67.09232 77 ARG B C 1
ATOM 2573 O O . ARG B 1 54 ? 21.26618 27.86092 37.87613 1.000 67.90909 77 ARG B O 1
ATOM 2581 N N . VAL B 1 55 ? 23.36259 28.61408 38.12402 1.000 64.65426 78 VAL B N 1
ATOM 2582 C CA . VAL B 1 55 ? 23.94045 27.50054 37.38409 1.000 61.51408 78 VAL B CA 1
ATOM 2583 C C . VAL B 1 55 ? 24.03237 26.22320 38.21115 1.000 63.49591 78 VAL B C 1
ATOM 2584 O O . VAL B 1 55 ? 24.62760 26.20241 39.28834 1.000 67.70924 78 VAL B O 1
ATOM 2588 N N . LEU B 1 56 ? 23.42694 25.16125 37.69218 1.000 61.11904 79 LEU B N 1
ATOM 2589 C CA . LEU B 1 56 ? 23.56973 23.83237 38.26007 1.000 55.55281 79 LEU B CA 1
ATOM 2590 C C . LEU B 1 56 ? 24.11297 22.88706 37.19970 1.000 55.02745 79 LEU B C 1
ATOM 2591 O O . LEU B 1 56 ? 23.84217 23.05450 36.01165 1.000 55.64162 79 LEU B O 1
ATOM 2596 N N . ALA B 1 57 ? 24.89349 21.90430 37.63196 1.000 53.47658 80 ALA B N 1
ATOM 2597 C CA . ALA B 1 57 ? 25.41382 20.89234 36.72024 1.000 53.97633 80 ALA B CA 1
ATOM 2598 C C . ALA B 1 57 ? 25.44049 19.55153 37.43067 1.000 57.04218 80 ALA B C 1
ATOM 2599 O O . ALA B 1 57 ? 25.34915 19.50375 38.64640 1.000 60.71043 80 ALA B O 1
ATOM 2601 N N . VAL B 1 58 ? 25.56087 18.46354 36.68126 1.000 58.40272 81 VAL B N 1
ATOM 2602 C CA . VAL B 1 58 ? 25.52393 17.13845 37.28925 1.000 60.96169 81 VAL B CA 1
ATOM 2603 C C . VAL B 1 58 ? 26.21494 16.09221 36.41541 1.000 62.81815 81 VAL B C 1
ATOM 2604 O O . VAL B 1 58 ? 26.03832 16.07665 35.19598 1.000 64.17677 81 VAL B O 1
ATOM 2608 N N . ASP B 1 59 ? 27.02751 15.23750 37.03199 1.000 63.13794 82 ASP B N 1
ATOM 2609 C CA . ASP B 1 59 ? 27.58419 14.10054 36.31099 1.000 63.04074 82 ASP B CA 1
ATOM 2610 C C . ASP B 1 59 ? 26.45407 13.12791 36.00944 1.000 61.70808 82 ASP B C 1
ATOM 2611 O O . ASP B 1 59 ? 25.68294 12.76798 36.90045 1.000 60.49014 82 ASP B O 1
ATOM 2616 N N . LYS B 1 60 ? 26.34931 12.71017 34.75295 1.000 59.72695 83 LYS B N 1
ATOM 2617 C CA . LYS B 1 60 ? 25.29354 11.78941 34.35362 1.000 58.29296 83 LYS B CA 1
ATOM 2618 C C . LYS B 1 60 ? 25.52493 10.39603 34.92789 1.000 62.07284 83 LYS B C 1
ATOM 2619 O O . LYS B 1 60 ? 26.51527 10.15322 35.62029 1.000 64.06077 83 LYS B O 1
ATOM 2625 N N . LEU B 1 61 ? 24.60294 9.48699 34.63076 1.000 61.51709 84 LEU B N 1
ATOM 2626 C CA . LEU B 1 61 ? 24.66400 8.12353 35.13649 1.000 64.64040 84 LEU B CA 1
ATOM 2627 C C . LEU B 1 61 ? 25.91422 7.39848 34.64327 1.000 65.72330 84 LEU B C 1
ATOM 2628 O O . LEU B 1 61 ? 26.17880 7.34524 33.44137 1.000 68.07289 84 LEU B O 1
ATOM 2633 N N . GLY B 1 62 ? 26.68608 6.85359 35.57943 1.000 63.05724 85 GLY B N 1
ATOM 2634 C CA . GLY B 1 62 ? 27.86688 6.07874 35.24279 1.000 60.95890 85 GLY B CA 1
ATOM 2635 C C . GLY B 1 62 ? 28.97312 6.89209 34.60127 1.000 61.31549 85 GLY B C 1
ATOM 2636 O O . GLY B 1 62 ? 29.80443 6.35203 33.87113 1.000 61.48342 85 GLY B O 1
ATOM 2637 N N . GLN B 1 63 ? 28.97456 8.19569 34.86731 1.000 62.14667 86 GLN B N 1
ATOM 2638 C CA . GLN B 1 63 ? 30.03531 9.08638 34.40492 1.000 55.93492 86 GLN B CA 1
ATOM 2639 C C . GLN B 1 63 ? 30.50182 9.98650 35.54357 1.000 57.75451 86 GLN B C 1
ATOM 2640 O O . GLN B 1 63 ? 29.79029 10.16317 36.53208 1.000 59.78516 86 GLN B O 1
ATOM 2646 N N . GLY B 1 64 ? 31.69102 10.56146 35.39688 1.000 57.74389 87 GLY B N 1
ATOM 2647 C CA . GLY B 1 64 ? 32.23856 11.44397 36.41027 1.000 59.41658 87 GLY B CA 1
ATOM 2648 C C . GLY B 1 64 ? 32.48418 10.72666 37.72215 1.000 61.97502 87 GLY B C 1
ATOM 2649 O O . GLY B 1 64 ? 33.21202 9.73615 37.76722 1.000 65.79544 87 GLY B O 1
ATOM 2650 N N . GLU B 1 65 ? 31.87087 11.22624 38.79069 1.000 59.52096 88 GLU B N 1
ATOM 2651 C CA . GLU B 1 65 ? 32.00286 10.61047 40.10544 1.000 62.86014 88 GLU B CA 1
ATOM 2652 C C . GLU B 1 65 ? 30.67648 10.01266 40.56498 1.000 67.44374 88 GLU B C 1
ATOM 2653 O O . GLU B 1 65 ? 30.56447 9.52285 41.68902 1.000 69.76643 88 GLU B O 1
ATOM 2655 N N . THR B 1 66 ? 29.67270 10.05915 39.69189 1.000 66.15564 89 THR B N 1
ATOM 2656 C CA . THR B 1 66 ? 28.39067 9.42051 39.97198 1.000 70.23004 89 THR B CA 1
ATOM 2657 C C . THR B 1 66 ? 28.46222 7.93529 39.65185 1.000 69.04294 89 THR B C 1
ATOM 2658 O O . THR B 1 66 ? 29.18538 7.52235 38.74682 1.000 67.57396 89 THR B O 1
ATOM 2662 N N . GLY B 1 67 ? 27.69596 7.13989 40.38851 1.000 72.70798 90 GLY B N 1
ATOM 2663 C CA . GLY B 1 67 ? 27.77685 5.69468 40.29118 1.000 74.24152 90 GLY B CA 1
ATOM 2664 C C . GLY B 1 67 ? 27.22138 5.07907 39.02059 1.000 71.62887 90 GLY B C 1
ATOM 2665 O O . GLY B 1 67 ? 26.46790 5.70828 38.27965 1.000 70.26645 90 GLY B O 1
ATOM 2666 N N . LEU B 1 68 ? 27.60621 3.82955 38.78170 1.000 73.24536 91 LEU B N 1
ATOM 2667 C CA . LEU B 1 68 ? 27.13413 3.05598 37.64005 1.000 72.38840 91 LEU B CA 1
ATOM 2668 C C . LEU B 1 68 ? 25.67526 2.63710 37.81794 1.000 77.32952 91 LEU B C 1
ATOM 2669 O O . LEU B 1 68 ? 25.19356 2.53405 38.94694 1.000 80.58788 91 LEU B O 1
ATOM 2674 N N . PRO B 1 69 ? 24.96568 2.40258 36.69953 1.000 75.08789 92 PRO B N 1
ATOM 2675 C CA . PRO B 1 69 ? 23.58922 1.89499 36.73760 1.000 77.77497 92 PRO B CA 1
ATOM 2676 C C . PRO B 1 69 ? 23.47423 0.63353 37.58746 1.000 82.75139 92 PRO B C 1
ATOM 2677 O O . PRO B 1 69 ? 24.39314 -0.18643 37.58478 1.000 83.01418 92 PRO B O 1
ATOM 2681 N N . LEU B 1 70 ? 22.36205 0.48490 38.30067 1.000 86.21200 93 LEU B N 1
ATOM 2682 C CA . LEU B 1 70 ? 22.20046 -0.61709 39.24370 1.000 90.91731 93 LEU B CA 1
ATOM 2683 C C . LEU B 1 70 ? 22.07824 -1.96820 38.54376 1.000 94.29735 93 LEU B C 1
ATOM 2684 O O . LEU B 1 70 ? 22.67587 -2.95402 38.97580 1.000 96.87923 93 LEU B O 1
ATOM 2689 N N . ASN B 1 71 ? 21.29996 -2.01168 37.46752 1.000 94.49305 94 ASN B N 1
ATOM 2690 C CA . ASN B 1 71 ? 21.15984 -3.23028 36.67679 1.000 98.12359 94 ASN B CA 1
ATOM 2691 C C . ASN B 1 71 ? 21.53493 -2.99551 35.21870 1.000 93.53073 94 ASN B C 1
ATOM 2692 O O . ASN B 1 71 ? 21.61668 -1.85318 34.76734 1.000 87.56855 94 ASN B O 1
ATOM 2697 N N . ASP B 1 72 ? 21.75894 -4.08425 34.48940 1.000 97.01313 95 ASP B N 1
ATOM 2698 C CA . ASP B 1 72 ? 22.22246 -4.01108 33.10835 1.000 97.55539 95 ASP B CA 1
ATOM 2699 C C . ASP B 1 72 ? 21.12667 -3.54730 32.15530 1.000 99.19258 95 ASP B C 1
ATOM 2700 O O . ASP B 1 72 ? 21.40995 -3.07651 31.05500 1.000 99.42354 95 ASP B O 1
ATOM 2705 N N . GLU B 1 73 ? 19.87665 -3.67662 32.58659 1.000 100.86138 96 GLU B N 1
ATOM 2706 C CA . GLU B 1 73 ? 18.74164 -3.22812 31.79011 1.000 99.76884 96 GLU B CA 1
ATOM 2707 C C . GLU B 1 73 ? 18.55824 -1.72007 31.91990 1.000 97.88623 96 GLU B C 1
ATOM 2708 O O . GLU B 1 73 ? 17.69879 -1.12699 31.26736 1.000 99.16557 96 GLU B O 1
ATOM 2710 N N . ASP B 1 74 ? 19.37497 -1.10474 32.76817 1.000 95.85982 97 ASP B N 1
ATOM 2711 C CA . ASP B 1 74 ? 19.31927 0.33630 32.97721 1.000 92.07797 97 ASP B CA 1
ATOM 2712 C C . ASP B 1 74 ? 20.44052 1.05496 32.23425 1.000 84.89029 97 ASP B C 1
ATOM 2713 O O . ASP B 1 74 ? 20.71262 2.22648 32.48519 1.000 76.67513 97 ASP B O 1
ATOM 2718 N N . TRP B 1 75 ? 21.09281 0.34523 31.32120 1.000 87.13599 98 TRP B N 1
ATOM 2719 C CA . TRP B 1 75 ? 22.05406 0.97308 30.42516 1.000 83.74840 98 TRP B CA 1
ATOM 2720 C C . TRP B 1 75 ? 21.32024 1.44523 29.17573 1.000 83.25215 98 TRP B C 1
ATOM 2721 O O . TRP B 1 75 ? 21.60986 1.01373 28.05986 1.000 83.21873 98 TRP B O 1
ATOM 2732 N N . THR B 1 76 ? 20.34868 2.32715 29.38982 1.000 81.07819 99 THR B N 1
ATOM 2733 C CA . THR B 1 76 ? 19.51672 2.85734 28.31937 1.000 79.45699 99 THR B CA 1
ATOM 2734 C C . THR B 1 76 ? 19.49557 4.37645 28.38806 1.000 80.20272 99 THR B C 1
ATOM 2735 O O . THR B 1 76 ? 19.81853 4.95823 29.42311 1.000 81.10065 99 THR B O 1
ATOM 2739 N N . VAL B 1 77 ? 19.11626 5.01648 27.28657 1.000 81.91487 100 VAL B N 1
ATOM 2740 C CA . VAL B 1 77 ? 19.03540 6.47226 27.24627 1.000 82.57277 100 VAL B CA 1
ATOM 2741 C C . VAL B 1 77 ? 17.94653 6.95600 28.19384 1.000 85.30997 100 VAL B C 1
ATOM 2742 O O . VAL B 1 77 ? 18.11748 7.94590 28.92021 1.000 84.91937 100 VAL B O 1
ATOM 2746 N N . ASP B 1 78 ? 16.82826 6.23783 28.18399 1.000 87.27190 101 ASP B N 1
ATOM 2747 C CA . ASP B 1 78 ? 15.70638 6.55388 29.05252 1.000 89.31968 101 ASP B CA 1
ATOM 2748 C C . ASP B 1 78 ? 16.12061 6.49815 30.51844 1.000 84.55685 101 ASP B C 1
ATOM 2749 O O . ASP B 1 78 ? 15.65617 7.29552 31.31884 1.000 84.49346 101 ASP B O 1
ATOM 2754 N N . ALA B 1 79 ? 17.00761 5.57215 30.86583 1.000 79.74170 102 ALA B N 1
ATOM 2755 C CA . ALA B 1 79 ? 17.48152 5.47066 32.24209 1.000 78.52282 102 ALA B CA 1
ATOM 2756 C C . ALA B 1 79 ? 18.30138 6.69746 32.64016 1.000 74.36596 102 ALA B C 1
ATOM 2757 O O . ALA B 1 79 ? 18.20118 7.18107 33.76856 1.000 73.04188 102 ALA B O 1
ATOM 2759 N N . VAL B 1 80 ? 19.11008 7.19574 31.70900 1.000 71.94035 103 VAL B N 1
ATOM 2760 C CA . VAL B 1 80 ? 19.91212 8.39357 31.94570 1.000 68.35443 103 VAL B CA 1
ATOM 2761 C C . VAL B 1 80 ? 19.01495 9.61261 32.14891 1.000 71.64379 103 VAL B C 1
ATOM 2762 O O . VAL B 1 80 ? 19.16277 10.36374 33.12880 1.000 75.52481 103 VAL B O 1
ATOM 2766 N N . ALA B 1 81 ? 18.07475 9.79217 31.22353 1.000 70.96256 104 ALA B N 1
ATOM 2767 C CA . ALA B 1 81 ? 17.13169 10.90389 31.29724 1.000 70.85605 104 ALA B CA 1
ATOM 2768 C C . ALA B 1 81 ? 16.28513 10.84857 32.57127 1.000 71.62106 104 ALA B C 1
ATOM 2769 O O . ALA B 1 81 ? 16.05365 11.87458 33.20447 1.000 69.38903 104 ALA B O 1
ATOM 2771 N N . GLU B 1 82 ? 15.82714 9.65458 32.94261 1.000 76.20469 105 GLU B N 1
ATOM 2772 C CA . GLU B 1 82 ? 15.02047 9.48234 34.14998 1.000 80.81115 105 GLU B CA 1
ATOM 2773 C C . GLU B 1 82 ? 15.85281 9.71800 35.40327 1.000 76.56559 105 GLU B C 1
ATOM 2774 O O . GLU B 1 82 ? 15.33591 10.18741 36.41357 1.000 76.77784 105 GLU B O 1
ATOM 2780 N N . HIS B 1 83 ? 17.13753 9.37924 35.33803 1.000 72.63633 106 HIS B N 1
ATOM 2781 C CA . HIS B 1 83 ? 18.05042 9.67162 36.43628 1.000 73.17352 106 HIS B CA 1
ATOM 2782 C C . HIS B 1 83 ? 18.15057 11.17603 36.64805 1.000 71.46882 106 HIS B C 1
ATOM 2783 O O . HIS B 1 83 ? 18.00720 11.66490 37.77236 1.000 74.46223 106 HIS B O 1
ATOM 2790 N N . VAL B 1 84 ? 18.39664 11.90720 35.56365 1.000 65.72511 107 VAL B N 1
ATOM 2791 C CA . VAL B 1 84 ? 18.47209 13.36423 35.64913 1.000 64.59952 107 VAL B CA 1
ATOM 2792 C C . VAL B 1 84 ? 17.13703 13.96043 36.11302 1.000 68.17081 107 VAL B C 1
ATOM 2793 O O . VAL B 1 84 ? 17.10490 14.94368 36.85879 1.000 69.01216 107 VAL B O 1
ATOM 2797 N N . ALA B 1 85 ? 16.03950 13.34263 35.68628 1.000 69.66856 108 ALA B N 1
ATOM 2798 C CA . ALA B 1 85 ? 14.70093 13.81165 36.02930 1.000 69.91071 108 ALA B CA 1
ATOM 2799 C C . ALA B 1 85 ? 14.40404 13.63962 37.51652 1.000 77.85046 108 ALA B C 1
ATOM 2800 O O . ALA B 1 85 ? 13.86069 14.54066 38.15467 1.000 83.13583 108 ALA B O 1
ATOM 2802 N N . ASN B 1 86 ? 14.75433 12.47744 38.05985 1.000 79.15294 109 ASN B N 1
ATOM 2803 C CA . ASN B 1 86 ? 14.57832 12.20709 39.48264 1.000 82.37116 109 ASN B CA 1
ATOM 2804 C C . ASN B 1 86 ? 15.52379 13.04938 40.32525 1.000 80.47512 109 ASN B C 1
ATOM 2805 O O . ASN B 1 86 ? 15.20250 13.41907 41.45115 1.000 82.38196 109 ASN B O 1
ATOM 2810 N N . PHE B 1 87 ? 16.69735 13.33707 39.77280 1.000 76.50365 110 PHE B N 1
ATOM 2811 C CA . PHE B 1 87 ? 17.63452 14.26366 40.39469 1.000 77.80189 110 PHE B CA 1
ATOM 2812 C C . PHE B 1 87 ? 16.98121 15.63891 40.52947 1.000 79.66913 110 PHE B C 1
ATOM 2813 O O . PHE B 1 87 ? 17.02662 16.27063 41.59397 1.000 82.38393 110 PHE B O 1
ATOM 2821 N N . ALA B 1 88 ? 16.35318 16.08201 39.44390 1.000 76.64717 111 ALA B N 1
ATOM 2822 C CA . ALA B 1 88 ? 15.65608 17.36267 39.42099 1.000 74.00550 111 ALA B CA 1
ATOM 2823 C C . ALA B 1 88 ? 14.46716 17.37870 40.38213 1.000 72.23781 111 ALA B C 1
ATOM 2824 O O . ALA B 1 88 ? 14.18420 18.39863 41.01041 1.000 68.69216 111 ALA B O 1
ATOM 2826 N N . THR B 1 89 ? 13.77212 16.24981 40.48821 1.000 75.83431 112 THR B N 1
ATOM 2827 C CA . THR B 1 89 ? 12.62249 16.14171 41.38100 1.000 84.51865 112 THR B CA 1
ATOM 2828 C C . THR B 1 89 ? 13.06701 16.21432 42.83861 1.000 90.66434 112 THR B C 1
ATOM 2829 O O . THR B 1 89 ? 12.45475 16.91203 43.65008 1.000 95.07158 112 THR B O 1
ATOM 2833 N N . GLN B 1 90 ? 14.13770 15.49372 43.16172 1.000 90.11958 113 GLN B N 1
ATOM 2834 C CA . GLN B 1 90 ? 14.70654 15.52320 44.50393 1.000 91.55787 113 GLN B CA 1
ATOM 2835 C C . GLN B 1 90 ? 15.18923 16.92354 44.85835 1.000 88.66248 113 GLN B C 1
ATOM 2836 O O . GLN B 1 90 ? 15.05302 17.36214 45.99991 1.000 91.14065 113 GLN B O 1
ATOM 2842 N N . LEU B 1 91 ? 15.75494 17.62433 43.88044 1.000 86.07337 114 LEU B N 1
ATOM 2843 C CA . LEU B 1 91 ? 16.20037 18.99407 44.11552 1.000 86.88396 114 LEU B CA 1
ATOM 2844 C C . LEU B 1 91 ? 15.04690 19.98944 43.98781 1.000 90.90935 114 LEU B C 1
ATOM 2845 O O . LEU B 1 91 ? 15.11712 21.09679 44.51720 1.000 91.08926 114 LEU B O 1
ATOM 2850 N N . GLY B 1 92 ? 13.99014 19.58906 43.28567 1.000 95.06463 115 GLY B N 1
ATOM 2851 C CA . GLY B 1 92 ? 12.79025 20.40153 43.16373 1.000 98.04897 115 GLY B CA 1
ATOM 2852 C C . GLY B 1 92 ? 12.91249 21.61082 42.25215 1.000 92.28857 115 GLY B C 1
ATOM 2853 O O . GLY B 1 92 ? 12.32292 22.65773 42.51612 1.000 93.84579 115 GLY B O 1
ATOM 2854 N N . LEU B 1 93 ? 13.65595 21.46226 41.16260 1.000 87.54280 116 LEU B N 1
ATOM 2855 C CA . LEU B 1 93 ? 13.91633 22.57730 40.25416 1.000 84.97454 116 LEU B CA 1
ATOM 2856 C C . LEU B 1 93 ? 12.69719 22.95703 39.40888 1.000 84.34995 116 LEU B C 1
ATOM 2857 O O . LEU B 1 93 ? 12.15160 22.12843 38.67980 1.000 84.94615 116 LEU B O 1
ATOM 2862 N N . LYS B 1 94 ? 12.27990 24.21633 39.51100 1.000 84.42152 117 LYS B N 1
ATOM 2863 C CA . LYS B 1 94 ? 11.16996 24.73524 38.71417 1.000 82.74362 117 LYS B CA 1
ATOM 2864 C C . LYS B 1 94 ? 11.64010 25.90186 37.84763 1.000 80.48471 117 LYS B C 1
ATOM 2865 O O . LYS B 1 94 ? 12.62931 26.55612 38.17406 1.000 80.05982 117 LYS B O 1
ATOM 2867 N N . ASN B 1 95 ? 10.92052 26.16223 36.75708 1.000 79.34846 118 ASN B N 1
ATOM 2868 C CA . ASN B 1 95 ? 11.34144 27.14107 35.75482 1.000 77.34714 118 ASN B CA 1
ATOM 2869 C C . ASN B 1 95 ? 12.75943 26.83483 35.28662 1.000 73.72374 118 ASN B C 1
ATOM 2870 O O . ASN B 1 95 ? 13.65316 27.67768 35.37239 1.000 73.84387 118 ASN B O 1
ATOM 2875 N N . LEU B 1 96 ? 12.94555 25.61688 34.78567 1.000 71.95673 119 LEU B N 1
ATOM 2876 C CA . LEU B 1 96 ? 14.27079 25.06288 34.52145 1.000 66.20798 119 LEU B CA 1
ATOM 2877 C C . LEU B 1 96 ? 14.73722 25.25233 33.08221 1.000 61.75271 119 LEU B C 1
ATOM 2878 O O . LEU B 1 96 ? 14.05459 24.85366 32.14720 1.000 62.25723 119 LEU B O 1
ATOM 2883 N N . THR B 1 97 ? 15.91444 25.83998 32.90741 1.000 55.62606 120 THR B N 1
ATOM 2884 C CA . THR B 1 97 ? 16.51379 25.92777 31.58377 1.000 51.55482 120 THR B CA 1
ATOM 2885 C C . THR B 1 97 ? 17.51683 24.79613 31.39866 1.000 53.25971 120 THR B C 1
ATOM 2886 O O . THR B 1 97 ? 18.54980 24.74923 32.06942 1.000 57.00698 120 THR B O 1
ATOM 2890 N N . LEU B 1 98 ? 17.19965 23.88060 30.49063 1.000 50.46785 121 LEU B N 1
ATOM 2891 C CA . LEU B 1 98 ? 18.04789 22.72526 30.23493 1.000 50.00085 121 LEU B CA 1
ATOM 2892 C C . LEU B 1 98 ? 19.04096 23.00784 29.11964 1.000 49.20773 121 LEU B C 1
ATOM 2893 O O . LEU B 1 98 ? 18.65895 23.43416 28.02939 1.000 52.62877 121 LEU B O 1
ATOM 2898 N N . VAL B 1 99 ? 20.31795 22.77259 29.40054 1.000 45.05114 122 VAL B N 1
ATOM 2899 C CA . VAL B 1 99 ? 21.36702 22.96458 28.40958 1.000 43.27427 122 VAL B CA 1
ATOM 2900 C C . VAL B 1 99 ? 22.17532 21.68295 28.24759 1.000 47.08511 122 VAL B C 1
ATOM 2901 O O . VAL B 1 99 ? 22.90536 21.28186 29.15461 1.000 51.27339 122 VAL B O 1
ATOM 2905 N N . GLY B 1 100 ? 22.03899 21.04082 27.09144 1.000 45.91530 123 GLY B N 1
ATOM 2906 C CA . GLY B 1 100 ? 22.69948 19.77065 26.84871 1.000 46.42094 123 GLY B CA 1
ATOM 2907 C C . GLY B 1 100 ? 23.69265 19.80069 25.70310 1.000 45.87054 123 GLY B C 1
ATOM 2908 O O . GLY B 1 100 ? 23.44171 20.41450 24.66328 1.000 50.31068 123 GLY B O 1
ATOM 2909 N N . HIS B 1 101 ? 24.82511 19.13096 25.89446 1.000 42.73843 124 HIS B N 1
ATOM 2910 C CA . HIS B 1 101 ? 25.85369 19.05073 24.86288 1.000 43.01693 124 HIS B CA 1
ATOM 2911 C C . HIS B 1 101 ? 26.10211 17.60463 24.45981 1.000 47.75131 124 HIS B C 1
ATOM 2912 O O . HIS B 1 101 ? 26.10407 16.71723 25.31423 1.000 48.78194 124 HIS B O 1
ATOM 2919 N N . SER B 1 102 ? 26.32165 17.37885 23.16422 1.000 45.46998 125 SER B N 1
ATOM 2920 C CA . SER B 1 102 ? 26.51888 16.03289 22.62896 1.000 46.72642 125 SER B CA 1
ATOM 2921 C C . SER B 1 102 ? 25.34932 15.15056 23.06589 1.000 47.35701 125 SER B C 1
ATOM 2922 O O . SER B 1 102 ? 24.19064 15.55064 22.94808 1.000 47.18877 125 SER B O 1
ATOM 2925 N N . ARG B 1 103 ? 25.65219 13.97379 23.60333 1.000 45.61962 126 ARG B N 1
ATOM 2926 C CA . ARG B 1 103 ? 24.61127 13.05856 24.07123 1.000 49.61282 126 ARG B CA 1
ATOM 2927 C C . ARG B 1 103 ? 23.72211 13.70352 25.13174 1.000 52.36735 126 ARG B C 1
ATOM 2928 O O . ARG B 1 103 ? 22.53130 13.39470 25.22399 1.000 56.73346 126 ARG B O 1
ATOM 2936 N N . GLY B 1 104 ? 24.30430 14.60819 25.91595 1.000 52.67502 127 GLY B N 1
ATOM 2937 C CA . GLY B 1 104 ? 23.55676 15.37235 26.89989 1.000 50.68503 127 GLY B CA 1
ATOM 2938 C C . GLY B 1 104 ? 22.35219 16.06049 26.28993 1.000 50.32107 127 GLY B C 1
ATOM 2939 O O . GLY B 1 104 ? 21.25900 16.03812 26.86608 1.000 56.90251 127 GLY B O 1
ATOM 2940 N N . GLY B 1 105 ? 22.55430 16.65296 25.11369 1.000 49.20387 128 GLY B N 1
ATOM 2941 C CA . GLY B 1 105 ? 21.47392 17.26651 24.36467 1.000 46.30191 128 GLY B CA 1
ATOM 2942 C C . GLY B 1 105 ? 20.29740 16.31786 24.26167 1.000 51.91243 128 GLY B C 1
ATOM 2943 O O . GLY B 1 105 ? 19.17035 16.67446 24.62729 1.000 55.56513 128 GLY B O 1
ATOM 2944 N N . MET B 1 106 ? 20.57479 15.09554 23.80776 1.000 53.57299 129 MET B N 1
ATOM 2945 C CA . MET B 1 106 ? 19.55042 14.06284 23.68929 1.000 55.92422 129 MET B CA 1
ATOM 2946 C C . MET B 1 106 ? 18.76488 13.94171 24.98962 1.000 54.90672 129 MET B C 1
ATOM 2947 O O . MET B 1 106 ? 17.52838 14.04279 24.99133 1.000 53.86354 129 MET B O 1
ATOM 2952 N N . THR B 1 107 ? 19.49656 13.77388 26.09221 1.000 55.47446 130 THR B N 1
ATOM 2953 C CA . THR B 1 107 ? 18.88613 13.68945 27.41313 1.000 56.10046 130 THR B CA 1
ATOM 2954 C C . THR B 1 107 ? 17.92756 14.85487 27.59834 1.000 54.89505 130 THR B C 1
ATOM 2955 O O . THR B 1 107 ? 16.72771 14.65508 27.81610 1.000 58.08098 130 THR B O 1
ATOM 2959 N N . ALA B 1 108 ? 18.45898 16.06560 27.43906 1.000 48.89487 131 ALA B N 1
ATOM 2960 C CA . ALA B 1 108 ? 17.67508 17.27998 27.61018 1.000 51.19506 131 ALA B CA 1
ATOM 2961 C C . ALA B 1 108 ? 16.39963 17.22363 26.77948 1.000 52.46009 131 ALA B C 1
ATOM 2962 O O . ALA B 1 108 ? 15.31131 17.50978 27.29169 1.000 56.67148 131 ALA B O 1
ATOM 2964 N N . VAL B 1 109 ? 16.52861 16.80745 25.51889 1.000 52.88973 132 VAL B N 1
ATOM 2965 C CA . VAL B 1 109 ? 15.37553 16.77460 24.62466 1.000 54.96500 132 VAL B CA 1
ATOM 2966 C C . VAL B 1 109 ? 14.27791 15.90987 25.22304 1.000 57.42759 132 VAL B C 1
ATOM 2967 O O . VAL B 1 109 ? 13.12180 16.32831 25.29345 1.000 60.63943 132 VAL B O 1
ATOM 2971 N N . LEU B 1 110 ? 14.65489 14.72247 25.69138 1.000 61.35996 133 LEU B N 1
ATOM 2972 C CA . LEU B 1 110 ? 13.68881 13.80582 26.28295 1.000 61.50161 133 LEU B CA 1
ATOM 2973 C C . LEU B 1 110 ? 13.01759 14.47608 27.47140 1.000 63.82937 133 LEU B C 1
ATOM 2974 O O . LEU B 1 110 ? 11.79361 14.42828 27.61301 1.000 65.74249 133 LEU B O 1
ATOM 2979 N N . LEU B 1 111 ? 13.82113 15.14363 28.29634 1.000 66.89465 134 LEU B N 1
ATOM 2980 C CA . LEU B 1 111 ? 13.28973 15.82218 29.46910 1.000 69.12700 134 LEU B CA 1
ATOM 2981 C C . LEU B 1 111 ? 12.30626 16.90102 29.03906 1.000 68.77047 134 LEU B C 1
ATOM 2982 O O . LEU B 1 111 ? 11.30145 17.14045 29.70557 1.000 70.91085 134 LEU B O 1
ATOM 2987 N N . ALA B 1 112 ? 12.59448 17.53583 27.90831 1.000 67.91439 135 ALA B N 1
ATOM 2988 C CA . ALA B 1 112 ? 11.72923 18.58300 27.39223 1.000 67.74708 135 ALA B CA 1
ATOM 2989 C C . ALA B 1 112 ? 10.42206 17.99378 26.88356 1.000 69.16004 135 ALA B C 1
ATOM 2990 O O . ALA B 1 112 ? 9.37672 18.63507 26.95440 1.000 71.50924 135 ALA B O 1
ATOM 2992 N N . LEU B 1 113 ? 10.48134 16.76343 26.38444 1.000 69.17095 136 LEU B N 1
ATOM 2993 C CA . LEU B 1 113 ? 9.31726 16.15790 25.74696 1.000 70.16441 136 LEU B CA 1
ATOM 2994 C C . LEU B 1 113 ? 8.46602 15.35805 26.72334 1.000 71.23094 136 LEU B C 1
ATOM 2995 O O . LEU B 1 113 ? 7.25406 15.25734 26.55771 1.000 71.63504 136 LEU B O 1
ATOM 3000 N N . LYS B 1 114 ? 9.10060 14.79353 27.74290 1.000 75.08245 137 LYS B N 1
ATOM 3001 C CA . LYS B 1 114 ? 8.38222 13.98325 28.71739 1.000 82.74753 137 LYS B CA 1
ATOM 3002 C C . LYS B 1 114 ? 7.87959 14.81884 29.89103 1.000 82.59064 137 LYS B C 1
ATOM 3003 O O . LYS B 1 114 ? 6.79860 14.56664 30.41836 1.000 89.71909 137 LYS B O 1
ATOM 3009 N N . TYR B 1 115 ? 8.65903 15.81921 30.29011 1.000 78.11965 138 TYR B N 1
ATOM 3010 C CA . TYR B 1 115 ? 8.31282 16.63435 31.45265 1.000 77.98459 138 TYR B CA 1
ATOM 3011 C C . TYR B 1 115 ? 8.30818 18.12994 31.14130 1.000 73.35471 138 TYR B C 1
ATOM 3012 O O . TYR B 1 115 ? 9.14912 18.86846 31.64806 1.000 74.81075 138 TYR B O 1
ATOM 3021 N N . PRO B 1 116 ? 7.35051 18.58658 30.32092 1.000 70.59380 139 PRO B N 1
ATOM 3022 C CA . PRO B 1 116 ? 7.31260 20.00233 29.93942 1.000 70.01124 139 PRO B CA 1
ATOM 3023 C C . PRO B 1 116 ? 6.92323 20.92790 31.09227 1.000 77.95091 139 PRO B C 1
ATOM 3024 O O . PRO B 1 116 ? 7.29479 22.10180 31.08366 1.000 80.24188 139 PRO B O 1
ATOM 3028 N N . GLU B 1 117 ? 6.18472 20.40344 32.06598 1.000 84.88641 140 GLU B N 1
ATOM 3029 C CA . GLU B 1 117 ? 5.76002 21.18937 33.22204 1.000 90.17644 140 GLU B CA 1
ATOM 3030 C C . GLU B 1 117 ? 6.95629 21.67650 34.03781 1.000 90.49218 140 GLU B C 1
ATOM 3031 O O . GLU B 1 117 ? 6.88661 22.70229 34.71382 1.000 93.36446 140 GLU B O 1
ATOM 3037 N N . MET B 1 118 ? 8.05324 20.93103 33.95849 1.000 88.09831 141 MET B N 1
ATOM 3038 C CA . MET B 1 118 ? 9.25979 21.21890 34.72411 1.000 83.95218 141 MET B CA 1
ATOM 3039 C C . MET B 1 118 ? 10.18112 22.19152 33.99381 1.000 79.23388 141 MET B C 1
ATOM 3040 O O . MET B 1 118 ? 10.96336 22.91004 34.61826 1.000 79.51186 141 MET B O 1
ATOM 3045 N N . VAL B 1 119 ? 10.07329 22.22148 32.66920 1.000 74.63755 142 VAL B N 1
ATOM 3046 C CA . VAL B 1 119 ? 11.03322 22.94632 31.84316 1.000 69.22052 142 VAL B CA 1
ATOM 3047 C C . VAL B 1 119 ? 10.50265 24.27929 31.31195 1.000 69.65497 142 VAL B C 1
ATOM 3048 O O . VAL B 1 119 ? 9.38368 24.36442 30.80428 1.000 73.74994 142 VAL B O 1
ATOM 3052 N N . LYS B 1 120 ? 11.33015 25.31316 31.43667 1.000 62.76459 143 LYS B N 1
ATOM 3053 C CA . LYS B 1 120 ? 11.01605 26.65088 30.95340 1.000 60.19054 143 LYS B CA 1
ATOM 3054 C C . LYS B 1 120 ? 11.50086 26.83623 29.51771 1.000 54.14874 143 LYS B C 1
ATOM 3055 O O . LYS B 1 120 ? 10.79383 27.40702 28.68847 1.000 54.04197 143 LYS B O 1
ATOM 3061 N N . LYS B 1 121 ? 12.70847 26.35385 29.23075 1.000 51.76279 144 LYS B N 1
ATOM 3062 C CA . LYS B 1 121 ? 13.24502 26.38249 27.86946 1.000 49.30614 144 LYS B CA 1
ATOM 3063 C C . LYS B 1 121 ? 14.41103 25.41260 27.68116 1.000 51.10048 144 LYS B C 1
ATOM 3064 O O . LYS B 1 121 ? 14.95286 24.88005 28.64999 1.000 56.65950 144 LYS B O 1
ATOM 3070 N N . LEU B 1 122 ? 14.79776 25.20538 26.42484 1.000 48.44794 145 LEU B N 1
ATOM 3071 C CA . LEU B 1 122 ? 15.76658 24.17449 26.06530 1.000 49.32711 145 LEU B CA 1
ATOM 3072 C C . LEU B 1 122 ? 16.86197 24.67432 25.12669 1.000 44.81406 145 LEU B C 1
ATOM 3073 O O . LEU B 1 122 ? 16.58014 25.32944 24.12434 1.000 47.32634 145 LEU B O 1
ATOM 3078 N N . VAL B 1 123 ? 18.10972 24.35245 25.45340 1.000 35.88499 146 VAL B N 1
ATOM 3079 C CA . VAL B 1 123 ? 19.23240 24.63886 24.56983 1.000 39.07941 146 VAL B CA 1
ATOM 3080 C C . VAL B 1 123 ? 19.93660 23.34042 24.19074 1.000 44.41490 146 VAL B C 1
ATOM 3081 O O . VAL B 1 123 ? 20.35156 22.57410 25.06147 1.000 49.69324 146 VAL B O 1
ATOM 3085 N N . ILE B 1 124 ? 20.06569 23.10025 22.88843 1.000 43.12946 147 ILE B N 1
ATOM 3086 C CA . ILE B 1 124 ? 20.68529 21.88245 22.37488 1.000 42.63797 147 ILE B CA 1
ATOM 3087 C C . ILE B 1 124 ? 21.99654 22.18399 21.65902 1.000 46.22661 147 ILE B C 1
ATOM 3088 O O . ILE B 1 124 ? 22.00981 22.89110 20.65170 1.000 51.60919 147 ILE B O 1
ATOM 3093 N N . ILE B 1 125 ? 23.09770 21.63668 22.16359 1.000 41.99689 148 ILE B N 1
ATOM 3094 C CA . ILE B 1 125 ? 24.40008 21.94258 21.59259 1.000 40.80164 148 ILE B CA 1
ATOM 3095 C C . ILE B 1 125 ? 25.09084 20.71130 21.01289 1.000 44.94971 148 ILE B C 1
ATOM 3096 O O . ILE B 1 125 ? 25.53128 19.83284 21.75450 1.000 47.70383 148 ILE B O 1
ATOM 3101 N N . SER B 1 126 ? 25.17586 20.66281 19.68400 1.000 44.32346 149 SER B N 1
ATOM 3102 C CA . SER B 1 126 ? 25.95562 19.65027 18.96943 1.000 50.99664 149 SER B CA 1
ATOM 3103 C C . SER B 1 126 ? 25.50802 18.22191 19.27219 1.000 52.14174 149 SER B C 1
ATOM 3104 O O . SER B 1 126 ? 26.33526 17.31719 19.39763 1.000 50.81622 149 SER B O 1
ATOM 3107 N N . SER B 1 127 ? 24.19903 18.02697 19.38741 1.000 55.37451 150 SER B N 1
ATOM 3108 C CA . SER B 1 127 ? 23.63915 16.70423 19.63552 1.000 58.56380 150 SER B CA 1
ATOM 3109 C C . SER B 1 127 ? 23.11959 16.09183 18.33694 1.000 64.23582 150 SER B C 1
ATOM 3110 O O . SER B 1 127 ? 22.16426 16.59497 17.74320 1.000 65.16450 150 SER B O 1
ATOM 3113 N N . ALA B 1 128 ? 23.74640 15.00171 17.90446 1.000 66.48995 151 ALA B N 1
ATOM 3114 C CA . ALA B 1 128 ? 23.42489 14.39864 16.61569 1.000 70.60719 151 ALA B CA 1
ATOM 3115 C C . ALA B 1 128 ? 22.56828 13.14368 16.75042 1.000 72.08695 151 ALA B C 1
ATOM 3116 O O . ALA B 1 128 ? 22.24714 12.49874 15.75203 1.000 75.71837 151 ALA B O 1
ATOM 3118 N N . THR B 1 129 ? 22.19592 12.80381 17.98013 1.000 70.33350 152 THR B N 1
ATOM 3119 C CA . THR B 1 129 ? 21.47026 11.56430 18.24276 1.000 74.08534 152 THR B CA 1
ATOM 3120 C C . THR B 1 129 ? 20.08496 11.54275 17.59091 1.000 74.77307 152 THR B C 1
ATOM 3121 O O . THR B 1 129 ? 19.69691 10.54880 16.97370 1.000 77.38137 152 THR B O 1
ATOM 3125 N N . ALA B 1 130 ? 19.34516 12.63978 17.72435 1.000 71.61203 153 ALA B N 1
ATOM 3126 C CA . ALA B 1 130 ? 17.99690 12.72248 17.16764 1.000 70.86342 153 ALA B CA 1
ATOM 3127 C C . ALA B 1 130 ? 18.00119 13.31330 15.75848 1.000 69.73786 153 ALA B C 1
ATOM 3128 O O . ALA B 1 130 ? 16.95259 13.45206 15.13109 1.000 69.48394 153 ALA B O 1
ATOM 3130 N N . ALA B 1 131 ? 19.18794 13.65276 15.26666 1.000 71.34710 154 ALA B N 1
ATOM 3131 C CA . ALA B 1 131 ? 19.33991 14.24091 13.93965 1.000 72.10382 154 ALA B CA 1
ATOM 3132 C C . ALA B 1 131 ? 18.99974 13.24121 12.83673 1.000 75.88308 154 ALA B C 1
ATOM 3133 O O . ALA B 1 131 ? 19.08854 12.03048 13.04483 1.000 78.40837 154 ALA B O 1
ATOM 3135 N N . PRO B 1 132 ? 18.59790 13.74723 11.65861 1.000 79.37019 155 PRO B N 1
ATOM 3136 C CA . PRO B 1 132 ? 18.36623 12.88657 10.49333 1.000 86.98184 155 PRO B CA 1
ATOM 3137 C C . PRO B 1 132 ? 19.60545 12.07188 10.12655 1.000 96.55956 155 PRO B C 1
ATOM 3138 O O . PRO B 1 132 ? 20.72694 12.56502 10.26251 1.000 96.07088 155 PRO B O 1
ATOM 3142 N N . ALA B 1 133 ? 19.39898 10.84175 9.66557 1.000 104.55097 156 ALA B N 1
ATOM 3143 C CA . ALA B 1 133 ? 20.50353 9.94202 9.34238 1.000 107.57365 156 ALA B CA 1
ATOM 3144 C C . ALA B 1 133 ? 21.34401 10.44342 8.16815 1.000 106.03964 156 ALA B C 1
ATOM 3145 O O . ALA B 1 133 ? 20.81698 10.70638 7.08554 1.000 108.34034 156 ALA B O 1
ATOM 3147 N N . PRO B 1 134 ? 22.66268 10.56950 8.38572 1.000 102.33481 157 PRO B N 1
ATOM 3148 C CA . PRO B 1 134 ? 23.62879 10.98412 7.36321 1.000 101.73727 157 PRO B CA 1
ATOM 3149 C C . PRO B 1 134 ? 23.91113 9.86486 6.35603 1.000 103.91946 157 PRO B C 1
ATOM 3150 O O . PRO B 1 134 ? 23.66627 8.69926 6.67179 1.000 104.17707 157 PRO B O 1
ATOM 3154 N N . PRO B 1 135 ? 24.41438 10.21763 5.15871 1.000 104.14244 158 PRO B N 1
ATOM 3155 C CA . PRO B 1 135 ? 24.72140 9.27653 4.07399 1.000 107.52998 158 PRO B CA 1
ATOM 3156 C C . PRO B 1 135 ? 25.42252 7.99935 4.53284 1.000 108.09394 158 PRO B C 1
ATOM 3157 O O . PRO B 1 135 ? 25.01585 6.91889 4.09662 1.000 111.47423 158 PRO B O 1
ATOM 3161 N N . MET B 1 140 ? 36.66316 3.98336 10.19285 1.000 91.56038 163 MET B N 1
ATOM 3162 C CA . MET B 1 140 ? 36.07633 5.15459 9.55388 1.000 89.31202 163 MET B CA 1
ATOM 3163 C C . MET B 1 140 ? 35.38825 6.05116 10.57945 1.000 84.16806 163 MET B C 1
ATOM 3164 O O . MET B 1 140 ? 35.35434 7.27278 10.42306 1.000 85.24622 163 MET B O 1
ATOM 3166 N N . ASP B 1 141 ? 34.84205 5.44023 11.62765 1.000 81.40680 164 ASP B N 1
ATOM 3167 C CA . ASP B 1 141 ? 34.18318 6.19162 12.69542 1.000 75.67713 164 ASP B CA 1
ATOM 3168 C C . ASP B 1 141 ? 35.17454 7.11323 13.40060 1.000 66.55199 164 ASP B C 1
ATOM 3169 O O . ASP B 1 141 ? 36.27937 6.69778 13.74564 1.000 64.55955 164 ASP B O 1
ATOM 3174 N N . PHE B 1 142 ? 34.76637 8.36131 13.61026 1.000 51.05441 165 PHE B N 1
ATOM 3175 C CA . PHE B 1 142 ? 35.65178 9.39416 14.13303 1.000 48.26950 165 PHE B CA 1
ATOM 3176 C C . PHE B 1 142 ? 36.30383 9.00370 15.45329 1.000 48.44564 165 PHE B C 1
ATOM 3177 O O . PHE B 1 142 ? 37.52331 9.05657 15.58363 1.000 52.65728 165 PHE B O 1
ATOM 3185 N N . TYR B 1 143 ? 35.49181 8.61947 16.43079 1.000 45.96493 166 TYR B N 1
ATOM 3186 C CA . TYR B 1 143 ? 36.00363 8.32873 17.76481 1.000 49.05255 166 TYR B CA 1
ATOM 3187 C C . TYR B 1 143 ? 36.88846 7.08705 17.77820 1.000 54.82938 166 TYR B C 1
ATOM 3188 O O . TYR B 1 143 ? 37.93082 7.06187 18.44068 1.000 55.88987 166 TYR B O 1
ATOM 3197 N N . GLU B 1 144 ? 36.46424 6.06407 17.04277 1.000 59.31634 167 GLU B N 1
ATOM 3198 C CA . GLU B 1 144 ? 37.24833 4.84623 16.87895 1.000 61.03220 167 GLU B CA 1
ATOM 3199 C C . GLU B 1 144 ? 38.59772 5.16027 16.23403 1.000 60.52915 167 GLU B C 1
ATOM 3200 O O . GLU B 1 144 ? 39.62789 4.58865 16.60111 1.000 64.29794 167 GLU B O 1
ATOM 3206 N N . ARG B 1 145 ? 38.57696 6.08557 15.27908 1.000 59.04743 168 ARG B N 1
ATOM 3207 C CA . ARG B 1 145 ? 39.78022 6.52694 14.58365 1.000 57.28238 168 ARG B CA 1
ATOM 3208 C C . ARG B 1 145 ? 40.72165 7.26695 15.53047 1.000 56.06135 168 ARG B C 1
ATOM 3209 O O . ARG B 1 145 ? 41.93152 7.02912 15.52955 1.000 59.75695 168 ARG B O 1
ATOM 3217 N N . VAL B 1 146 ? 40.15603 8.16198 16.33553 1.000 52.81722 169 VAL B N 1
ATOM 3218 C CA . VAL B 1 146 ? 40.91840 8.90176 17.33253 1.000 51.94036 169 VAL B CA 1
ATOM 3219 C C . VAL B 1 146 ? 41.58755 7.95325 18.31887 1.000 56.43060 169 VAL B C 1
ATOM 3220 O O . VAL B 1 146 ? 42.76615 8.11248 18.64382 1.000 59.12916 169 VAL B O 1
ATOM 3224 N N . GLU B 1 147 ? 40.83646 6.95843 18.78224 1.000 54.59809 170 GLU B N 1
ATOM 3225 C CA . GLU B 1 147 ? 41.37617 5.98438 19.72370 1.000 56.20489 170 GLU B CA 1
ATOM 3226 C C . GLU B 1 147 ? 42.47623 5.14532 19.07794 1.000 56.70225 170 GLU B C 1
ATOM 3227 O O . GLU B 1 147 ? 43.48191 4.82128 19.71123 1.000 55.65587 170 GLU B O 1
ATOM 3233 N N . ARG B 1 148 ? 42.27519 4.80521 17.81014 1.000 56.31030 171 ARG B N 1
ATOM 3234 C CA . ARG B 1 148 ? 43.23147 4.00490 17.05369 1.000 53.24551 171 ARG B CA 1
ATOM 3235 C C . ARG B 1 148 ? 44.54865 4.74537 16.80564 1.000 53.14132 171 ARG B C 1
ATOM 3236 O O . ARG B 1 148 ? 45.62522 4.14789 16.85336 1.000 56.26591 171 ARG B O 1
ATOM 3244 N N . THR B 1 149 ? 44.45698 6.04861 16.55434 1.000 51.81011 172 THR B N 1
ATOM 3245 C CA . THR B 1 149 ? 45.62405 6.84891 16.18428 1.000 56.21304 172 THR B CA 1
ATOM 3246 C C . THR B 1 149 ? 46.30353 7.51231 17.37839 1.000 59.30498 172 THR B C 1
ATOM 3247 O O . THR B 1 149 ? 47.26809 8.26215 17.21737 1.000 61.01771 172 THR B O 1
ATOM 3251 N N . ALA B 1 150 ? 45.79926 7.23496 18.57416 1.000 59.36417 173 ALA B N 1
ATOM 3252 C CA . ALA B 1 150 ? 46.34719 7.82978 19.78438 1.000 62.74711 173 ALA B CA 1
ATOM 3253 C C . ALA B 1 150 ? 47.58495 7.08216 20.26868 1.000 69.98249 173 ALA B C 1
ATOM 3254 O O . ALA B 1 150 ? 47.72481 5.87965 20.03999 1.000 80.07362 173 ALA B O 1
ATOM 3256 N N . PRO B 1 151 ? 48.50223 7.80387 20.92412 1.000 65.84202 174 PRO B N 1
ATOM 3257 C CA . PRO B 1 151 ? 49.57261 7.15585 21.68084 1.000 67.52164 174 PRO B CA 1
ATOM 3258 C C . PRO B 1 151 ? 49.17271 7.02030 23.14965 1.000 64.83994 174 PRO B C 1
ATOM 3259 O O . PRO B 1 151 ? 48.21102 7.67144 23.57895 1.000 64.79856 174 PRO B O 1
ATOM 3263 N N . GLY B 1 152 ? 49.87378 6.18217 23.90569 1.000 57.19255 175 GLY B N 1
ATOM 3264 C CA . GLY B 1 152 ? 49.69827 6.17349 25.34764 1.000 57.52672 175 GLY B CA 1
ATOM 3265 C C . GLY B 1 152 ? 50.32419 7.45583 25.85784 1.000 64.97604 175 GLY B C 1
ATOM 3266 O O . GLY B 1 152 ? 51.34407 7.88489 25.31740 1.000 67.17188 175 GLY B O 1
ATOM 3267 N N . GLY B 1 153 ? 49.74086 8.08342 26.87760 1.000 72.65707 176 GLY B N 1
ATOM 3268 C CA . GLY B 1 153 ? 48.59295 7.57447 27.60657 1.000 71.82259 176 GLY B CA 1
ATOM 3269 C C . GLY B 1 153 ? 48.92253 7.70736 29.08278 1.000 74.59991 176 GLY B C 1
ATOM 3270 O O . GLY B 1 153 ? 50.03583 7.36781 29.48525 1.000 85.66392 176 GLY B O 1
ATOM 3271 N N . SER B 1 154 ? 47.98507 8.19033 29.89773 1.000 62.97542 177 SER B N 1
ATOM 3272 C CA . SER B 1 154 ? 46.63280 8.51354 29.46486 1.000 56.38938 177 SER B CA 1
ATOM 3273 C C . SER B 1 154 ? 46.45273 10.00994 29.21340 1.000 53.18230 177 SER B C 1
ATOM 3274 O O . SER B 1 154 ? 45.46628 10.42878 28.61065 1.000 50.89030 177 SER B O 1
ATOM 3277 N N . ALA B 1 155 ? 47.39872 10.81475 29.68589 1.000 54.49067 178 ALA B N 1
ATOM 3278 C CA . ALA B 1 155 ? 47.35576 12.25105 29.43811 1.000 55.31720 178 ALA B CA 1
ATOM 3279 C C . ALA B 1 155 ? 47.45161 12.52364 27.94217 1.000 52.79248 178 ALA B C 1
ATOM 3280 O O . ALA B 1 155 ? 46.76389 13.40246 27.40501 1.000 55.79194 178 ALA B O 1
ATOM 3282 N N . GLU B 1 156 ? 48.30184 11.75141 27.27219 1.000 53.34044 179 GLU B N 1
ATOM 3283 C CA . GLU B 1 156 ? 48.47578 11.88204 25.83330 1.000 55.87842 179 GLU B CA 1
ATOM 3284 C C . GLU B 1 156 ? 47.20494 11.49552 25.08087 1.000 54.86652 179 GLU B C 1
ATOM 3285 O O . GLU B 1 156 ? 46.98428 11.96438 23.97375 1.000 59.85170 179 GLU B O 1
ATOM 3291 N N . LEU B 1 157 ? 46.37124 10.64775 25.67904 1.000 53.30924 180 LEU B N 1
ATOM 3292 C CA . LEU B 1 157 ? 45.10908 10.26116 25.05075 1.000 51.48066 180 LEU B CA 1
ATOM 3293 C C . LEU B 1 157 ? 44.11116 11.41026 25.08155 1.000 51.59275 180 LEU B C 1
ATOM 3294 O O . LEU B 1 157 ? 43.46961 11.71374 24.07726 1.000 51.62629 180 LEU B O 1
ATOM 3299 N N . ILE B 1 158 ? 43.98115 12.04036 26.24244 1.000 53.60019 181 ILE B N 1
ATOM 3300 C CA . ILE B 1 158 ? 43.07690 13.16877 26.39817 1.000 53.25401 181 ILE B CA 1
ATOM 3301 C C . ILE B 1 158 ? 43.52907 14.33509 25.52201 1.000 53.71546 181 ILE B C 1
ATOM 3302 O O . ILE B 1 158 ? 42.71207 14.95883 24.83133 1.000 53.34723 181 ILE B O 1
ATOM 3307 N N . ARG B 1 159 ? 44.83201 14.60642 25.52079 1.000 53.00204 182 ARG B N 1
ATOM 3308 C CA . ARG B 1 159 ? 45.36476 15.66869 24.67326 1.000 54.87830 182 ARG B CA 1
ATOM 3309 C C . ARG B 1 159 ? 45.21991 15.34025 23.18953 1.000 50.92441 182 ARG B C 1
ATOM 3310 O O . ARG B 1 159 ? 44.95860 16.22632 22.38249 1.000 49.01008 182 ARG B O 1
ATOM 3318 N N . HIS B 1 160 ? 45.38357 14.07034 22.83259 1.000 48.52288 183 HIS B N 1
ATOM 3319 C CA . HIS B 1 160 ? 45.21153 13.64981 21.44668 1.000 47.79992 183 HIS B CA 1
ATOM 3320 C C . HIS B 1 160 ? 43.76597 13.83418 21.00975 1.000 50.75720 183 HIS B C 1
ATOM 3321 O O . HIS B 1 160 ? 43.49913 14.26492 19.88760 1.000 54.48182 183 HIS B O 1
ATOM 3328 N N . TYR B 1 161 ? 42.83712 13.50706 21.90269 1.000 47.56382 184 TYR B N 1
ATOM 3329 C CA . TYR B 1 161 ? 41.41816 13.64856 21.61152 1.000 48.24222 184 TYR B CA 1
ATOM 3330 C C . TYR B 1 161 ? 41.03585 15.11134 21.42247 1.000 49.89366 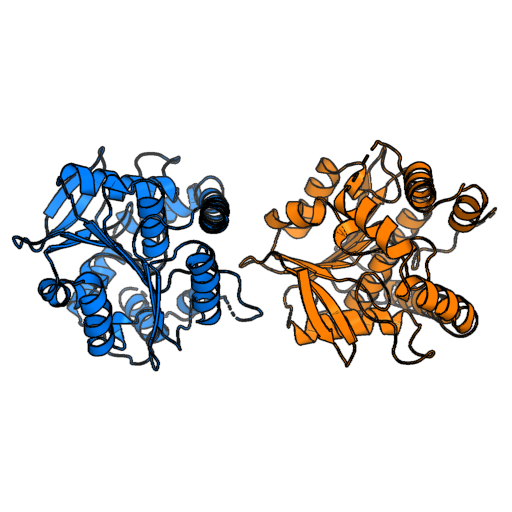184 TYR B C 1
ATOM 3331 O O . TYR B 1 161 ? 40.38270 15.47560 20.43637 1.000 50.23028 184 TYR B O 1
ATOM 3340 N N . HIS B 1 162 ? 41.44385 15.94966 22.36938 1.000 52.98586 185 HIS B N 1
ATOM 3341 C CA . HIS B 1 162 ? 41.12808 17.37268 22.28761 1.000 58.41785 185 HIS B CA 1
ATOM 3342 C C . HIS B 1 162 ? 41.80906 18.03558 21.09584 1.000 56.37644 185 HIS B C 1
ATOM 3343 O O . HIS B 1 162 ? 41.25880 18.95564 20.50113 1.000 62.99667 185 HIS B O 1
ATOM 3350 N N . ALA B 1 163 ? 42.99859 17.56403 20.74174 1.000 51.63602 186 ALA B N 1
ATOM 3351 C CA . ALA B 1 163 ? 43.67764 18.05531 19.54916 1.000 51.30996 186 ALA B CA 1
ATOM 3352 C C . ALA B 1 163 ? 42.89118 17.66211 18.30751 1.000 55.32638 186 ALA B C 1
ATOM 3353 O O . ALA B 1 163 ? 42.73898 18.45296 17.37640 1.000 58.59135 186 ALA B O 1
ATOM 3355 N N . ALA B 1 164 ? 42.38806 16.43177 18.30830 1.000 56.72703 187 ALA B N 1
ATOM 3356 C CA . ALA B 1 164 ? 41.58544 15.92598 17.20344 1.000 56.69722 187 ALA B CA 1
ATOM 3357 C C . ALA B 1 164 ? 40.27056 16.68728 17.07576 1.000 60.01866 187 ALA B C 1
ATOM 3358 O O . ALA B 1 164 ? 39.68098 16.73793 15.99534 1.000 59.44344 187 ALA B O 1
ATOM 3360 N N . GLN B 1 165 ? 39.81301 17.28145 18.17475 1.000 58.81921 188 GLN B N 1
ATOM 3361 C CA . GLN B 1 165 ? 38.52745 17.97611 18.16018 1.000 59.47415 188 GLN B CA 1
ATOM 3362 C C . GLN B 1 165 ? 38.63095 19.50237 18.04785 1.000 58.30128 188 GLN B C 1
ATOM 3363 O O . GLN B 1 165 ? 37.75617 20.13877 17.46593 1.000 60.41089 188 GLN B O 1
ATOM 3369 N N . ALA B 1 166 ? 39.69014 20.08601 18.60160 1.000 59.05973 189 ALA B N 1
ATOM 3370 C CA . ALA B 1 166 ? 39.80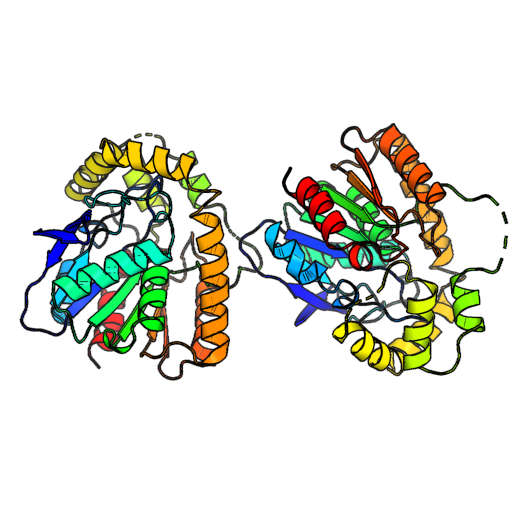044 21.54432 18.68254 1.000 61.81593 189 ALA B CA 1
ATOM 3371 C C . ALA B 1 166 ? 39.95388 22.19913 17.31490 1.000 64.44134 189 ALA B C 1
ATOM 3372 O O . ALA B 1 166 ? 40.55012 21.62859 16.40080 1.000 62.07588 189 ALA B O 1
ATOM 3374 N N . VAL B 1 167 ? 39.41245 23.40659 17.18937 1.000 72.05422 190 VAL B N 1
ATOM 3375 C CA . VAL B 1 167 ? 39.48758 24.16252 15.94528 1.000 81.71865 190 VAL B CA 1
ATOM 3376 C C . VAL B 1 167 ? 40.19679 25.49903 16.14883 1.000 89.95019 190 VAL B C 1
ATOM 3377 O O . VAL B 1 167 ? 41.14925 25.81963 15.43651 1.000 93.17533 190 VAL B O 1
ATOM 3381 N N . ASN B 1 168 ? 39.72601 26.27405 17.12118 1.000 93.86208 191 ASN B N 1
ATOM 3382 C CA . ASN B 1 168 ? 40.33336 27.56188 17.43909 1.000 102.29748 191 ASN B CA 1
ATOM 3383 C C . ASN B 1 168 ? 40.78534 27.62077 18.89482 1.000 107.04043 191 ASN B C 1
ATOM 3384 O O . ASN B 1 168 ? 40.13045 28.25048 19.72884 1.000 111.23345 191 ASN B O 1
ATOM 3386 N N . GLU B 1 169 ? 41.90916 26.96025 19.17645 1.000 104.20207 192 GLU B N 1
ATOM 3387 C CA . GLU B 1 169 ? 42.47289 26.83925 20.52377 1.000 98.82222 192 GLU B CA 1
ATOM 3388 C C . GLU B 1 169 ? 41.52167 26.10070 21.46263 1.000 92.05174 192 GLU B C 1
ATOM 3389 O O . GLU B 1 169 ? 40.52242 26.65425 21.92056 1.000 89.30458 192 GLU B O 1
ATOM 3391 N N . PRO B 1 173 ? 40.04319 23.32269 29.81163 1.000 82.82974 196 PRO B N 1
ATOM 3392 C CA . PRO B 1 173 ? 40.08794 23.59687 31.25316 1.000 85.25681 196 PRO B CA 1
ATOM 3393 C C . PRO B 1 173 ? 41.12424 22.73306 31.96589 1.000 82.46747 196 PRO B C 1
ATOM 3394 O O . PRO B 1 173 ? 41.07619 21.50917 31.84074 1.000 78.81637 196 PRO B O 1
ATOM 3398 N N . GLU B 1 174 ? 42.03877 23.36350 32.69866 1.000 83.23349 197 GLU B N 1
ATOM 3399 C CA . GLU B 1 174 ? 43.08840 22.64805 33.42333 1.000 84.39509 197 GLU B CA 1
ATOM 3400 C C . GLU B 1 174 ? 42.50678 21.61262 34.38334 1.000 85.09065 197 GLU B C 1
ATOM 3401 O O . GLU B 1 174 ? 42.97444 20.46310 34.44110 1.000 83.57928 197 GLU B O 1
ATOM 3403 N N . ASP B 1 175 ? 41.48695 22.03473 35.12969 1.000 87.72623 198 ASP B N 1
ATOM 3404 C CA . ASP B 1 175 ? 40.77186 21.15551 36.04659 1.000 88.86473 198 ASP B CA 1
ATOM 3405 C C . ASP B 1 175 ? 40.31860 19.90158 35.31445 1.000 82.44253 198 ASP B C 1
ATOM 3406 O O . ASP B 1 175 ? 40.50882 18.78280 35.79526 1.000 84.27574 198 ASP B O 1
ATOM 3411 N N . TYR B 1 176 ? 39.73546 20.10038 34.13623 1.000 74.14618 199 TYR B N 1
ATOM 3412 C CA . TYR B 1 176 ? 39.22127 18.99017 33.35228 1.000 65.74063 199 TYR B CA 1
ATOM 3413 C C . TYR B 1 176 ? 40.32966 18.06850 32.86632 1.000 62.88042 199 TYR B C 1
ATOM 3414 O O . TYR B 1 176 ? 40.16715 16.85748 32.89761 1.000 70.05238 199 TYR B O 1
ATOM 3423 N N . ILE B 1 177 ? 41.44771 18.62937 32.41468 1.000 56.82109 200 ILE B N 1
ATOM 3424 C CA . ILE B 1 177 ? 42.53705 17.79857 31.91093 1.000 55.78369 200 ILE B CA 1
ATOM 3425 C C . ILE B 1 177 ? 43.09635 16.92212 33.02963 1.000 59.06143 200 ILE B C 1
ATOM 3426 O O . ILE B 1 177 ? 43.19690 15.69650 32.88217 1.000 62.59559 200 ILE B O 1
ATOM 3431 N N . GLY B 1 178 ? 43.44050 17.54950 34.15199 1.000 59.24226 201 GLY B N 1
ATOM 3432 C CA . GLY B 1 178 ? 43.93623 16.81118 35.30030 1.000 62.79224 201 GLY B CA 1
ATOM 3433 C C . GLY B 1 178 ? 42.97612 15.74004 35.79584 1.000 64.69555 201 GLY B C 1
ATOM 3434 O O . GLY B 1 178 ? 43.35761 14.56675 35.94138 1.000 67.10838 201 GLY B O 1
ATOM 3435 N N . ILE B 1 179 ? 41.72572 16.13229 36.04250 1.000 65.97083 202 ILE B N 1
ATOM 3436 C CA . ILE B 1 179 ? 40.73876 15.20283 36.59023 1.000 67.73359 202 ILE B CA 1
ATOM 3437 C C . ILE B 1 179 ? 40.40274 14.08318 35.60738 1.000 65.82149 202 ILE B C 1
ATOM 3438 O O . ILE B 1 179 ? 40.10457 12.97022 36.02471 1.000 68.85250 202 ILE B O 1
ATOM 3443 N N . ALA B 1 180 ? 40.45698 14.36977 34.30937 1.000 58.46557 203 ALA B N 1
ATOM 3444 C CA . ALA B 1 180 ? 40.12977 13.36420 33.30758 1.000 55.75557 203 ALA B CA 1
ATOM 3445 C C . ALA B 1 180 ? 41.26037 12.36337 33.21521 1.000 58.26862 203 ALA B C 1
ATOM 3446 O O . ALA B 1 180 ? 41.02619 11.16710 33.04687 1.000 59.83533 203 ALA B O 1
ATOM 3448 N N . THR B 1 181 ? 42.48918 12.85843 33.32330 1.000 60.16699 204 THR B N 1
ATOM 3449 C CA . THR B 1 181 ? 43.63936 11.97000 33.37973 1.000 60.13444 204 THR B CA 1
ATOM 3450 C C . THR B 1 181 ? 43.51755 11.05885 34.59539 1.000 59.50994 204 THR B C 1
ATOM 3451 O O . THR B 1 181 ? 43.80151 9.86481 34.50924 1.000 61.63693 204 THR B O 1
ATOM 3455 N N . LYS B 1 182 ? 43.07343 11.61440 35.72046 1.000 60.94333 205 LYS B N 1
ATOM 3456 C CA . LYS B 1 182 ? 42.89126 10.80850 36.92909 1.000 61.59389 205 LYS B CA 1
ATOM 3457 C C . LYS B 1 182 ? 41.77119 9.76873 36.78399 1.000 61.05784 205 LYS B C 1
ATOM 3458 O O . LYS B 1 182 ? 41.91484 8.62624 37.21769 1.000 62.78234 205 LYS B O 1
ATOM 3464 N N . TRP B 1 183 ? 40.66161 10.17239 36.17511 1.000 59.84450 206 TRP B N 1
ATOM 3465 C CA . TRP B 1 183 ? 39.52031 9.28994 35.94981 1.000 63.54836 206 TRP B CA 1
ATOM 3466 C C . TRP B 1 183 ? 39.85732 8.15079 35.00040 1.000 65.70088 206 TRP B C 1
ATOM 3467 O O . TRP B 1 183 ? 39.37294 7.03032 35.16017 1.000 69.60578 206 TRP B O 1
ATOM 3478 N N . LEU B 1 184 ? 40.68337 8.45346 34.00524 1.000 63.3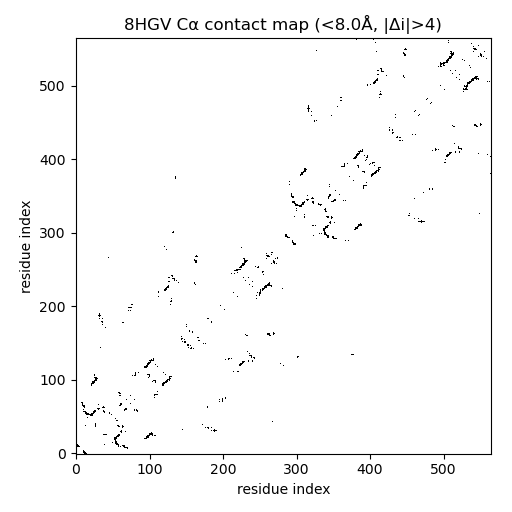1927 207 LEU B N 1
ATOM 3479 C CA . LEU B 1 184 ? 41.02989 7.49208 32.97021 1.000 64.79399 207 LEU B CA 1
ATOM 3480 C C . LEU B 1 184 ? 41.74454 6.27341 33.54877 1.000 70.66177 207 LEU B C 1
ATOM 3481 O O . LEU B 1 184 ? 41.66084 5.17519 32.99758 1.000 72.29694 207 LEU B O 1
ATOM 3486 N N . GLU B 1 185 ? 42.43524 6.47267 34.66750 1.000 75.00787 208 GLU B N 1
ATOM 3487 C CA . GLU B 1 185 ? 43.14640 5.38844 35.33834 1.000 80.32982 208 GLU B CA 1
ATOM 3488 C C . GLU B 1 185 ? 42.42579 4.91083 36.60105 1.000 81.33884 208 GLU B C 1
ATOM 3489 O O . GLU B 1 185 ? 42.99381 4.17044 37.40367 1.000 84.58642 208 GLU B O 1
ATOM 3495 N N . SER B 1 186 ? 41.17355 5.32725 36.76946 1.000 77.44137 209 SER B N 1
ATOM 3496 C CA . SER B 1 186 ? 40.38710 4.93128 37.93620 1.000 76.39814 209 SER B CA 1
ATOM 3497 C C . SER B 1 186 ? 39.68127 3.59800 37.71081 1.000 77.48204 209 SER B C 1
ATOM 3498 O O . SER B 1 186 ? 39.55544 3.13812 36.57578 1.000 76.38802 209 SER B O 1
ATOM 3501 N N . GLU B 1 187 ? 39.21860 2.98585 38.79809 1.000 77.62084 210 GLU B N 1
ATOM 3502 C CA . GLU B 1 187 ? 38.55994 1.68468 38.73112 1.000 73.48554 210 GLU B CA 1
ATOM 3503 C C . GLU B 1 187 ? 37.15299 1.79194 38.15265 1.000 70.95357 210 GLU B C 1
ATOM 3504 O O . GLU B 1 187 ? 36.71789 0.92405 37.38915 1.000 71.20778 210 GLU B O 1
ATOM 3506 N N . LYS B 1 188 ? 36.44872 2.85843 38.52435 1.000 68.93477 211 LYS B N 1
ATOM 3507 C CA . LYS B 1 188 ? 35.09111 3.09647 38.04609 1.000 65.24249 211 LYS B CA 1
ATOM 3508 C C . LYS B 1 188 ? 35.04487 3.14128 36.52460 1.000 60.89110 211 LYS B C 1
ATOM 3509 O O . LYS B 1 188 ? 34.10733 2.63456 35.91066 1.000 63.69772 211 LYS B O 1
ATOM 3511 N N . GLN B 1 189 ? 36.06798 3.74054 35.92407 1.000 57.27388 212 GLN B N 1
ATOM 3512 C CA . GLN B 1 189 ? 36.16136 3.83292 34.47192 1.000 54.75552 212 GLN B CA 1
ATOM 3513 C C . GLN B 1 189 ? 36.35349 2.45572 33.84140 1.000 60.37882 212 GLN B C 1
ATOM 3514 O O . GLN B 1 189 ? 35.74716 2.15016 32.81669 1.000 63.04127 212 GLN B O 1
ATOM 3520 N N . LEU B 1 190 ? 37.19206 1.62875 34.46019 1.000 63.18015 213 LEU B N 1
ATOM 3521 C CA . LEU B 1 190 ? 37.38846 0.25175 34.00875 1.000 69.49466 213 LEU B CA 1
ATOM 3522 C C . LEU B 1 190 ? 36.07622 -0.52758 34.03392 1.000 68.45873 213 LEU B C 1
ATOM 3523 O O . LEU B 1 190 ? 35.67326 -1.13749 33.03111 1.000 69.39855 213 LEU B O 1
ATOM 3528 N N . ASP B 1 191 ? 35.41493 -0.49581 35.18836 1.000 68.20165 214 ASP B N 1
ATOM 3529 C CA . ASP B 1 191 ? 34.12195 -1.14949 35.35485 1.000 69.22572 214 ASP B CA 1
ATOM 3530 C C . ASP B 1 191 ? 33.10796 -0.63658 34.33586 1.000 66.64606 214 ASP B C 1
ATOM 3531 O O . ASP B 1 191 ? 32.25956 -1.38944 33.86239 1.000 67.28090 214 ASP B O 1
ATOM 3536 N N . ALA B 1 192 ? 33.20727 0.64706 33.99976 1.000 60.74434 215 ALA B N 1
ATOM 3537 C CA . ALA B 1 192 ? 32.29405 1.26575 33.04912 1.000 57.07855 215 ALA B CA 1
ATOM 3538 C C . ALA B 1 192 ? 32.55193 0.76830 31.63142 1.000 59.64143 215 ALA B C 1
ATOM 3539 O O . ALA B 1 192 ? 31.61537 0.52870 30.86560 1.000 63.16208 215 ALA B O 1
ATOM 3541 N N . VAL B 1 193 ? 33.82565 0.61699 31.28521 1.000 56.21266 216 VAL B N 1
ATOM 3542 C CA . VAL B 1 193 ? 34.19586 0.12106 29.96734 1.000 54.71742 216 VAL B CA 1
ATOM 3543 C C . VAL B 1 193 ? 33.73406 -1.32000 29.80510 1.000 61.11204 216 VAL B C 1
ATOM 3544 O O . VAL B 1 193 ? 33.16240 -1.68216 28.77247 1.000 65.50510 216 VAL B O 1
ATOM 3548 N N . ALA B 1 194 ? 33.96733 -2.13343 30.83296 1.000 61.93228 217 ALA B N 1
ATOM 3549 C CA . ALA B 1 194 ? 33.52227 -3.52547 30.81106 1.000 70.62404 217 ALA B CA 1
ATOM 3550 C C . ALA B 1 194 ? 31.99892 -3.61279 30.72262 1.000 73.52521 217 ALA B C 1
ATOM 3551 O O . ALA B 1 194 ? 31.45056 -4.41324 29.95866 1.000 74.63369 217 ALA B O 1
ATOM 3553 N N . GLY B 1 195 ? 31.32591 -2.77879 31.50958 1.000 73.46365 218 GLY B N 1
ATOM 3554 C CA . GLY B 1 195 ? 29.87705 -2.71805 31.51436 1.000 73.63998 218 GLY B CA 1
ATOM 3555 C C . GLY B 1 195 ? 29.31079 -2.35415 30.15566 1.000 71.49331 218 GLY B C 1
ATOM 3556 O O . GLY B 1 195 ? 28.31170 -2.92899 29.72140 1.000 76.39370 218 GLY B O 1
ATOM 3557 N N . TYR B 1 196 ? 29.94642 -1.40183 29.47878 1.000 63.91563 219 TYR B N 1
ATOM 3558 C CA . TYR B 1 196 ? 29.51994 -1.03276 28.13439 1.000 64.28969 219 TYR B CA 1
ATOM 3559 C C . TYR B 1 196 ? 29.74361 -2.19462 27.17737 1.000 67.25445 219 TYR B C 1
ATOM 3560 O O . TYR B 1 196 ? 28.83900 -2.57705 26.43783 1.000 62.59099 219 TYR B O 1
ATOM 3569 N N . ALA B 1 197 ? 30.95137 -2.75359 27.20446 1.000 71.93359 220 ALA B N 1
ATOM 3570 C CA . ALA B 1 197 ? 31.30264 -3.88666 26.35189 1.000 71.86180 220 ALA B CA 1
ATOM 3571 C C . ALA B 1 197 ? 30.29368 -5.01833 26.49387 1.000 72.75032 220 ALA B C 1
ATOM 3572 O O . ALA B 1 197 ? 30.00608 -5.73289 25.53416 1.000 72.96463 220 ALA B O 1
ATOM 3574 N N . ARG B 1 198 ? 29.75047 -5.16213 27.69802 1.000 73.27575 221 ARG B N 1
ATOM 3575 C CA . ARG B 1 198 ? 28.79397 -6.22032 27.98777 1.000 76.73779 221 ARG B CA 1
ATOM 3576 C C . ARG B 1 198 ? 27.36561 -5.87128 27.55462 1.000 81.42100 221 ARG B C 1
ATOM 3577 O O . ARG B 1 198 ? 26.66280 -6.71118 26.99060 1.000 89.18597 221 ARG B O 1
ATOM 3585 N N . ASN B 1 199 ? 26.94029 -4.63564 27.80577 1.000 79.37838 222 ASN B N 1
ATOM 3586 C CA . ASN B 1 199 ? 25.53053 -4.27690 27.64563 1.000 81.52920 222 ASN B CA 1
ATOM 3587 C C . ASN B 1 199 ? 25.19855 -3.40410 26.43380 1.000 76.27101 222 ASN B C 1
ATOM 3588 O O . ASN B 1 199 ? 24.04972 -3.00047 26.26187 1.000 77.51379 222 ASN B O 1
ATOM 3593 N N . ALA B 1 200 ? 26.19036 -3.11877 25.59607 1.000 71.22383 223 ALA B N 1
ATOM 3594 C CA . ALA B 1 200 ? 25.99160 -2.22022 24.45751 1.000 69.90793 223 ALA B CA 1
ATOM 3595 C C . ALA B 1 200 ? 25.08199 -2.81222 23.38119 1.000 74.89434 223 ALA B C 1
ATOM 3596 O O . ALA B 1 200 ? 24.05290 -2.22819 23.03407 1.000 76.82196 223 ALA B O 1
ATOM 3598 N N . GLU B 1 201 ? 25.47316 -3.96808 22.85330 1.000 75.56503 224 GLU B N 1
ATOM 3599 C CA . GLU B 1 201 ? 24.78066 -4.57880 21.72337 1.000 77.27363 224 GLU B CA 1
ATOM 3600 C C . GLU B 1 201 ? 23.34201 -4.97031 22.04321 1.000 78.56140 224 GLU B C 1
ATOM 3601 O O . GLU B 1 201 ? 22.48858 -4.98902 21.15768 1.000 79.30504 224 GLU B O 1
ATOM 3603 N N . GLU B 1 202 ? 23.07411 -5.27666 23.30767 1.000 84.09759 225 GLU B N 1
ATOM 3604 C CA . GLU B 1 202 ? 21.76166 -5.78094 23.70132 1.000 90.08928 225 GLU B CA 1
ATOM 3605 C C . GLU B 1 202 ? 20.81404 -4.68267 24.17458 1.000 93.43799 225 GLU B C 1
ATOM 3606 O O . GLU B 1 202 ? 19.60977 -4.74970 23.93022 1.000 98.18037 225 GLU B O 1
ATOM 3608 N N . HIS B 1 203 ? 21.35589 -3.67492 24.85283 1.000 92.89456 226 HIS B N 1
ATOM 3609 C CA . HIS B 1 203 ? 20.52024 -2.66588 25.50378 1.000 94.80565 226 HIS B CA 1
ATOM 3610 C C . HIS B 1 203 ? 20.71652 -1.24073 24.96735 1.000 89.65614 226 HIS B C 1
ATOM 3611 O O . HIS B 1 203 ? 19.78338 -0.63627 24.43923 1.000 93.70764 226 HIS B O 1
ATOM 3618 N N . TRP B 1 204 ? 21.92922 -0.71284 25.11235 1.000 87.48890 227 TRP B N 1
ATOM 3619 C CA . TRP B 1 204 ? 22.20875 0.70725 24.87551 1.000 80.20339 227 TRP B CA 1
ATOM 3620 C C . TRP B 1 204 ? 22.00461 1.16969 23.43054 1.000 77.13507 227 TRP B C 1
ATOM 3621 O O . TRP B 1 204 ? 21.35339 2.18636 23.19535 1.000 77.37290 227 TRP B O 1
ATOM 3632 N N . LEU B 1 205 ? 22.56183 0.44176 22.46744 1.000 77.97327 228 LEU B N 1
ATOM 3633 C CA . LEU B 1 205 ? 22.39904 0.80858 21.05759 1.000 79.16402 228 LEU B CA 1
ATOM 3634 C C . LEU B 1 205 ? 20.92659 0.73898 20.59071 1.000 78.14458 228 LEU B C 1
ATOM 3635 O O . LEU B 1 205 ? 20.44586 1.66902 19.92270 1.000 78.01298 228 LEU B O 1
ATOM 3640 N N . PRO B 1 206 ? 20.20091 -0.34896 20.93464 1.000 80.57412 229 PRO B N 1
ATOM 3641 C CA . PRO B 1 206 ? 18.76809 -0.32989 20.61769 1.000 83.20667 229 PRO B CA 1
ATOM 3642 C C . PRO B 1 206 ? 18.04698 0.83003 21.29702 1.000 85.47326 229 PRO B C 1
ATOM 3643 O O . PRO B 1 206 ? 17.10485 1.38885 20.72968 1.000 85.56074 229 PRO B O 1
ATOM 3647 N N . SER B 1 207 ? 18.49482 1.18190 22.49939 1.000 85.02691 230 SER B N 1
ATOM 3648 C CA . SER B 1 207 ? 17.93274 2.31031 23.23087 1.000 86.24004 230 SER B CA 1
ATOM 3649 C C . SER B 1 207 ? 18.16523 3.61442 22.46810 1.000 79.57487 230 SER B C 1
ATOM 3650 O O . SER B 1 207 ? 17.32340 4.51560 22.49107 1.000 76.30839 230 SER B O 1
ATOM 3653 N N . LEU B 1 208 ? 19.30725 3.70193 21.78896 1.000 79.06973 231 LEU B N 1
ATOM 3654 C CA . LEU B 1 208 ? 19.59528 4.82733 20.90237 1.000 77.52452 231 LEU B CA 1
ATOM 3655 C C . LEU B 1 208 ? 18.62350 4.86378 19.73064 1.000 77.85396 231 LEU B C 1
ATOM 3656 O O . LEU B 1 208 ? 18.01463 5.90071 19.45517 1.000 78.51839 231 LEU B O 1
ATOM 3661 N N . SER B 1 209 ? 18.48693 3.73235 19.04120 1.000 79.39813 232 SER B N 1
ATOM 3662 C CA . SER B 1 209 ? 17.58422 3.65235 17.89154 1.000 81.20708 232 SER B CA 1
ATOM 3663 C C . SER B 1 209 ? 16.15009 4.04565 18.24704 1.000 81.20697 232 SER B C 1
ATOM 3664 O O . SER B 1 209 ? 15.53869 4.89118 17.57833 1.000 82.01161 232 SER B O 1
ATOM 3667 N N . GLU B 1 210 ? 15.62191 3.44076 19.30645 1.000 78.37086 233 GLU B N 1
ATOM 3668 C CA . GLU B 1 210 ? 14.25507 3.71781 19.72773 1.000 82.77224 233 GLU B CA 1
ATOM 3669 C C . GLU B 1 210 ? 14.09580 5.15181 20.22643 1.000 81.52990 233 GLU B C 1
ATOM 3670 O O . GLU B 1 210 ? 13.10145 5.81145 19.91635 1.000 84.65746 233 GLU B O 1
ATOM 3676 N N . GLY B 1 211 ? 15.07241 5.63163 20.99315 1.000 77.93961 234 GLY B N 1
ATOM 3677 C CA . GLY B 1 211 ? 15.05248 7.00421 21.46854 1.000 67.60678 234 GLY B CA 1
ATOM 3678 C C . GLY B 1 211 ? 14.94362 7.99165 20.32103 1.000 72.23904 234 GLY B C 1
ATOM 3679 O O . GLY B 1 211 ? 14.07833 8.87652 20.32196 1.000 74.38574 234 GLY B O 1
ATOM 3680 N N . ARG B 1 212 ? 15.82144 7.82766 19.33423 1.000 69.81333 235 ARG B N 1
ATOM 3681 C CA . ARG B 1 212 ? 15.79227 8.64636 18.12567 1.000 65.80155 235 ARG B CA 1
ATOM 3682 C C . ARG B 1 212 ? 14.44379 8.56824 17.41591 1.000 67.32825 235 ARG B C 1
ATOM 3683 O O . ARG B 1 212 ? 13.86741 9.59762 17.05303 1.000 68.49943 235 ARG B O 1
ATOM 3691 N N . ARG B 1 213 ? 13.94677 7.34856 17.21762 1.000 68.24520 236 ARG B N 1
ATOM 3692 C CA . ARG B 1 213 ? 12.67411 7.15342 16.52263 1.000 71.88526 236 ARG B CA 1
ATOM 3693 C C . ARG B 1 213 ? 11.53489 7.90902 17.20837 1.000 72.54681 236 ARG B C 1
ATOM 3694 O O . ARG B 1 213 ? 10.76046 8.61985 16.55595 1.000 68.27725 236 ARG B O 1
ATOM 3702 N N . TRP B 1 214 ? 11.44986 7.76155 18.52781 1.000 77.06558 237 TRP B N 1
ATOM 3703 C CA . TRP B 1 214 ? 10.40135 8.40966 19.30668 1.000 76.87882 237 TRP B CA 1
ATOM 3704 C C . TRP B 1 214 ? 10.53777 9.92930 19.29550 1.000 73.94317 237 TRP B C 1
ATOM 3705 O O . TRP B 1 214 ? 9.53471 10.64203 19.23150 1.000 78.27013 237 TRP B O 1
ATOM 3716 N N . VAL B 1 215 ? 11.76986 10.42733 19.36085 1.000 66.39493 238 VAL B N 1
ATOM 3717 C CA . VAL B 1 215 ? 11.98245 11.87179 19.34150 1.000 63.49338 238 VAL B CA 1
ATOM 3718 C C . VAL B 1 215 ? 11.59411 12.47726 17.99197 1.000 67.16370 238 VAL B C 1
ATOM 3719 O O . VAL B 1 215 ? 10.90697 13.49853 17.94577 1.000 66.44090 238 VAL B O 1
ATOM 3723 N N . GLN B 1 216 ? 12.02609 11.84677 16.90130 1.000 71.06671 239 GLN B N 1
ATOM 3724 C CA . GLN B 1 216 ? 11.65235 12.30016 15.56061 1.000 72.28568 239 GLN B CA 1
ATOM 3725 C C . GLN B 1 216 ? 10.13944 12.28398 15.37869 1.000 74.44651 239 GLN B C 1
ATOM 3726 O O . GLN B 1 216 ? 9.54466 13.24947 14.88498 1.000 74.96647 239 GLN B O 1
ATOM 3732 N N . GLU B 1 217 ? 9.52613 11.17669 15.78188 1.000 77.31194 240 GLU B N 1
ATOM 3733 C CA . GLU B 1 217 ? 8.08086 11.02607 15.68700 1.000 80.25185 240 GLU B CA 1
ATOM 3734 C C . GLU B 1 217 ? 7.37060 12.11245 16.49229 1.000 77.97865 240 GLU B C 1
ATOM 3735 O O . GLU B 1 217 ? 6.31660 12.60607 16.09227 1.000 80.82408 240 GLU B O 1
ATOM 3741 N N . ARG B 1 218 ? 7.96393 12.49411 17.61843 1.000 75.94919 241 ARG B N 1
ATOM 3742 C CA . ARG B 1 218 ? 7.39699 13.54135 18.46005 1.000 75.53210 241 ARG B CA 1
ATOM 3743 C C . ARG B 1 218 ? 7.55332 14.92457 17.82707 1.000 70.19593 241 ARG B C 1
ATOM 3744 O O . ARG B 1 218 ? 6.68354 15.78459 17.97499 1.000 68.60670 241 ARG B O 1
ATOM 3752 N N . LEU B 1 219 ? 8.66347 15.13320 17.12472 1.000 66.28954 242 LEU B N 1
ATOM 3753 C CA . LEU B 1 219 ? 8.90469 16.39585 16.43297 1.000 64.69349 242 LEU B CA 1
ATOM 3754 C C . LEU B 1 219 ? 7.96326 16.54850 15.24816 1.000 67.15197 242 LEU B C 1
ATOM 3755 O O . LEU B 1 219 ? 7.58527 17.66093 14.88187 1.000 69.53682 242 LEU B O 1
ATOM 3760 N N . ALA B 1 220 ? 7.58820 15.42287 14.65050 1.000 67.10070 243 ALA B N 1
ATOM 3761 C CA . ALA B 1 220 ? 6.67878 15.43967 13.50943 1.000 69.03180 243 ALA B CA 1
ATOM 3762 C C . ALA B 1 220 ? 5.21924 15.54437 13.94855 1.000 73.46589 243 ALA B C 1
ATOM 3763 O O . ALA B 1 220 ? 4.31995 15.62846 13.11481 1.000 73.03042 243 ALA B O 1
ATOM 3765 N N . ASP B 1 221 ? 4.98920 15.53785 15.25819 1.000 77.21784 244 ASP B N 1
ATOM 3766 C CA . ASP B 1 221 ? 3.63756 15.64467 15.79670 1.000 80.24286 244 ASP B CA 1
ATOM 3767 C C . ASP B 1 221 ? 3.37009 17.04422 16.34603 1.000 80.44583 244 ASP B C 1
ATOM 3768 O O . ASP B 1 221 ? 2.98798 17.95033 15.60460 1.000 80.34142 244 ASP B O 1
ATOM 3773 N N . ALA B 1 222 ? 3.57941 17.21594 17.64787 1.000 81.26131 245 ALA B N 1
ATOM 3774 C CA . ALA B 1 222 ? 3.31381 18.49231 18.30687 1.000 74.87558 245 ALA B CA 1
ATOM 3775 C C . ALA B 1 222 ? 4.58958 19.30085 18.53905 1.000 67.88492 245 ALA B C 1
ATOM 3776 O O . ALA B 1 222 ? 4.53927 20.41824 19.05359 1.000 69.15770 245 ALA B O 1
ATOM 3778 N N . GLY B 1 223 ? 5.73070 18.73442 18.16128 1.000 63.66416 246 GLY B N 1
ATOM 3779 C CA . GLY B 1 223 ? 7.00734 19.40290 18.33881 1.000 58.67884 246 GLY B CA 1
ATOM 3780 C C . GLY B 1 223 ? 7.38732 19.59643 19.79556 1.000 61.55495 246 GLY B C 1
ATOM 3781 O O . GLY B 1 223 ? 6.65631 19.19547 20.70045 1.000 68.43359 246 GLY B O 1
ATOM 3782 N N . ILE B 1 224 ? 8.54267 20.21260 20.02050 1.000 60.59110 247 ILE B N 1
ATOM 3783 C CA . ILE B 1 224 ? 9.00736 20.50919 21.37008 1.000 57.81431 247 ILE B CA 1
ATOM 3784 C C . ILE B 1 224 ? 8.07591 21.52589 22.02554 1.000 59.82480 247 ILE B C 1
ATOM 3785 O O . ILE B 1 224 ? 7.74740 22.54791 21.42521 1.000 64.40743 247 ILE B O 1
ATOM 3790 N N . PRO B 1 225 ? 7.62634 21.23550 23.25542 1.000 62.59991 248 PRO B N 1
ATOM 3791 C CA . PRO B 1 225 ? 6.64829 22.09088 23.93971 1.000 63.73915 248 PRO B CA 1
ATOM 3792 C C . PRO B 1 225 ? 7.23874 23.35829 24.56136 1.000 61.86267 248 PRO B C 1
ATOM 3793 O O . PRO B 1 225 ? 6.47909 24.19946 25.03919 1.000 66.59277 248 PRO B O 1
ATOM 3797 N N . VAL B 1 226 ? 8.56051 23.49566 24.55482 1.000 58.68315 249 VAL B N 1
ATOM 3798 C CA . VAL B 1 226 ? 9.20069 24.69392 25.09309 1.000 57.43763 249 VAL B CA 1
ATOM 3799 C C . VAL B 1 226 ? 10.08439 25.36135 24.03402 1.000 56.87207 249 VAL B C 1
ATOM 3800 O O . VAL B 1 226 ? 10.52342 24.70151 23.08986 1.000 55.35614 249 VAL B O 1
ATOM 3804 N N . PRO B 1 227 ? 10.32911 26.67888 24.17523 1.000 53.16690 250 PRO B N 1
ATOM 3805 C CA . PRO B 1 227 ? 11.23371 27.40633 23.27392 1.000 49.57936 250 PRO B CA 1
ATOM 3806 C C . PRO B 1 227 ? 12.59357 26.72857 23.14685 1.000 47.10056 250 PRO B C 1
ATOM 3807 O O . PRO B 1 227 ? 13.18570 26.36115 24.16308 1.000 45.40984 250 PRO B O 1
ATOM 3811 N N . THR B 1 228 ? 13.08500 26.57322 21.92187 1.000 43.96559 251 THR B N 1
ATOM 3812 C CA . THR B 1 228 ? 14.30061 25.79794 21.70415 1.000 43.95882 251 THR B CA 1
ATOM 3813 C C . THR B 1 228 ? 15.36875 26.54622 20.91094 1.000 42.91433 251 THR B C 1
ATOM 3814 O O . THR B 1 228 ? 15.07792 27.21629 19.91401 1.000 43.62951 251 THR B O 1
ATOM 3818 N N . LEU B 1 229 ? 16.60913 26.42616 21.37401 1.000 40.86911 252 LEU B N 1
ATOM 3819 C CA . LEU B 1 229 ? 17.76385 26.95542 20.66243 1.000 42.10790 252 LEU B CA 1
ATOM 3820 C C . LEU B 1 229 ? 18.72841 25.82443 20.32925 1.000 46.22081 252 LEU B C 1
ATOM 3821 O O . LEU B 1 229 ? 19.11685 25.05090 21.20569 1.000 46.66904 252 LEU B O 1
ATOM 3826 N N . VAL B 1 230 ? 19.09929 25.71842 19.05876 1.000 48.08018 253 VAL B N 1
ATOM 3827 C CA . VAL B 1 230 ? 20.11570 24.76003 18.64787 1.000 49.90952 253 VAL B CA 1
ATOM 3828 C C . VAL B 1 230 ? 21.40926 25.50149 18.35313 1.000 52.32697 253 VAL B C 1
ATOM 3829 O O . VAL B 1 230 ? 21.42341 26.43131 17.55468 1.000 51.47262 253 VAL B O 1
ATOM 3833 N N . VAL B 1 231 ? 22.49243 25.10127 19.00855 1.000 48.79573 254 VAL B N 1
ATOM 3834 C CA . VAL B 1 231 ? 23.78562 25.73184 18.78315 1.000 42.10127 254 VAL B CA 1
ATOM 3835 C C . VAL B 1 231 ? 24.73615 24.73945 18.12738 1.000 45.98228 254 VAL B C 1
ATOM 3836 O O . VAL B 1 231 ? 24.80190 23.57621 18.53015 1.000 49.29239 254 VAL B O 1
ATOM 3840 N N . TRP B 1 232 ? 25.46689 25.18988 17.11169 1.000 43.17093 255 TRP B N 1
ATOM 3841 C CA . TRP B 1 232 ? 26.38834 24.29293 16.42025 1.000 39.31002 255 TRP B CA 1
ATOM 3842 C C . TRP B 1 232 ? 27.66218 24.99030 15.96679 1.000 41.41818 255 TRP B C 1
ATOM 3843 O O . TRP B 1 232 ? 27.64709 26.17285 15.61865 1.000 42.07862 255 TRP B O 1
ATOM 3854 N N . GLY B 1 233 ? 28.76331 24.24563 15.97266 1.000 39.95519 256 GLY B N 1
ATOM 3855 C CA . GLY B 1 233 ? 30.01095 24.72176 15.41081 1.000 40.65200 256 GLY B CA 1
ATOM 3856 C C . GLY B 1 233 ? 30.12346 24.26303 13.96917 1.000 42.83856 256 GLY B C 1
ATOM 3857 O O . GLY B 1 233 ? 29.96112 23.07481 13.67745 1.000 42.88941 256 GLY B O 1
ATOM 3858 N N . VAL B 1 234 ? 30.39170 25.20529 13.06934 1.000 40.60578 257 VAL B N 1
ATOM 3859 C CA . VAL B 1 234 ? 30.47794 24.91314 11.64353 1.000 43.09245 257 VAL B CA 1
ATOM 3860 C C . VAL B 1 234 ? 31.53207 23.84948 11.34974 1.000 46.69261 257 VAL B C 1
ATOM 3861 O O . VAL B 1 234 ? 31.34597 23.00071 10.47953 1.000 47.79853 257 VAL B O 1
ATOM 3865 N N . ASN B 1 235 ? 32.62186 23.87372 12.10684 1.000 46.92638 258 ASN B N 1
ATOM 3866 C CA . ASN B 1 235 ? 33.72914 22.96141 11.86147 1.000 48.22749 258 ASN B CA 1
ATOM 3867 C C . ASN B 1 235 ? 33.77456 21.79265 12.84344 1.000 47.89985 258 ASN B C 1
ATOM 3868 O O . ASN B 1 235 ? 34.84900 21.32092 13.21546 1.000 47.89370 258 ASN B O 1
ATOM 3873 N N . ASP B 1 236 ? 32.59744 21.33013 13.25401 1.000 50.91727 259 ASP B N 1
ATOM 3874 C CA . ASP B 1 236 ? 32.48152 20.16626 14.12639 1.000 51.03632 259 ASP B CA 1
ATOM 3875 C C . ASP B 1 236 ? 32.94314 18.90987 13.38957 1.000 48.94517 259 ASP B C 1
ATOM 3876 O O . ASP B 1 236 ? 32.36769 18.52976 12.37025 1.000 47.52826 259 ASP B O 1
ATOM 3881 N N . ARG B 1 237 ? 33.97718 18.26542 13.92052 1.000 48.54416 260 ARG B N 1
ATOM 3882 C CA . ARG B 1 237 ? 34.54213 17.06890 13.30634 1.000 57.49885 260 ARG B CA 1
ATOM 3883 C C . ARG B 1 237 ? 33.71494 15.82651 13.63042 1.000 61.14665 260 ARG B C 1
ATOM 3884 O O . ARG B 1 237 ? 33.51117 14.96413 12.77765 1.000 67.20836 260 ARG B O 1
ATOM 3892 N N . SER B 1 238 ? 33.24298 15.74899 14.87122 1.000 60.82214 261 SER B N 1
ATOM 3893 C CA . SER B 1 238 ? 32.50572 14.58870 15.36911 1.000 58.77375 261 SER B CA 1
ATOM 3894 C C . SER B 1 238 ? 31.08132 14.49580 14.82019 1.000 58.19292 261 SER B C 1
ATOM 3895 O O . SER B 1 238 ? 30.60914 13.41250 14.47817 1.000 59.30730 261 SER B O 1
ATOM 3898 N N . ALA B 1 239 ? 30.39970 15.63408 14.75354 1.000 60.27347 262 ALA B N 1
ATOM 3899 C CA . ALA B 1 239 ? 29.03336 15.69283 14.24302 1.000 59.97953 262 ALA B CA 1
ATOM 3900 C C . ALA B 1 239 ? 28.88184 16.85418 13.26781 1.000 57.60998 262 ALA B C 1
ATOM 3901 O O . ALA B 1 239 ? 28.79525 18.00761 13.68658 1.000 55.91882 262 ALA B O 1
ATOM 3903 N N . PRO B 1 240 ? 28.84620 16.54805 11.96199 1.000 58.99253 263 PRO B N 1
ATOM 3904 C CA . PRO B 1 240 ? 28.79156 17.54511 10.88613 1.000 57.22082 263 PRO B CA 1
ATOM 3905 C C . PRO B 1 240 ? 27.64904 18.54161 11.05444 1.000 56.37033 263 PRO B C 1
ATOM 3906 O O . PRO B 1 240 ? 26.62993 18.20038 11.65352 1.000 58.77910 263 PRO B O 1
ATOM 3910 N N . VAL B 1 241 ? 27.82265 19.75196 10.52960 1.000 51.83527 264 VAL B N 1
ATOM 3911 C CA . VAL B 1 241 ? 26.79257 20.78108 10.61911 1.000 52.09653 264 VAL B CA 1
ATOM 3912 C C . VAL B 1 241 ? 25.49837 20.37551 9.92546 1.000 55.43746 264 VAL B C 1
ATOM 3913 O O . VAL B 1 241 ? 24.42180 20.81562 10.31877 1.000 59.04186 264 VAL B O 1
ATOM 3917 N N . SER B 1 242 ? 25.61041 19.54276 8.89503 1.000 59.87034 265 SER B N 1
ATOM 3918 C CA . SER B 1 242 ? 24.44853 19.09438 8.13250 1.000 60.54361 265 SER B CA 1
ATOM 3919 C C . SER B 1 242 ? 23.43726 18.39144 9.03307 1.000 60.56694 265 SER B C 1
ATOM 3920 O O . SER B 1 242 ? 22.22527 18.52528 8.84923 1.000 61.81804 265 SER B O 1
ATOM 3923 N N . MET B 1 243 ? 23.94476 17.64827 10.01146 1.000 60.06957 266 MET B N 1
ATOM 3924 C CA . MET B 1 243 ? 23.09111 16.99538 10.99524 1.000 57.12858 266 MET B CA 1
ATOM 3925 C C . MET B 1 243 ? 22.38680 18.03693 11.85371 1.000 52.58058 266 MET B C 1
ATOM 3926 O O . MET B 1 243 ? 21.22127 17.87199 12.21397 1.000 55.54824 266 MET B O 1
ATOM 3931 N N . GLY B 1 244 ? 23.10140 19.11129 12.17552 1.000 48.27467 267 GLY B N 1
ATOM 3932 C CA . GLY B 1 244 ? 22.54199 20.18964 12.96784 1.000 46.25642 267 GLY B CA 1
ATOM 3933 C C . GLY B 1 244 ? 21.40589 20.88129 12.24560 1.000 45.96109 267 GLY B C 1
ATOM 3934 O O . GLY B 1 244 ? 20.33270 21.09240 12.80743 1.000 50.33652 267 GLY B O 1
ATOM 3935 N N . LYS B 1 245 ? 21.64679 21.22358 10.98645 1.000 46.17344 268 LYS B N 1
ATOM 3936 C CA . LYS B 1 245 ? 20.63708 21.85236 10.14922 1.000 48.44665 268 LYS B CA 1
ATOM 3937 C C . LYS B 1 245 ? 19.43389 20.93200 9.93809 1.000 50.62120 268 LYS B C 1
ATOM 3938 O O . LYS B 1 245 ? 18.29361 21.39086 9.94919 1.000 54.61435 268 LYS B O 1
ATOM 3944 N N . GLY B 1 246 ? 19.68489 19.63627 9.76123 1.000 50.54446 269 GLY B N 1
ATOM 3945 C CA . GLY B 1 246 ? 18.60385 18.67422 9.61599 1.000 51.59827 269 GLY B CA 1
ATOM 3946 C C . GLY B 1 246 ? 17.73355 18.60378 10.85894 1.000 55.90322 269 GLY B C 1
ATOM 3947 O O . GLY B 1 246 ? 16.49638 18.68444 10.78368 1.000 63.40361 269 GLY B O 1
ATOM 3948 N N . LEU B 1 247 ? 18.39015 18.45966 12.00868 1.000 54.22723 270 LEU B N 1
ATOM 3949 C CA . LEU B 1 247 ? 17.70872 18.44187 13.29690 1.000 54.33062 270 LEU B CA 1
ATOM 3950 C C . LEU B 1 247 ? 16.87532 19.70453 13.47755 1.000 51.56534 270 LEU B C 1
ATOM 3951 O O . LEU B 1 247 ? 15.72068 19.63830 13.90084 1.000 52.63345 270 LEU B O 1
ATOM 3956 N N . PHE B 1 248 ? 17.45517 20.85267 13.14064 1.000 47.25906 271 PHE B N 1
ATOM 3957 C CA . PHE B 1 248 ? 16.72189 22.10758 13.25382 1.000 50.53021 271 PHE B CA 1
ATOM 3958 C C . PHE B 1 248 ? 15.53841 22.14862 12.29710 1.000 53.97534 271 PHE B C 1
ATOM 3959 O O . PHE B 1 248 ? 14.53510 22.78129 12.59457 1.000 55.61455 271 PHE B O 1
ATOM 3967 N N . ASP B 1 249 ? 15.65339 21.48990 11.14861 1.000 58.55682 272 ASP B N 1
ATOM 3968 C CA . ASP B 1 249 ? 14.52221 21.40699 10.23265 1.000 63.87374 272 ASP B CA 1
ATOM 3969 C C . ASP B 1 249 ? 13.37577 20.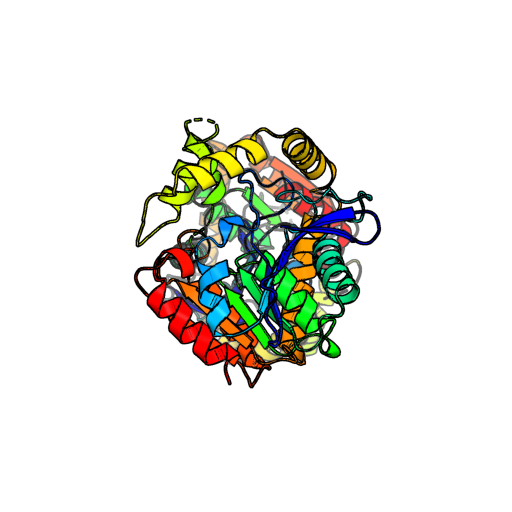65693 10.90518 1.000 67.60888 272 ASP B C 1
ATOM 3970 O O . ASP B 1 249 ? 12.23880 21.15211 10.97986 1.000 70.86938 272 ASP B O 1
ATOM 3975 N N . LEU B 1 250 ? 13.69542 19.46657 11.40759 1.000 64.64245 273 LEU B N 1
ATOM 3976 C CA . LEU B 1 250 ? 12.72155 18.63658 12.11320 1.000 63.64609 273 LEU B CA 1
ATOM 3977 C C . LEU B 1 250 ? 12.05781 19.38059 13.27376 1.000 61.56088 273 LEU B C 1
ATOM 3978 O O . LEU B 1 250 ? 10.84681 19.28658 13.46758 1.000 65.24269 273 LEU B O 1
ATOM 3983 N N . ILE B 1 251 ? 12.85393 20.12258 14.03740 1.000 56.86453 274 ILE B N 1
ATOM 3984 C CA . ILE B 1 251 ? 12.33333 20.90684 15.15467 1.000 55.58716 274 ILE B CA 1
ATOM 3985 C C . ILE B 1 251 ? 11.42238 22.03600 14.66469 1.000 56.61154 274 ILE B C 1
ATOM 3986 O O . ILE B 1 251 ? 10.33509 22.25404 15.20291 1.000 58.26501 274 ILE B O 1
ATOM 3991 N N . ALA B 1 252 ? 11.86811 22.73711 13.62809 1.000 55.00927 275 ALA B N 1
ATOM 3992 C CA . ALA B 1 252 ? 11.15385 23.89642 13.10830 1.000 56.64339 275 ALA B CA 1
ATOM 3993 C C . ALA B 1 252 ? 9.83126 23.50740 12.46210 1.000 56.36487 275 ALA B C 1
ATOM 3994 O O . ALA B 1 252 ? 8.95526 24.35547 12.28445 1.000 55.30237 275 ALA B O 1
ATOM 3996 N N . ALA B 1 253 ? 9.69292 22.23104 12.10796 1.000 57.04185 276 ALA B N 1
ATOM 3997 C CA . ALA B 1 253 ? 8.44791 21.73379 11.51893 1.000 56.58249 276 ALA B CA 1
ATOM 3998 C C . ALA B 1 253 ? 7.20355 22.05236 12.36242 1.000 56.74870 276 ALA B C 1
ATOM 3999 O O . ALA B 1 253 ? 6.16022 22.41183 11.81836 1.000 57.93914 276 ALA B O 1
ATOM 4001 N N . ASN B 1 254 ? 7.31111 21.92711 13.68345 1.000 56.49973 277 ASN B N 1
ATOM 4002 C CA . ASN B 1 254 ? 6.15492 22.13520 14.55730 1.000 58.89726 277 ASN B CA 1
ATOM 4003 C C . ASN B 1 254 ? 6.45027 22.91392 15.83946 1.000 61.25219 277 ASN B C 1
ATOM 4004 O O . ASN B 1 254 ? 5.56825 23.07238 16.68500 1.000 64.71082 277 ASN B O 1
ATOM 4009 N N . THR B 1 255 ? 7.68320 23.39257 15.98771 1.000 57.55865 278 THR B N 1
ATOM 4010 C CA . THR B 1 255 ? 8.04057 24.22723 17.13021 1.000 57.17851 278 THR B CA 1
ATOM 4011 C C . THR B 1 255 ? 8.24243 25.66756 16.67220 1.000 58.26516 278 THR B C 1
ATOM 4012 O O . THR B 1 255 ? 9.30320 26.01600 16.15552 1.000 57.45372 278 THR B O 1
ATOM 4016 N N . LEU B 1 256 ? 7.21776 26.49579 16.85609 1.000 60.73901 279 LEU B N 1
ATOM 4017 C CA . LEU B 1 256 ? 7.24824 27.87900 16.38822 1.000 61.81773 279 LEU B CA 1
ATOM 4018 C C . LEU B 1 256 ? 8.40447 28.66320 16.99982 1.000 57.79498 279 LEU B C 1
ATOM 4019 O O . LEU B 1 256 ? 9.20289 29.26581 16.28117 1.000 55.99033 279 LEU B O 1
ATOM 4024 N N . ASP B 1 257 ? 8.49138 28.64645 18.32655 1.000 59.61151 280 ASP B N 1
ATOM 4025 C CA . ASP B 1 257 ? 9.58196 29.30870 19.03825 1.000 60.00257 280 ASP B CA 1
ATOM 4026 C C . ASP B 1 257 ? 10.86103 28.47137 19.02469 1.000 54.62975 280 ASP B C 1
ATOM 4027 O O . ASP B 1 257 ? 11.26172 27.91418 20.04778 1.000 55.27668 280 ASP B O 1
ATOM 4032 N N . SER B 1 258 ? 11.49788 28.38881 17.86166 1.000 46.72960 281 SER B N 1
ATOM 4033 C CA . SER B 1 258 ? 12.74844 27.65540 17.72256 1.000 44.95786 281 SER B CA 1
ATOM 4034 C C . SER B 1 258 ? 13.75185 28.48926 16.94357 1.000 42.29676 281 SER B C 1
ATOM 4035 O O . SER B 1 258 ? 13.37011 29.35218 16.15318 1.000 46.01944 281 SER B O 1
ATOM 4038 N N . SER B 1 259 ? 15.03512 28.23470 17.16913 1.000 42.83505 282 SER B N 1
ATOM 4039 C CA . SER B 1 259 ? 16.07326 29.03353 16.53486 1.000 44.86956 282 SER B CA 1
ATOM 4040 C C . SER B 1 259 ? 17.36144 28.24435 16.35007 1.000 44.07674 282 SER B C 1
ATOM 4041 O O . SER B 1 259 ? 17.66545 27.34622 17.13196 1.000 46.83595 282 SER B O 1
ATOM 4044 N N . LEU B 1 260 ? 18.11648 28.58949 15.31259 1.000 42.39128 283 LEU B N 1
ATOM 4045 C CA . LEU B 1 260 ? 19.39062 27.93559 15.03923 1.000 39.83836 283 LEU B CA 1
ATOM 4046 C C . LEU B 1 260 ? 20.53094 28.94659 15.02606 1.000 41.14869 283 LEU B C 1
ATOM 4047 O O . LEU B 1 260 ? 20.43624 29.99463 14.39211 1.000 44.11652 283 LEU B O 1
ATOM 4052 N N . TYR B 1 261 ? 21.60880 28.62702 15.73280 1.000 43.09536 284 TYR B N 1
ATOM 4053 C CA . TYR B 1 261 ? 22.78563 29.48166 15.76179 1.000 40.67178 284 TYR B CA 1
ATOM 4054 C C . TYR B 1 261 ? 24.02636 28.69495 15.35096 1.000 42.42079 284 TYR B C 1
ATOM 4055 O O . TYR B 1 261 ? 24.44906 27.75576 16.03945 1.000 36.97417 284 TYR B O 1
ATOM 4064 N N . LEU B 1 262 ? 24.59130 29.07495 14.20860 1.000 45.03671 285 LEU B N 1
ATOM 4065 C CA . LEU B 1 262 ? 25.80628 28.45347 13.70647 1.000 45.84386 285 LEU B CA 1
ATOM 4066 C C . LEU B 1 262 ? 27.00265 29.37304 13.91950 1.000 47.20917 285 LEU B C 1
ATOM 4067 O O . LEU B 1 262 ? 27.02152 30.51013 13.44260 1.000 47.05962 285 LEU B O 1
ATOM 4072 N N . ILE B 1 263 ? 27.99929 28.87149 14.63962 1.000 45.67642 286 ILE B N 1
ATOM 4073 C CA . ILE B 1 263 ? 29.20087 29.63806 14.93173 1.000 38.30244 286 ILE B CA 1
ATOM 4074 C C . ILE B 1 263 ? 30.37213 29.12335 14.10858 1.000 43.11252 286 ILE B C 1
ATOM 4075 O O . ILE B 1 263 ? 30.72887 27.94505 14.18173 1.000 42.98124 286 ILE B O 1
ATOM 4080 N N . ASN B 1 264 ? 30.96156 30.00701 13.31184 1.000 43.60774 287 ASN B N 1
ATOM 4081 C CA . ASN B 1 264 ? 32.08846 29.62442 12.47827 1.000 43.73998 287 ASN B CA 1
ATOM 4082 C C . ASN B 1 264 ? 33.36087 29.55581 13.30381 1.000 44.85000 287 ASN B C 1
ATOM 4083 O O . ASN B 1 264 ? 33.41701 30.10865 14.39945 1.000 47.76351 287 ASN B O 1
ATOM 4088 N N . ASN B 1 265 ? 34.37458 28.87903 12.76885 1.000 46.22110 288 ASN B N 1
ATOM 4089 C CA . ASN B 1 265 ? 35.64443 28.68780 13.46259 1.000 48.15824 288 ASN B CA 1
ATOM 4090 C C . ASN B 1 265 ? 35.42760 28.04900 14.82974 1.000 46.74416 288 ASN B C 1
ATOM 4091 O O . ASN B 1 265 ? 36.03898 28.44802 15.82187 1.000 50.53760 288 ASN B O 1
ATOM 4096 N N . ALA B 1 266 ? 34.54210 27.05806 14.86968 1.000 44.20069 289 ALA B N 1
ATOM 4097 C CA . ALA B 1 266 ? 34.21528 26.35460 16.10427 1.000 44.25649 289 ALA B CA 1
ATOM 4098 C C . ALA B 1 266 ? 33.88730 24.89227 15.82078 1.000 47.67995 289 ALA B C 1
ATOM 4099 O O . ALA B 1 266 ? 33.20697 24.57954 14.84106 1.000 49.18609 289 ALA B O 1
ATOM 4101 N N . GLY B 1 267 ? 34.37288 23.99983 16.67957 1.000 46.59494 290 GLY B N 1
ATOM 4102 C CA . GLY B 1 267 ? 34.14335 22.57793 16.50643 1.000 42.51618 290 GLY B CA 1
ATOM 4103 C C . GLY B 1 267 ? 33.07760 22.01163 17.42661 1.000 43.50378 290 GLY B C 1
ATOM 4104 O O . GLY B 1 267 ? 32.12237 22.69887 17.78547 1.000 47.13286 290 GLY B O 1
ATOM 4105 N N . HIS B 1 268 ? 33.25091 20.74775 17.80336 1.000 43.68566 291 HIS B N 1
ATOM 4106 C CA . HIS B 1 268 ? 32.30324 20.03199 18.65431 1.000 45.64673 291 HIS B CA 1
ATOM 4107 C C . HIS B 1 268 ? 32.15169 20.69751 20.02024 1.000 44.57215 291 HIS B C 1
ATOM 4108 O O . HIS B 1 268 ? 31.04482 20.79651 20.55363 1.000 43.29938 291 HIS B O 1
ATOM 4115 N N . HIS B 1 269 ? 33.26792 21.14581 20.58508 1.000 42.58313 292 HIS B N 1
ATOM 4116 C CA . HIS B 1 269 ? 33.23254 21.89434 21.83437 1.000 45.45373 292 HIS B CA 1
ATOM 4117 C C . HIS B 1 269 ? 33.10444 23.38604 21.53570 1.000 47.91759 292 HIS B C 1
ATOM 4118 O O . HIS B 1 269 ? 34.07803 24.13287 21.63149 1.000 45.91570 292 HIS B O 1
ATOM 4125 N N . VAL B 1 270 ? 31.89306 23.80643 21.17675 1.000 47.85195 293 VAL B N 1
ATOM 4126 C CA . VAL B 1 270 ? 31.63662 25.17102 20.71555 1.000 48.09469 293 VAL B CA 1
ATOM 4127 C C . VAL B 1 270 ? 31.89237 26.22378 21.78979 1.000 50.85830 293 VAL B C 1
ATOM 4128 O O . VAL B 1 270 ? 32.47468 27.27379 21.51260 1.000 52.90439 293 VAL B O 1
ATOM 4132 N N . PHE B 1 271 ? 31.44289 25.94082 23.00945 1.000 47.41676 294 PHE B N 1
ATOM 4133 C CA . PHE B 1 271 ? 31.57945 26.87942 24.11740 1.000 50.73167 294 PHE B CA 1
ATOM 4134 C C . PHE B 1 271 ? 33.04135 27.15428 24.45803 1.000 57.15652 294 PHE B C 1
ATOM 4135 O O . PHE B 1 271 ? 33.37389 28.22999 24.95433 1.000 64.37605 294 PHE B O 1
ATOM 4143 N N . SER B 1 272 ? 33.91105 26.18533 24.18825 1.000 56.44899 295 SER B N 1
ATOM 4144 C CA . SER B 1 272 ? 35.34267 26.36096 24.41312 1.000 57.34337 295 SER B CA 1
ATOM 4145 C C . SER B 1 272 ? 36.00406 27.13459 23.27455 1.000 57.21271 295 SER B C 1
ATOM 4146 O O . SER B 1 272 ? 36.85708 27.98923 23.50766 1.000 59.28232 295 SER B O 1
ATOM 4149 N N . ASP B 1 273 ? 35.60748 26.82934 22.04342 1.000 55.14618 296 ASP B N 1
ATOM 4150 C CA . ASP B 1 273 ? 36.25076 27.40496 20.86378 1.000 53.73309 296 ASP B CA 1
ATOM 4151 C C . ASP B 1 273 ? 35.88014 28.87359 20.63392 1.000 51.91238 296 ASP B C 1
ATOM 4152 O O . ASP B 1 273 ? 36.71865 29.67088 20.22263 1.000 56.34331 296 ASP B O 1
ATOM 4157 N N . GLN B 1 274 ? 34.62205 29.22055 20.89076 1.000 46.76263 297 GLN B N 1
ATOM 4158 C CA . GLN B 1 274 ? 34.14751 30.59240 20.73470 1.000 45.55620 297 GLN B CA 1
ATOM 4159 C C . GLN B 1 274 ? 33.34531 31.01181 21.95981 1.000 48.18648 297 GLN B C 1
ATOM 4160 O O . GLN B 1 274 ? 32.11846 31.08882 21.90800 1.000 50.29459 297 GLN B O 1
ATOM 4166 N N . ARG B 1 275 ? 34.04358 31.28346 23.05830 1.000 49.50341 298 ARG B N 1
ATOM 4167 C CA . ARG B 1 275 ? 33.39208 31.53921 24.33932 1.000 52.00273 298 ARG B CA 1
ATOM 4168 C C . ARG B 1 275 ? 32.47917 32.77073 24.33601 1.000 53.25818 298 ARG B C 1
ATOM 4169 O O . ARG B 1 275 ? 31.31551 32.68943 24.73909 1.000 55.71844 298 ARG B O 1
ATOM 4177 N N . GLU B 1 276 ? 33.01121 33.90302 23.88512 1.000 49.83699 299 GLU B N 1
ATOM 4178 C CA . GLU B 1 276 ? 32.28704 35.17094 23.92622 1.000 44.84107 299 GLU B CA 1
ATOM 4179 C C . GLU B 1 276 ? 30.98007 35.12859 23.13151 1.000 45.92389 299 GLU B C 1
ATOM 4180 O O . GLU B 1 276 ? 29.92210 35.49787 23.65033 1.000 49.46721 299 GLU B O 1
ATOM 4182 N N . LYS B 1 277 ? 31.05562 34.67641 21.88121 1.000 44.71403 300 LYS B N 1
ATOM 4183 C CA . LYS B 1 277 ? 29.87018 34.54763 21.03234 1.000 46.62024 300 LYS B CA 1
ATOM 4184 C C . LYS B 1 277 ? 28.83676 33.60299 21.63307 1.000 50.12847 300 LYS B C 1
ATOM 4185 O O . LYS B 1 277 ? 27.63749 33.89794 21.64313 1.000 53.93797 300 LYS B O 1
ATOM 4191 N N . PHE B 1 278 ? 29.31537 32.45856 22.11208 1.000 49.29075 301 PHE B N 1
ATOM 4192 C CA . PHE B 1 278 ? 28.45865 31.44749 22.71558 1.000 44.82870 301 PHE B CA 1
ATOM 4193 C C . PHE B 1 278 ? 27.68119 32.03441 23.88747 1.000 45.13590 301 PHE B C 1
ATOM 4194 O O . PHE B 1 278 ? 26.45173 31.95897 23.92866 1.000 47.65709 301 PHE B O 1
ATOM 4202 N N . ASN B 1 279 ? 28.41017 32.62345 24.83173 1.000 46.03783 302 ASN B N 1
ATOM 4203 C CA . ASN B 1 279 ? 27.80402 33.26328 25.99269 1.000 43.43110 302 ASN B CA 1
ATOM 4204 C C . ASN B 1 279 ? 26.81875 34.35854 25.60647 1.000 45.24207 302 ASN B C 1
ATOM 4205 O O . ASN B 1 279 ? 25.74640 34.46666 26.19643 1.000 47.80855 302 ASN B O 1
ATOM 4210 N N . ALA B 1 280 ? 27.18902 35.17113 24.62113 1.000 45.27713 303 ALA B N 1
ATOM 4211 C CA . ALA B 1 280 ? 26.32979 36.26240 24.16786 1.000 49.65710 303 ALA B CA 1
ATOM 4212 C C . ALA B 1 280 ? 24.99035 35.74497 23.64385 1.000 49.54150 303 ALA B C 1
ATOM 4213 O O . ALA B 1 280 ? 23.92387 36.19100 24.08231 1.000 47.78814 303 ALA B O 1
ATOM 4215 N N . ALA B 1 281 ? 25.05258 34.79445 22.71588 1.000 50.79464 304 ALA B N 1
ATOM 4216 C CA . ALA B 1 281 ? 23.84605 34.25989 22.08798 1.000 50.78228 304 ALA B CA 1
ATOM 4217 C C . ALA B 1 281 ? 22.98139 33.45367 23.05643 1.000 51.14130 304 ALA B C 1
ATOM 4218 O O . ALA B 1 281 ? 21.78378 33.72212 23.20354 1.000 50.69635 304 ALA B O 1
ATOM 4220 N N . VAL B 1 282 ? 23.58212 32.46028 23.70520 1.000 47.24002 305 VAL B N 1
ATOM 4221 C CA . VAL B 1 282 ? 22.83375 31.59954 24.61453 1.000 45.09166 305 VAL B CA 1
ATOM 4222 C C . VAL B 1 282 ? 22.28223 32.40590 25.78845 1.000 44.03699 305 VAL B C 1
ATOM 4223 O O . VAL B 1 282 ? 21.14941 32.19149 26.22130 1.000 47.73524 305 VAL B O 1
ATOM 4227 N N . GLY B 1 283 ? 23.08033 33.34791 26.28070 1.000 45.87777 306 GLY B N 1
ATOM 4228 C CA . GLY B 1 283 ? 22.65499 34.22682 27.35374 1.000 46.30831 306 GLY B CA 1
ATOM 4229 C C . GLY B 1 283 ? 21.48387 35.08465 26.92091 1.000 47.91395 306 GLY B C 1
ATOM 4230 O O . GLY B 1 283 ? 20.54465 35.30421 27.68904 1.000 48.21332 306 GLY B O 1
ATOM 4231 N N . ALA B 1 284 ? 21.54391 35.56963 25.68370 1.000 46.34577 307 ALA B N 1
ATOM 4232 C CA . ALA B 1 284 ? 20.44474 36.32758 25.10392 1.000 39.57934 307 ALA B CA 1
ATOM 4233 C C . ALA B 1 284 ? 19.16864 35.49009 25.07678 1.000 43.94612 307 ALA B C 1
ATOM 4234 O O . ALA B 1 284 ? 18.09699 35.96146 25.46041 1.000 47.24322 307 ALA B O 1
ATOM 4236 N N . PHE B 1 285 ? 19.29233 34.24611 24.62327 1.000 40.73011 308 PHE B N 1
ATOM 4237 C CA . PHE B 1 285 ? 18.15510 33.33069 24.56711 1.000 42.65084 308 PHE B CA 1
ATOM 4238 C C . PHE B 1 285 ? 17.54807 33.07955 25.94754 1.000 47.82996 308 PHE B C 1
ATOM 4239 O O . PHE B 1 285 ? 16.32529 33.06725 26.10320 1.000 52.55116 308 PHE B O 1
ATOM 4247 N N . ILE B 1 286 ? 18.40265 32.87792 26.94568 1.000 48.22539 309 ILE B N 1
ATOM 4248 C CA . ILE B 1 286 ? 17.93092 32.56837 28.29077 1.000 52.36685 309 ILE B CA 1
ATOM 4249 C C . ILE B 1 286 ? 17.25247 33.77765 28.94399 1.000 55.96425 309 ILE B C 1
ATOM 4250 O O . ILE B 1 286 ? 16.33050 33.62074 29.74170 1.000 60.10537 309 ILE B O 1
ATOM 4255 N N . SER B 1 287 ? 17.68383 34.98170 28.57988 1.000 59.13698 310 SER B N 1
ATOM 4256 C CA . SER B 1 287 ? 17.13737 36.20058 29.17656 1.000 62.75468 310 SER B CA 1
ATOM 4257 C C . SER B 1 287 ? 15.81232 36.65582 28.55722 1.000 64.45677 310 SER B C 1
ATOM 4258 O O . SER B 1 287 ? 15.22814 37.64262 29.00368 1.000 67.53445 310 SER B O 1
ATOM 4261 N N . LEU B 1 288 ? 15.34268 35.94641 27.53404 1.000 64.51840 311 LEU B N 1
ATOM 4262 C CA . LEU B 1 288 ? 14.06150 36.26945 26.90541 1.000 66.10089 311 LEU B CA 1
ATOM 4263 C C . LEU B 1 288 ? 12.90199 36.11294 27.88760 1.000 70.87999 311 LEU B C 1
ATOM 4264 O O . LEU B 1 288 ? 11.79437 36.60334 27.64449 1.000 73.57169 311 LEU B O 1
#

Secondary structure (DSSP, 8-state):
-EEEEETTEEEEEEE---SS-EEEEE----TT-SS---GGGGTTHHHHGGGTSEEEEEPPTTSTTSPPPSSGGG-SHHHHHHHHHHHHHHTT--SEEEEEETHHHHHHHHHHHH-TTTEEEEEEES--SSSPPPS----HHHHHHHT---HHHHHHHHHHH-SS--PPPHHHHHHHHHHHTSHHHHHHHHHHHHHIIIIIHHHHHHHHHHHHHHHTTT--SS-EEEEEETT-SSS-HHHHHHHHHHHHTT-SSEEEEEESS--S-HHHHSHHHHHHHHHHHHH-/-EEEESSS-EEEEEE---SS-EEEEE----TT-SS---GGGGTTHHHHGGGTSEEEEE--TTSTTSPPPSSGGG-SHHHHHHHHHHHHHHHT--SEEEEEETHHHHHHHHHHHH-TTTEEEEEEES--SSSPPP---HHHHHHHTPPS-SHHHHHHHHHHH-S---HHHHHHHHHHHTSHHHHHHHHHHHHHIIIIIHHHHHHHHHHHHHHHTTT--SS-EEEEEETT-SSS-HHHHHHHHHHHHTT-SSEEEEEESS--SSHHHHTHHHHHHHHHHHHT-

Radius of gyration: 27.95 Å; Cα contacts (8 Å, |Δi|>4): 1136; chains: 2; bounding box: 56×74×74 Å

B-factor: mean 60.09, std 16.57, range [29.66, 122.5]

InterPro domains:
  IPR000073 Alpha/beta hydrolase fold-1 [PF00561] (45-295)
  IPR000073 Alpha/beta hydrolase fold-1 [PR00111] (75-90)
  IPR000073 Alpha/beta hydrolase fold-1 [PR00111] (121-134)
  IPR000073 Alpha/beta hydr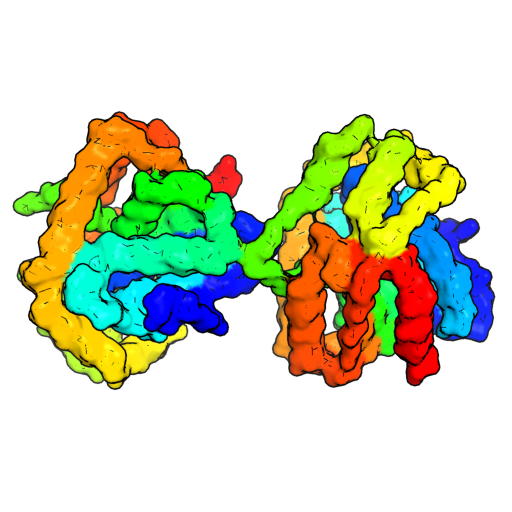olase fold-1 [PR00111] (251-265)
  IPR029058 Alpha/Beta hydrolase fold [G3DSA:3.40.50.1820] (11-310)
  IPR029058 Alpha/Beta hydrolase fold [SSF53474] (23-309)
  IPR050266 AB hydrolase superfamily [PTHR43798] (34-309)

Nearest PDB structures (foldseek):
  8hgv-assembly1_A  TM=1.004E+00  e=2.852E-61  Gordonia sp. P8219
  8hgw-assembly2_C-2  TM=9.853E-01  e=2.835E-55  Gordonia sp. P8219
  8hgw-assembly1_D  TM=9.850E-01  e=3.924E-54  Gordonia sp. P8219
  8hgv-assembly1_B-2  TM=9.850E-01  e=8.492E-52  Gordonia sp. P8219
  5xm6-assembly1_C  TM=6.622E-01  e=9.065E-14  Vigna radiata

Organism: NCBI:txid330218

Sequence (565 aa):
FHTVDVKGVQTRYFDDGQDKDPILLIHGGHFGFFIPVGIESWGNVLEDFGEYGRVLAVDKLGQGETGLPLNDEDWTVDAVAEHVANFATQLGLKNLTLVGHSRGGMTAVLLALKYPEMVKKLVIISSATAAPAPPVGMDFYERVERTAPSAELIRHYHAAQAVNEGDLPEDYIGIATKWLESEKQLDAVAGYARNAEEHWLPSLSEGRRWVQERLADAGIPVPTLVVWGVNDRSAPVSMGKGLFDLIAANTLDSSLYLINNAGHHVFSDQREKFNAAVGAFISLFHTVDVKGVQTRYFDDGQDKDPILLIHGGHFGFFIPVGIESWGNVLEDFGEYGRVLAVDKLGQGETGLPLNDEDWTVDAVAEHVANFATQLGLKNLTLVGHSRGGMTAVLLALKYPEMVKKLVIISSATAAPAPPMDFYERVERTAPGGSAELIRHYHAAQAVNEPEDYIGIATKWLESEKQLDAVAGYARNAEEHWLPSLSEGRRWVQERLADAGIPVPTLVVWGVNDRSAPVSMGKGLFDLIAANTLDSSLYLINNAGHHVFSDQREKFNAAVGAFISL